Protein 1WN1 (pdb70)

InterPro domains:
  IPR000587 Creatinase, N-terminal [PF01321] (2-131)
  IPR000994 Peptidase M24 [PF00557] (139-340)
  IPR001131 Peptidase M24B, X-Pro dipeptidase/aminopeptidase P, conserved site [PS00491] (286-298)
  IPR001714 Peptidase M24, methionine aminopeptidase [PR00599] (210-226)
  IPR001714 Peptidase M24, methionine aminopeptidase [PR00599] (308-320)
  IPR029149 Creatinase/Aminopeptidase P/Spt16, N-terminal [G3DSA:3.40.350.10] (1-129)
  IPR029149 Creatinase/Aminopeptidase P/Spt16, N-terminal [SSF53092] (2-129)
  IPR036005 Creatinase/aminopeptidase-like [G3DSA:3.90.230.10] (130-356)
  IPR036005 Creatinase/aminopeptidase-like [SSF55920] (130-356)
  IPR050659 Peptidase M24B family [PTHR46112] (2-355)

Foldseek 3Di:
DLLVVLLCLCVVVFHFWEKEFADLVVCVNQVQHDPCLDPWDWIWIGGSVGDIEIEHACVCVVSNPPGHYDHDYPPDDSLVVVLVVCVVSVHLETEYEYAPPDDPVSVVSSVVSHYYDYDHPCVRCLVVVQFADPVLLVQQLLQQVLVQVLVVVLVVDDQAQQFQVRSQVVSQVSQVVRAVGWLDRKGKQKWQSQQDPPRHGDGDGHHAQMKIKTWTWHGHSLWIWIWIAIEHAHDYDVVVLVQLVLQLVLLVQLQQPQFAFAFLQVSQVRSLVSNVVVPQNVQFPDFQKAWTGSHRHGDDTRGNPGGDGDDARGKMKGWTKGHDHPGHMGIGMFIWGCHPRHIDTSHDHDHRHYYD/DLLVVLLCLCVVVPFFKEKEFDDLVVCVNQVQHDDCQDPWDWIWITGSVGDIEIEGAPVCPPRCPVGHYDHDYPVDDSLVVVLVVCVVSVNLEEEYEYAPPDDPVVVVSNVVSHHYHYDHPQVRCLVVVQFADPVLLVQQLVQLVLVQVLVVVLVVDDQAFPFQVRSQVVSQVSLVVSAVGWLDRKGKAKWLRQLDPPRDGDGDGHHAQMKIKTWTWHGHSLWIWIWIFIAHEHDHDVVVLVQLVLLLVLQVQLQQPQFQFAFLQVSQVRSLVSCVVVPQNVQQPDFQKAWTGSHRHGDDTNGNPGGDGDDARGKMKGWTKGHDRPGHIGIGMFIWGQHPGHTDTSHDHDSRHHYD

Sequence (712 aa):
MRLEKFIHLLGERGFDGALISPGTNLYYLTGLRLHEVGERLAILAVSAEGDYRFLAPSLYENVVNNFPATFWHDGENPYAKLREILEELGISKGRILIEDTMRADWLIGIMKLGKFTFQPLSSLIKELRMIKDKEEVKMMEHASRIADKVFEEILTWDLIGMKERELALKIELLIRELSDGIAFEPIVASGENAANPHHEPGERKIRKGDIIILDYGARWKGYCSDITRTIGLGELDERLVKIYEVVKDAQESAFKAVREGIKAKDVDSRAREVISKAGYGEYFIHRTGHGLGLDVHEEPYIGPDGEVILKNGMTFTIEPGIYVPGLGGVRIEDDIVVDEGKGRRLTKAERELIILMRLEKFIHLLGERGFDGALISPGTNLYYLTGLRLHEVGERLAILAVSAEGDYRFLAPSLYENVVNNFPATFWHDGENPYAKLREILEELGISKGRILIEDTMRADWLIGIMKLGKFTFQPLSSLIKELRMIKDKEEVKMMEHASRIADKVFEEILTWDLIGMKERELALKIELLIRELSDGIAFEPIVASGENAANPHHEPGERKIRKGDIIILDYGARWKGYCSDITRTIGLGELDERLVKIYEVVKDAQESAFKAVREGIKAKDVDSRAREVISKAGYGEYFIHRTGHGLGLDVHEEPYIGPDGEVILKNGMTFTIEPGIYVPGLGGVRIEDDIVVDEGKGRRLTKAERELIIL

Organism: Pyrococcus horikoshii (strain ATCC 700860 / DSM 12428 / JCM 9974 / NBRC 100139 / OT-3) (NCBI:txid70601)

Solvent-accessible surface area: 29922 Å² total; per-residue (Å²): 162,71,11,94,106,0,20,123,15,0,40,115,114,47,27,58,0,0,1,0,4,27,39,34,8,1,75,12,11,31,50,9,132,17,39,94,16,49,96,60,2,0,1,0,0,0,2,28,161,32,73,62,72,0,1,0,0,20,60,21,92,133,86,2,114,149,37,61,28,29,45,15,104,61,63,84,90,14,53,43,54,0,117,110,4,1,127,108,12,62,3,45,149,25,147,2,0,0,4,15,74,2,50,0,26,8,0,4,11,0,67,134,13,26,176,31,84,20,82,35,0,42,44,4,3,83,66,29,23,20,72,10,65,170,96,7,16,115,34,0,57,68,0,0,103,2,0,3,77,0,6,88,78,0,44,107,59,109,2,76,22,28,60,0,113,60,0,9,64,98,0,14,51,26,0,73,138,58,16,94,13,47,19,44,98,6,40,0,3,0,5,79,37,0,14,74,26,125,30,91,29,23,96,45,103,0,118,135,38,8,1,0,2,0,16,1,0,0,79,67,131,19,12,2,0,7,0,0,3,2,2,0,4,12,135,14,46,121,136,5,58,123,3,3,74,21,0,42,69,0,1,62,22,0,31,144,21,1,139,68,49,21,76,0,68,75,0,2,52,79,0,66,83,38,0,60,181,47,59,58,36,147,64,8,124,52,99,0,2,19,0,0,0,4,49,22,114,21,48,0,63,0,0,74,84,5,102,38,79,0,112,57,10,7,0,0,0,0,18,0,0,0,4,28,101,77,25,0,1,0,15,0,0,0,0,0,3,2,53,146,19,129,6,81,28,5,0,146,9,86,54,96,46,44,56,77,178,68,11,106,108,0,20,130,16,0,41,111,102,39,18,62,0,0,1,0,4,30,39,35,9,0,77,13,9,33,43,11,138,16,56,116,18,49,126,77,3,0,0,0,0,0,1,26,155,31,76,53,67,0,0,0,0,25,90,23,110,141,82,1,126,137,35,66,26,30,51,17,111,86,88,72,79,18,53,36,46,0,101,108,4,1,112,118,11,59,4,39,147,19,136,1,0,0,7,13,72,2,51,0,25,9,0,5,12,0,53,154,10,20,165,35,79,16,66,26,0,44,46,3,2,76,62,25,24,18,73,10,61,168,100,7,19,112,46,0,41,52,0,0,116,5,0,11,115,0,3,107,70,0,43,105,64,110,3,88,34,20,76,0,111,57,0,10,48,102,0,14,38,16,0,87,137,53,16,86,10,46,16,34,92,7,29,0,2,0,5,87,41,0,15,71,26,90,27,64,26,22,113,55,85,0,127,155,28,16,1,0,2,0,15,1,0,0,76,55,111,16,11,2,0,6,0,0,3,3,1,0,6,10,147,17,50,105,130,7,56,121,1,2,64,26,0,40,77,0,2,70,17,0,23,125,23,2,134,68,53,24,87,0,71,70,0,1,51,80,0,61,86,31,0,59,178,48,54,48,35,131,62,7,122,43,71,0,4,16,0,0,0,4,48,23,104,20,45,0,60,0,0,84,71,5,99,35,78,1,94,61,10,4,0,0,0,0,17,0,0,0,6,25,105,70,28,0,0,0,13,0,0,0,0,0,3,2,44,148,16,123,3,83,43,4,0,144,7,92,48,91,36,35,68,88

Nearest PDB structures (foldseek):
  1wn1-assembly1_A  TM=1.003E+00  e=2.185E-83  Pyrococcus horikoshii OT3
  3q6d-assembly2_B  TM=9.326E-01  e=1.181E-40  Bacillus anthracis str. Ames
  1wy2-assembly1_B  TM=9.198E-01  e=6.755E-41  Pyrococcus horikoshii OT3
  2zsg-assembly1_B  TM=8.846E-01  e=4.595E-38  Thermotoga maritima
  5cdl-assembly1_A  TM=9.051E-01  e=6.268E-38  Deinococcus radiodurans R1 = ATCC 13939 = DSM 20539

CATH classification: 3.40.350.10 (+1 more: 3.90.230.10)

Secondary structure (DSSP, 8-state):
-HHHHHHHHHHHTT-SEEEE-SSHHHHHHH----S--TTS--EEEEETTS-EEEEEEGGGTTTTTTS-EEEE-BTB-HHHHHHHHHHHTT-SSEEEEE-TTSBHHHHHHHGGGS-EEEEETHHHHHHHHTS--HHHHHHHHHHHHHHHHHHHHHTTS--TT-BHHHHHHHHHHHHHHHSSEESS--EEEEGGGGG-TT----SPBP-TT-EEEEEE-EEETTEE--EEEEEESSSPPHHHHHHHHHHHHHHHHHHHH-BTTSBHHHHHHHHHHHHHTTT-GGG--S-SEEE-SSSSSEEEEESTT--PBP-TT-EEEE--EEEETTTEEEE-BEEEEEETTEEEES-----S--B-/-HHHHHHHHHHHTT--EEEE-SSHHHHHHH----S--TTS--EEEEESSS-EEEEEEGGGTTTTTTSSEEEE-BTB-HHHHHHHHHHHTT-SEEEEEE-TTSBHHHHHHHHTTSEEEEEETHHHHHHHHTS--HHHHHHHHHHHHHHHHHHHHHTTS--TT-BHHHHHHHHHHHHHHHSSEESS--EEEEGGGGG-TT----SPBP-TT-EEEEEE-EEETTEE--EEEEEESSSPPHHHHHHHHHHHHHHHHHHHH-BTTSBHHHHHHHHHHHHHHTT-GGG--S-SEEE-SSSSSEEEEESTT--PBP-TT-EEEE--EEEETTTEEEE-BEEEEEETTEEEES-----SPEE-

Radius of gyration: 26.79 Å; Cα contacts (8 Å, |Δi|>4): 1660; chains: 2; bounding box: 56×82×59 Å

B-factor: mean 36.51, std 12.28, range [11.34, 82.75]

Structure (mmCIF, N/CA/C/O backbone):
data_1WN1
#
_entry.id   1WN1
#
_cell.length_a   57.966
_cell.length_b   89.002
_cell.length_c   147.159
_cell.angle_alpha   90.00
_cell.angle_beta   90.00
_cell.angle_gamma   90.00
#
_symmetry.space_group_name_H-M   'P 21 21 21'
#
loop_
_entity.id
_entity.type
_entity.pdbx_description
1 polymer dipeptidase
2 non-polymer 'COBALT (II) ION'
3 water water
#
loop_
_atom_site.group_PDB
_atom_site.id
_atom_site.type_symbol
_atom_site.label_atom_id
_atom_site.label_alt_id
_atom_site.label_comp_id
_atom_site.label_asym_id
_atom_site.label_entity_id
_atom_site.label_seq_id
_atom_site.pdbx_PDB_ins_code
_atom_site.Cartn_x
_atom_site.Cartn_y
_atom_site.Cartn_z
_atom_site.occupancy
_atom_site.B_iso_or_equiv
_atom_site.auth_seq_id
_atom_site.auth_comp_id
_atom_site.auth_asym_id
_atom_site.auth_atom_id
_atom_site.pdbx_PDB_model_num
ATOM 1 N N . MET A 1 1 ? 56.177 13.107 43.296 1.00 45.78 1 MET A N 1
ATOM 2 C CA . MET A 1 1 ? 56.233 11.823 42.544 1.00 43.58 1 MET A CA 1
ATOM 3 C C . MET A 1 1 ? 54.865 11.339 42.072 1.00 41.65 1 MET A C 1
ATOM 4 O O . MET A 1 1 ? 54.705 10.968 40.909 1.00 41.88 1 MET A O 1
ATOM 9 N N . ARG A 1 2 ? 53.885 11.344 42.975 1.00 37.35 2 ARG A N 1
ATOM 10 C CA . ARG A 1 2 ? 52.544 10.868 42.649 1.00 35.32 2 ARG A CA 1
ATOM 11 C C . ARG A 1 2 ? 51.929 11.526 41.425 1.00 33.33 2 ARG A C 1
ATOM 12 O O . ARG A 1 2 ? 51.475 10.849 40.492 1.00 32.77 2 ARG A O 1
ATOM 20 N N . LEU A 1 3 ? 51.915 12.848 41.427 1.00 31.23 3 LEU A N 1
ATOM 21 C CA . LEU A 1 3 ? 51.334 13.578 40.318 1.00 30.95 3 LEU A CA 1
ATOM 22 C C . LEU A 1 3 ? 52.024 13.242 38.980 1.00 31.42 3 LEU A C 1
ATOM 23 O O . LEU A 1 3 ? 51.355 13.119 37.953 1.00 26.32 3 LEU A O 1
ATOM 28 N N . GLU A 1 4 ? 53.352 13.081 38.995 1.00 30.64 4 GLU A N 1
ATOM 29 C CA . GLU A 1 4 ? 54.073 12.759 37.771 1.00 31.78 4 GLU A CA 1
ATOM 30 C C . GLU A 1 4 ? 53.780 11.331 37.324 1.00 31.51 4 GLU A C 1
ATOM 31 O O . GLU A 1 4 ? 53.714 11.058 36.125 1.00 31.73 4 GLU A O 1
ATOM 37 N N . LYS A 1 5 ? 53.609 10.415 38.271 1.00 31.92 5 LYS A N 1
ATOM 38 C CA . LYS A 1 5 ? 53.279 9.037 37.910 1.00 33.60 5 LYS A CA 1
ATOM 39 C C . LYS A 1 5 ? 51.864 9.035 37.341 1.00 32.94 5 LYS A C 1
ATOM 40 O O . LYS A 1 5 ? 51.568 8.299 36.402 1.00 31.57 5 LYS A O 1
ATOM 46 N N . PHE A 1 6 ? 50.992 9.864 37.917 1.00 33.23 6 PHE A N 1
ATOM 47 C CA . PHE A 1 6 ? 49.616 9.986 37.428 1.00 32.36 6 PHE A CA 1
ATOM 48 C C . PHE A 1 6 ? 49.653 10.548 36.000 1.00 31.16 6 PHE A C 1
ATOM 49 O O . PHE A 1 6 ? 49.000 10.026 35.096 1.00 31.63 6 PHE A O 1
ATOM 57 N N . ILE A 1 7 ? 50.409 11.623 35.801 1.00 30.62 7 ILE A N 1
ATOM 58 C CA . ILE A 1 7 ? 50.519 12.223 34.475 1.00 30.71 7 ILE A CA 1
ATOM 59 C C . ILE A 1 7 ? 51.045 11.191 33.475 1.00 30.68 7 ILE A C 1
ATOM 60 O O . ILE A 1 7 ? 50.542 11.079 32.365 1.00 28.66 7 ILE A O 1
ATOM 65 N N . HIS A 1 8 ? 52.044 10.418 33.874 1.00 31.41 8 HIS A N 1
ATOM 66 C CA . HIS A 1 8 ? 52.582 9.396 32.988 1.00 33.23 8 HIS A CA 1
ATOM 67 C C . HIS A 1 8 ? 51.494 8.384 32.633 1.00 32.29 8 HIS A C 1
ATOM 68 O O . HIS A 1 8 ? 51.343 7.997 31.472 1.00 29.24 8 HIS A O 1
ATOM 75 N N . LEU A 1 9 ? 50.750 7.956 33.653 1.00 31.59 9 LEU A N 1
ATOM 76 C CA . LEU A 1 9 ? 49.678 6.980 33.484 1.00 31.59 9 LEU A CA 1
ATOM 77 C C . LEU A 1 9 ? 48.578 7.525 32.570 1.00 31.93 9 LEU A C 1
ATOM 78 O O . LEU A 1 9 ? 48.032 6.794 31.743 1.00 32.35 9 LEU A O 1
ATOM 83 N N . LEU A 1 10 ? 48.261 8.808 32.711 1.00 31.04 10 LEU A N 1
ATOM 84 C CA . LEU A 1 10 ? 47.257 9.434 31.857 1.00 32.00 10 LEU A CA 1
ATOM 85 C C . LEU A 1 10 ? 47.565 9.176 30.376 1.00 33.15 10 LEU A C 1
ATOM 86 O O . LEU A 1 10 ? 46.665 8.869 29.588 1.00 33.69 10 LEU A O 1
ATOM 91 N N . GLY A 1 11 ? 48.836 9.326 30.006 1.00 33.19 11 GLY A N 1
ATOM 92 C CA . GLY A 1 11 ? 49.249 9.135 28.622 1.00 34.31 11 GLY A CA 1
ATOM 93 C C . GLY A 1 11 ? 49.270 7.691 28.171 1.00 34.92 11 GLY A C 1
ATOM 94 O O . GLY A 1 11 ? 48.780 7.346 27.101 1.00 36.27 11 GLY A O 1
ATOM 95 N N . GLU A 1 12 ? 49.841 6.832 28.997 1.00 36.49 12 GLU A N 1
ATOM 96 C CA . GLU A 1 12 ? 49.915 5.424 28.666 1.00 37.21 12 GLU A CA 1
ATOM 97 C C . GLU A 1 12 ? 48.504 4.883 28.420 1.00 37.52 12 GLU A C 1
ATOM 98 O O . GLU A 1 12 ? 48.261 4.194 27.426 1.00 37.64 12 GLU A O 1
ATOM 104 N N . ARG A 1 13 ? 47.577 5.226 29.317 1.00 36.02 13 ARG A N 1
ATOM 105 C CA . ARG A 1 13 ? 46.204 4.742 29.235 1.00 34.70 13 ARG A CA 1
ATOM 106 C C . ARG A 1 13 ? 45.292 5.366 28.170 1.00 33.92 13 ARG A C 1
ATOM 107 O O . ARG A 1 13 ? 44.147 4.939 28.009 1.00 35.29 13 ARG A O 1
ATOM 115 N N . GLY A 1 14 ? 45.780 6.374 27.454 1.00 32.74 14 GLY A N 1
ATOM 116 C CA . GLY A 1 14 ? 44.975 6.968 26.398 1.00 30.92 14 GLY A CA 1
ATOM 117 C C . GLY A 1 14 ? 44.246 8.274 26.632 1.00 30.24 14 GLY A C 1
ATOM 118 O O . GLY A 1 14 ? 43.603 8.783 25.721 1.00 30.86 14 GLY A O 1
ATOM 119 N N . PHE A 1 15 ? 44.356 8.837 27.829 1.00 30.58 15 PHE A N 1
ATOM 120 C CA . PHE A 1 15 ? 43.672 10.084 28.158 1.00 30.04 15 PHE A CA 1
ATOM 121 C C . PHE A 1 15 ? 44.457 11.367 27.906 1.00 30.29 15 PHE A C 1
ATOM 122 O O . PHE A 1 15 ? 45.673 11.415 28.067 1.00 31.88 15 PHE A O 1
ATOM 130 N N . ASP A 1 16 ? 43.739 12.412 27.517 1.00 30.25 16 ASP A N 1
ATOM 131 C CA . ASP A 1 16 ? 44.341 13.704 27.225 1.00 31.85 16 ASP A CA 1
ATOM 132 C C . ASP A 1 16 ? 44.530 14.570 28.473 1.00 31.72 16 ASP A C 1
ATOM 133 O O . ASP A 1 16 ? 45.422 15.421 28.510 1.00 33.58 16 ASP A O 1
ATOM 138 N N . GLY A 1 17 ? 43.696 14.350 29.489 1.00 30.75 17 GLY A N 1
ATOM 139 C CA . GLY A 1 17 ? 43.790 15.127 30.713 1.00 28.03 17 GLY A CA 1
ATOM 140 C C . GLY A 1 17 ? 42.812 14.691 31.792 1.00 28.06 17 GLY A C 1
ATOM 141 O O . GLY A 1 17 ? 42.137 13.662 31.658 1.00 27.72 17 GLY A O 1
ATOM 142 N N . ALA A 1 18 ? 42.735 15.477 32.865 1.00 25.76 18 ALA A N 1
ATOM 143 C CA . ALA A 1 18 ? 41.858 15.184 33.991 1.00 23.74 18 ALA A CA 1
ATOM 144 C C . ALA A 1 18 ? 41.480 16.461 34.751 1.00 24.46 18 ALA A C 1
ATOM 145 O O . ALA A 1 18 ? 42.267 17.409 34.845 1.00 24.35 18 ALA A O 1
ATOM 147 N N . LEU A 1 19 ? 40.265 16.476 35.282 1.00 21.80 19 LEU A N 1
ATOM 148 C CA . LEU A 1 19 ? 39.760 17.612 36.040 1.00 21.33 19 LEU A CA 1
ATOM 149 C C . LEU A 1 19 ? 39.380 16.972 37.366 1.00 21.29 19 LEU A C 1
ATOM 150 O O . LEU A 1 19 ? 38.541 16.067 37.431 1.00 22.79 19 LEU A O 1
ATOM 155 N N . ILE A 1 20 ? 40.026 17.434 38.421 1.00 20.89 20 ILE A N 1
ATOM 156 C CA . ILE A 1 20 ? 39.827 16.859 39.726 1.00 20.16 20 ILE A CA 1
ATOM 157 C C . ILE A 1 20 ? 39.293 17.850 40.743 1.00 22.57 20 ILE A C 1
ATOM 158 O O . ILE A 1 20 ? 39.967 18.821 41.078 1.00 21.58 20 ILE A O 1
ATOM 163 N N . SER A 1 21 ? 38.074 17.607 41.223 1.00 22.34 21 SER A N 1
ATOM 164 C CA . SER A 1 21 ? 37.473 18.476 42.222 1.00 22.38 21 SER A CA 1
ATOM 165 C C . SER A 1 21 ? 38.040 18.055 43.578 1.00 21.90 21 SER A C 1
ATOM 166 O O . SER A 1 21 ? 38.609 16.980 43.691 1.00 21.59 21 SER A O 1
ATOM 169 N N . PRO A 1 22 ? 37.900 18.896 44.616 1.00 19.97 22 PRO A N 1
ATOM 170 C CA . PRO A 1 22 ? 38.421 18.577 45.948 1.00 20.73 22 PRO A CA 1
ATOM 171 C C . PRO A 1 22 ? 37.948 17.227 46.459 1.00 21.02 22 PRO A C 1
ATOM 172 O O . PRO A 1 22 ? 36.870 16.761 46.115 1.00 20.76 22 PRO A O 1
ATOM 176 N N . GLY A 1 23 ? 38.763 16.604 47.293 1.00 21.36 23 GLY A N 1
ATOM 177 C CA . GLY A 1 23 ? 38.416 15.300 47.817 1.00 22.86 23 GLY A CA 1
ATOM 178 C C . GLY A 1 23 ? 39.681 14.510 48.061 1.00 23.32 23 GLY A C 1
ATOM 179 O O . GLY A 1 23 ? 40.777 15.058 47.966 1.00 23.60 23 GLY A O 1
ATOM 180 N N . THR A 1 24 ? 39.535 13.222 48.362 1.00 22.97 24 THR A N 1
ATOM 181 C CA . THR A 1 24 ? 40.678 12.380 48.645 1.00 22.03 24 THR A CA 1
ATOM 182 C C . THR A 1 24 ? 41.667 12.263 47.474 1.00 23.26 24 THR A C 1
ATOM 183 O O . THR A 1 24 ? 42.877 12.306 47.687 1.00 22.99 24 THR A O 1
ATOM 187 N N . ASN A 1 25 ? 41.170 12.145 46.244 1.00 22.49 25 ASN A N 1
ATOM 188 C CA . ASN A 1 25 ? 42.069 12.060 45.094 1.00 23.62 25 ASN A CA 1
ATOM 189 C C . ASN A 1 25 ? 42.915 13.322 44.931 1.00 23.84 25 ASN A C 1
ATOM 190 O O . ASN A 1 25 ? 44.123 13.233 44.717 1.00 24.05 25 ASN A O 1
ATOM 195 N N . LEU A 1 26 ? 42.299 14.496 45.037 1.00 25.25 26 LEU A N 1
ATOM 196 C CA . LEU A 1 26 ? 43.052 15.754 44.897 1.00 25.99 26 LEU A CA 1
ATOM 197 C C . LEU A 1 26 ? 44.137 15.769 45.972 1.00 26.30 26 LEU A C 1
ATOM 198 O O . LEU A 1 26 ? 45.285 16.133 45.701 1.00 26.24 26 LEU A O 1
ATOM 203 N N . TYR A 1 27 ? 43.772 15.355 47.183 1.00 23.63 27 TYR A N 1
ATOM 204 C CA . TYR A 1 27 ? 44.731 15.317 48.276 1.00 25.45 27 TYR A CA 1
ATOM 205 C C . TYR A 1 27 ? 45.887 14.347 47.999 1.00 24.98 27 TYR A C 1
ATOM 206 O O . TYR A 1 27 ? 47.050 14.703 48.173 1.00 24.12 27 TYR A O 1
ATOM 215 N N . TYR A 1 28 ? 45.561 13.126 47.580 1.00 23.81 28 TYR A N 1
ATOM 216 C CA . TYR A 1 28 ? 46.580 12.111 47.293 1.00 25.57 28 TYR A CA 1
ATOM 217 C C . TYR A 1 28 ? 47.654 12.649 46.361 1.00 26.45 28 TYR A C 1
ATOM 218 O O . TYR A 1 28 ? 48.849 12.461 46.575 1.00 26.90 28 TYR A O 1
ATOM 227 N N . LEU A 1 29 ? 47.188 13.317 45.319 1.00 28.53 29 LEU A N 1
ATOM 228 C CA . LEU A 1 29 ? 48.025 13.882 44.287 1.00 30.93 29 LEU A CA 1
ATOM 229 C C . LEU A 1 29 ? 48.785 15.154 44.643 1.00 34.75 29 LEU A C 1
ATOM 230 O O . LEU A 1 29 ? 49.935 15.333 44.228 1.00 35.73 29 LEU A O 1
ATOM 235 N N . THR A 1 30 ? 48.160 16.031 45.416 1.00 33.52 30 THR A N 1
ATOM 236 C CA . THR A 1 30 ? 48.786 17.309 45.695 1.00 35.39 30 THR A CA 1
ATOM 237 C C . THR A 1 30 ? 48.979 17.751 47.142 1.00 36.70 30 THR A C 1
ATOM 238 O O . THR A 1 30 ? 49.708 18.715 47.393 1.00 37.03 30 THR A O 1
ATOM 242 N N . GLY A 1 31 ? 48.343 17.064 48.089 1.00 37.70 31 GLY A N 1
ATOM 243 C CA . GLY A 1 31 ? 48.456 17.471 49.480 1.00 38.87 31 GLY A CA 1
ATOM 244 C C . GLY A 1 31 ? 47.543 18.662 49.753 1.00 39.68 31 GLY A C 1
ATOM 245 O O . GLY A 1 31 ? 47.521 19.211 50.846 1.00 41.12 31 GLY A O 1
ATOM 246 N N . LEU A 1 32 ? 46.789 19.065 48.738 1.00 40.84 32 LEU A N 1
ATOM 247 C CA . LEU A 1 32 ? 45.858 20.174 48.858 1.00 41.56 32 LEU A CA 1
ATOM 248 C C . LEU A 1 32 ? 44.572 19.700 49.535 1.00 43.05 32 LEU A C 1
ATOM 249 O O . LEU A 1 32 ? 44.056 18.617 49.236 1.00 41.26 32 LEU A O 1
ATOM 254 N N . ARG A 1 33 ? 44.064 20.527 50.445 1.00 43.67 33 ARG A N 1
ATOM 255 C CA . ARG A 1 33 ? 42.831 20.248 51.177 1.00 44.07 33 ARG A CA 1
ATOM 256 C C . ARG A 1 33 ? 42.031 21.551 51.302 1.00 44.06 33 ARG A C 1
ATOM 257 O O . ARG A 1 33 ? 42.535 22.541 51.837 1.00 43.01 33 ARG A O 1
ATOM 265 N N . LEU A 1 34 ? 40.799 21.554 50.799 1.00 44.31 34 LEU A N 1
ATOM 266 C CA . LEU A 1 34 ? 39.957 22.742 50.886 1.00 45.39 34 LEU A CA 1
ATOM 267 C C . LEU A 1 34 ? 38.749 22.460 51.780 1.00 47.60 34 LEU A C 1
ATOM 268 O O . LEU A 1 34 ? 37.940 21.582 51.479 1.00 48.31 34 LEU A O 1
ATOM 273 N N . HIS A 1 35 ? 38.623 23.206 52.874 1.00 50.40 35 HIS A N 1
ATOM 274 C CA . HIS A 1 35 ? 37.508 23.015 53.800 1.00 52.80 35 HIS A CA 1
ATOM 275 C C . HIS A 1 35 ? 36.190 23.611 53.295 1.00 53.12 35 HIS A C 1
ATOM 276 O O . HIS A 1 35 ? 36.127 24.779 52.917 1.00 52.06 35 HIS A O 1
ATOM 283 N N . GLU A 1 36 ? 35.141 22.789 53.321 1.00 54.88 36 GLU A N 1
ATOM 284 C CA . GLU A 1 36 ? 33.801 23.168 52.872 1.00 55.41 36 GLU A CA 1
ATOM 285 C C . GLU A 1 36 ? 33.808 24.086 51.668 1.00 54.14 36 GLU A C 1
ATOM 286 O O . GLU A 1 36 ? 33.542 25.287 51.776 1.00 53.71 36 GLU A O 1
ATOM 292 N N . VAL A 1 37 ? 34.116 23.494 50.516 1.00 52.48 37 VAL A N 1
ATOM 293 C CA . VAL A 1 37 ? 34.164 24.209 49.248 1.00 50.65 37 VAL A CA 1
ATOM 294 C C . VAL A 1 37 ? 32.747 24.501 48.789 1.00 48.96 37 VAL A C 1
ATOM 295 O O . VAL A 1 37 ? 32.490 25.496 48.114 1.00 48.70 37 VAL A O 1
ATOM 299 N N . GLY A 1 38 ? 31.831 23.611 49.149 1.00 46.57 38 GLY A N 1
ATOM 300 C CA . GLY A 1 38 ? 30.444 23.798 48.777 1.00 44.25 38 GLY A CA 1
ATOM 301 C C . GLY A 1 38 ? 30.235 23.894 47.283 1.00 42.15 38 GLY A C 1
ATOM 302 O O . GLY A 1 38 ? 30.653 23.011 46.545 1.00 41.51 38 GLY A O 1
ATOM 303 N N . GLU A 1 39 ? 29.607 24.978 46.835 1.00 40.47 39 GLU A N 1
ATOM 304 C CA . GLU A 1 39 ? 29.313 25.151 45.415 1.00 38.47 39 GLU A CA 1
ATOM 305 C C . GLU A 1 39 ? 30.367 25.918 44.630 1.00 35.47 39 GLU A C 1
ATOM 306 O O . GLU A 1 39 ? 30.217 26.094 43.419 1.00 34.41 39 GLU A O 1
ATOM 312 N N . ARG A 1 40 ? 31.417 26.383 45.300 1.00 32.66 40 ARG A N 1
ATOM 313 C CA . ARG A 1 40 ? 32.444 27.154 44.604 1.00 31.93 40 ARG A CA 1
ATOM 314 C C . ARG A 1 40 ? 33.387 26.276 43.787 1.00 29.29 40 ARG A C 1
ATOM 315 O O . ARG A 1 40 ? 34.132 25.456 44.332 1.00 29.45 40 ARG A O 1
ATOM 323 N N . LEU A 1 41 ? 33.341 26.466 42.474 1.00 27.95 41 LEU A N 1
ATOM 324 C CA . LEU A 1 41 ? 34.164 25.713 41.524 1.00 27.65 41 LEU A CA 1
ATOM 325 C C . LEU A 1 41 ? 35.639 25.711 41.916 1.00 27.20 41 LEU A C 1
ATOM 326 O O . LEU A 1 41 ? 36.278 26.760 41.935 1.00 29.06 41 LEU A O 1
ATOM 331 N N . ALA A 1 42 ? 36.162 24.530 42.234 1.00 26.45 42 ALA A N 1
ATOM 332 C CA . ALA A 1 42 ? 37.565 24.350 42.613 1.00 26.38 42 ALA A CA 1
ATOM 333 C C . ALA A 1 42 ? 38.046 23.129 41.829 1.00 26.31 42 ALA A C 1
ATOM 334 O O . ALA A 1 42 ? 37.641 22.003 42.117 1.00 24.93 42 ALA A O 1
ATOM 336 N N . ILE A 1 43 ? 38.922 23.359 40.852 1.00 25.18 43 ILE A N 1
ATOM 337 C CA . ILE A 1 43 ? 39.387 22.296 39.977 1.00 25.18 43 ILE A CA 1
ATOM 338 C C . ILE A 1 43 ? 40.865 22.265 39.620 1.00 26.47 43 ILE A C 1
ATOM 339 O O . ILE A 1 43 ? 41.486 23.294 39.358 1.00 26.63 43 ILE A O 1
ATOM 344 N N . LEU A 1 44 ? 41.422 21.060 39.609 1.00 27.06 44 LEU A N 1
ATOM 345 C CA . LEU A 1 44 ? 42.804 20.865 39.228 1.00 26.36 44 LEU A CA 1
ATOM 346 C C . LEU A 1 44 ? 42.779 20.284 37.823 1.00 27.90 44 LEU A C 1
ATOM 347 O O . LEU A 1 44 ? 42.405 19.126 37.634 1.00 29.78 44 LEU A O 1
ATOM 352 N N . ALA A 1 45 ? 43.141 21.093 36.833 1.00 29.37 45 ALA A N 1
ATOM 353 C CA . ALA A 1 45 ? 43.170 20.628 35.449 1.00 29.63 45 ALA A CA 1
ATOM 354 C C . ALA A 1 45 ? 44.556 20.046 35.227 1.00 30.53 45 ALA A C 1
ATOM 355 O O . ALA A 1 45 ? 45.553 20.643 35.648 1.00 32.54 45 ALA A O 1
ATOM 357 N N . VAL A 1 46 ? 44.626 18.880 34.592 1.00 29.32 46 VAL A N 1
ATOM 358 C CA . VAL A 1 46 ? 45.909 18.218 34.351 1.00 29.78 46 VAL A CA 1
ATOM 359 C C . VAL A 1 46 ? 45.950 17.679 32.934 1.00 30.11 46 VAL A C 1
ATOM 360 O O . VAL A 1 46 ? 45.058 16.930 32.548 1.00 28.54 46 VAL A O 1
ATOM 364 N N . SER A 1 47 ? 46.962 18.065 32.158 1.00 30.14 47 SER A N 1
ATOM 365 C CA . SER A 1 47 ? 47.077 17.572 30.784 1.00 32.91 47 SER A CA 1
ATOM 366 C C . SER A 1 47 ? 48.032 16.395 30.778 1.00 33.20 47 SER A C 1
ATOM 367 O O . SER A 1 47 ? 48.893 16.290 31.649 1.00 32.72 47 SER A O 1
ATOM 370 N N . ALA A 1 48 ? 47.867 15.504 29.805 1.00 34.82 48 ALA A N 1
ATOM 371 C CA . ALA A 1 48 ? 48.729 14.331 29.693 1.00 36.16 48 ALA A CA 1
ATOM 372 C C . ALA A 1 48 ? 50.138 14.763 29.326 1.00 37.06 48 ALA A C 1
ATOM 373 O O . ALA A 1 48 ? 51.081 13.988 29.452 1.00 36.03 48 ALA A O 1
ATOM 375 N N . GLU A 1 49 ? 50.263 16.009 28.874 1.00 38.86 49 GLU A N 1
ATOM 376 C CA . GLU A 1 49 ? 51.545 16.578 28.477 1.00 41.25 49 GLU A CA 1
ATOM 377 C C . GLU A 1 49 ? 52.430 17.029 29.641 1.00 40.70 49 GLU A C 1
ATOM 378 O O . GLU A 1 49 ? 53.547 17.488 29.414 1.00 41.88 49 GLU A O 1
ATOM 384 N N . GLY A 1 50 ? 51.938 16.921 30.874 1.00 38.67 50 GLY A N 1
ATOM 385 C CA . GLY A 1 50 ? 52.742 17.321 32.021 1.00 37.68 50 GLY A CA 1
ATOM 386 C C . GLY A 1 50 ? 52.396 18.653 32.666 1.00 36.65 50 GLY A C 1
ATOM 387 O O . GLY A 1 50 ? 52.887 18.975 33.747 1.00 35.52 50 GLY A O 1
ATOM 388 N N . ASP A 1 51 ? 51.549 19.426 31.999 1.00 37.94 51 ASP A N 1
ATOM 389 C CA . ASP A 1 51 ? 51.110 20.744 32.472 1.00 41.28 51 ASP A CA 1
ATOM 390 C C . ASP A 1 51 ? 49.923 20.632 33.462 1.00 40.30 51 ASP A C 1
ATOM 391 O O . ASP A 1 51 ? 49.098 19.731 33.343 1.00 40.48 51 ASP A O 1
ATOM 396 N N . TYR A 1 52 ? 49.836 21.534 34.434 1.00 40.33 52 TYR A N 1
ATOM 397 C CA . TYR A 1 52 ? 48.713 21.518 35.377 1.00 40.43 52 TYR A CA 1
ATOM 398 C C . TYR A 1 52 ? 48.472 22.862 36.068 1.00 40.36 52 TYR A C 1
ATOM 399 O O . TYR A 1 52 ? 49.406 23.631 36.304 1.00 40.35 52 TYR A O 1
ATOM 408 N N . ARG A 1 53 ? 47.204 23.130 36.381 1.00 39.71 53 ARG A N 1
ATOM 409 C CA . ARG A 1 53 ? 46.780 24.375 37.011 1.00 40.28 53 ARG A CA 1
ATOM 410 C C . ARG A 1 53 ? 45.663 24.100 38.001 1.00 38.90 53 ARG A C 1
ATOM 411 O O . ARG A 1 53 ? 44.835 23.225 37.774 1.00 38.59 53 ARG A O 1
ATOM 419 N N . PHE A 1 54 ? 45.616 24.860 39.087 1.00 36.45 54 PHE A N 1
ATOM 420 C CA . PHE A 1 54 ? 44.547 24.674 40.050 1.00 35.05 54 PHE A CA 1
ATOM 421 C C . PHE A 1 54 ? 43.665 25.916 40.151 1.00 35.65 54 PHE A C 1
ATOM 422 O O . PHE A 1 54 ? 44.118 26.969 40.586 1.00 37.93 54 PHE A O 1
ATOM 430 N N . LEU A 1 55 ? 42.412 25.793 39.723 1.00 34.88 55 LEU A N 1
ATOM 431 C CA . LEU A 1 55 ? 41.467 26.899 39.799 1.00 33.65 55 LEU A CA 1
ATOM 432 C C . LEU A 1 55 ? 40.728 26.769 41.126 1.00 36.23 55 LEU A C 1
ATOM 433 O O . LEU A 1 55 ? 40.093 25.747 41.392 1.00 35.93 55 LEU A O 1
ATOM 438 N N . ALA A 1 56 ? 40.815 27.801 41.959 1.00 37.56 56 ALA A N 1
ATOM 439 C CA . ALA A 1 56 ? 40.160 27.786 43.258 1.00 38.88 56 ALA A CA 1
ATOM 440 C C . ALA A 1 56 ? 39.623 29.151 43.632 1.00 40.04 56 ALA A C 1
ATOM 441 O O . ALA A 1 56 ? 40.141 30.174 43.186 1.00 40.78 56 ALA A O 1
ATOM 443 N N . PRO A 1 57 ? 38.560 29.187 44.447 1.00 39.63 57 PRO A N 1
ATOM 444 C CA . PRO A 1 57 ? 38.027 30.494 44.838 1.00 40.15 57 PRO A CA 1
ATOM 445 C C . PRO A 1 57 ? 39.113 31.208 45.654 1.00 41.64 57 PRO A C 1
ATOM 446 O O . PRO A 1 57 ? 39.829 30.580 46.437 1.00 39.44 57 PRO A O 1
ATOM 450 N N . SER A 1 58 ? 39.236 32.515 45.451 1.00 41.98 58 SER A N 1
ATOM 451 C CA . SER A 1 58 ? 40.249 33.316 46.129 1.00 43.14 58 SER A CA 1
ATOM 452 C C . SER A 1 58 ? 40.358 33.157 47.649 1.00 43.36 58 SER A C 1
ATOM 453 O O . SER A 1 58 ? 41.386 33.492 48.231 1.00 43.75 58 SER A O 1
ATOM 456 N N . LEU A 1 59 ? 39.321 32.637 48.296 1.00 44.18 59 LEU A N 1
ATOM 457 C CA . LEU A 1 59 ? 39.349 32.465 49.747 1.00 44.63 59 LEU A CA 1
ATOM 458 C C . LEU A 1 59 ? 40.299 31.374 50.269 1.00 45.00 59 LEU A C 1
ATOM 459 O O . LEU A 1 59 ? 40.611 31.335 51.463 1.00 43.95 59 LEU A O 1
ATOM 464 N N . TYR A 1 60 ? 40.759 30.496 49.380 1.00 46.46 60 TYR A N 1
ATOM 465 C CA . TYR A 1 60 ? 41.661 29.408 49.764 1.00 48.45 60 TYR A CA 1
ATOM 466 C C . TYR A 1 60 ? 43.096 29.754 49.408 1.00 51.12 60 TYR A C 1
ATOM 467 O O . TYR A 1 60 ? 44.000 28.918 49.497 1.00 51.33 60 TYR A O 1
ATOM 476 N N . GLU A 1 61 ? 43.286 31.001 49.001 1.00 54.11 61 GLU A N 1
ATOM 477 C CA . GLU A 1 61 ? 44.583 31.520 48.604 1.00 58.55 61 GLU A CA 1
ATOM 478 C C . GLU A 1 61 ? 45.766 31.081 49.466 1.00 60.37 61 GLU A C 1
ATOM 479 O O . GLU A 1 61 ? 46.740 30.536 48.948 1.00 61.90 61 GLU A O 1
ATOM 485 N N . ASN A 1 62 ? 45.698 31.310 50.771 1.00 61.40 62 ASN A N 1
ATOM 486 C CA . ASN A 1 62 ? 46.809 30.929 51.632 1.00 63.56 62 ASN A CA 1
ATOM 487 C C . ASN A 1 62 ? 46.946 29.431 51.864 1.00 64.57 62 ASN A C 1
ATOM 488 O O . ASN A 1 62 ? 48.063 28.913 51.974 1.00 65.14 62 ASN A O 1
ATOM 493 N N . VAL A 1 63 ? 45.821 28.729 51.931 1.00 64.58 63 VAL A N 1
ATOM 494 C CA . VAL A 1 63 ? 45.862 27.291 52.159 1.00 64.79 63 VAL A CA 1
ATOM 495 C C . VAL A 1 63 ? 46.472 26.497 51.002 1.00 64.23 63 VAL A C 1
ATOM 496 O O . VAL A 1 63 ? 46.876 25.352 51.191 1.00 64.59 63 VAL A O 1
ATOM 500 N N . VAL A 1 64 ? 46.554 27.099 49.816 1.00 63.93 64 VAL A N 1
ATOM 501 C CA . VAL A 1 64 ? 47.121 26.409 48.653 1.00 64.55 64 VAL A CA 1
ATOM 502 C C . VAL A 1 64 ? 48.619 26.669 48.441 1.00 65.49 64 VAL A C 1
ATOM 503 O O . VAL A 1 64 ? 49.192 26.256 47.433 1.00 65.11 64 VAL A O 1
ATOM 507 N N . ASN A 1 65 ? 49.236 27.360 49.395 1.00 67.31 65 ASN A N 1
ATOM 508 C CA . ASN A 1 65 ? 50.668 27.685 49.378 1.00 68.26 65 ASN A CA 1
ATOM 509 C C . ASN A 1 65 ? 51.308 27.984 48.020 1.00 67.90 65 ASN A C 1
ATOM 510 O O . ASN A 1 65 ? 50.888 28.900 47.309 1.00 67.98 65 ASN A O 1
ATOM 515 N N . ASN A 1 66 ? 52.334 27.207 47.673 1.00 67.50 66 ASN A N 1
ATOM 516 C CA . ASN A 1 66 ? 53.075 27.398 46.422 1.00 67.01 66 ASN A CA 1
ATOM 517 C C . ASN A 1 66 ? 52.568 26.581 45.237 1.00 64.00 66 ASN A C 1
ATOM 518 O O . ASN A 1 66 ? 53.297 26.384 44.258 1.00 64.62 66 ASN A O 1
ATOM 523 N N . PHE A 1 67 ? 51.329 26.108 45.309 1.00 59.08 67 PHE A N 1
ATOM 524 C CA . PHE A 1 67 ? 50.792 25.332 44.208 1.00 54.11 67 PHE A CA 1
ATOM 525 C C . PHE A 1 67 ? 50.344 26.230 43.047 1.00 52.18 67 PHE A C 1
ATOM 526 O O . PHE A 1 67 ? 49.667 27.242 43.247 1.00 52.26 67 PHE A O 1
ATOM 534 N N . PRO A 1 68 ? 50.727 25.871 41.812 1.00 50.04 68 PRO A N 1
ATOM 535 C CA . PRO A 1 68 ? 50.342 26.667 40.644 1.00 49.44 68 PRO A CA 1
ATOM 536 C C . PRO A 1 68 ? 48.835 26.901 40.631 1.00 49.51 68 PRO A C 1
ATOM 537 O O . PRO A 1 68 ? 48.065 25.997 40.296 1.00 49.39 68 PRO A O 1
ATOM 541 N N . ALA A 1 69 ? 48.412 28.112 40.981 1.00 48.32 69 ALA A N 1
ATOM 542 C CA . ALA A 1 69 ? 46.987 28.390 41.012 1.00 47.47 69 ALA A CA 1
ATOM 543 C C . ALA A 1 69 ? 46.513 29.688 40.376 1.00 46.23 69 ALA A C 1
ATOM 544 O O . ALA A 1 69 ? 47.264 30.650 40.234 1.00 48.06 69 ALA A O 1
ATOM 546 N N . THR A 1 70 ? 45.241 29.676 39.995 1.00 43.44 70 THR A N 1
ATOM 547 C CA . THR A 1 70 ? 44.536 30.813 39.419 1.00 40.98 70 THR A CA 1
ATOM 548 C C . THR A 1 70 ? 43.313 30.935 40.338 1.00 41.81 70 THR A C 1
ATOM 549 O O . THR A 1 70 ? 42.567 29.967 40.504 1.00 40.86 70 THR A O 1
ATOM 553 N N . PHE A 1 71 ? 43.112 32.097 40.956 1.00 42.06 71 PHE A N 1
ATOM 554 C CA . PHE A 1 71 ? 41.972 32.269 41.855 1.00 40.90 71 PHE A CA 1
ATOM 555 C C . PHE A 1 71 ? 40.901 33.145 41.251 1.00 40.04 71 PHE A C 1
ATOM 556 O O . PHE A 1 71 ? 41.185 34.005 40.423 1.00 40.67 71 PHE A O 1
ATOM 564 N N . TRP A 1 72 ? 39.660 32.905 41.656 1.00 40.45 72 TRP A N 1
ATOM 565 C CA . TRP A 1 72 ? 38.529 33.690 41.176 1.00 41.30 72 TRP A CA 1
ATOM 566 C C . TRP A 1 72 ? 37.769 34.255 42.378 1.00 42.96 72 TRP A C 1
ATOM 567 O O . TRP A 1 72 ? 37.831 33.707 43.484 1.00 43.37 72 TRP A O 1
ATOM 578 N N . HIS A 1 73 ? 37.068 35.363 42.152 1.00 44.44 73 HIS A N 1
ATOM 579 C CA . HIS A 1 73 ? 36.328 36.050 43.203 1.00 45.84 73 HIS A CA 1
ATOM 580 C C . HIS A 1 73 ? 34.820 35.931 43.033 1.00 46.25 73 HIS A C 1
ATOM 581 O O . HIS A 1 73 ? 34.299 35.969 41.910 1.00 44.95 73 HIS A O 1
ATOM 588 N N . ASP A 1 74 ? 34.112 35.800 44.149 1.00 46.72 74 ASP A N 1
ATOM 589 C CA . ASP A 1 74 ? 32.663 35.699 44.073 1.00 49.17 74 ASP A CA 1
ATOM 590 C C . ASP A 1 74 ? 32.170 36.870 43.232 1.00 49.44 74 ASP A C 1
ATOM 591 O O . ASP A 1 74 ? 32.535 38.020 43.478 1.00 49.05 74 ASP A O 1
ATOM 596 N N . GLY A 1 75 ? 31.360 36.559 42.227 1.00 49.28 75 GLY A N 1
ATOM 597 C CA . GLY A 1 75 ? 30.834 37.584 41.347 1.00 49.47 75 GLY A CA 1
ATOM 598 C C . GLY A 1 75 ? 31.296 37.380 39.913 1.00 50.27 75 GLY A C 1
ATOM 599 O O . GLY A 1 75 ? 30.749 37.985 38.987 1.00 51.17 75 GLY A O 1
ATOM 600 N N . GLU A 1 76 ? 32.304 36.527 39.729 1.00 49.39 76 GLU A N 1
ATOM 601 C CA . GLU A 1 76 ? 32.848 36.229 38.404 1.00 47.18 76 GLU A CA 1
ATOM 602 C C . GLU A 1 76 ? 32.311 34.896 37.906 1.00 45.80 76 GLU A C 1
ATOM 603 O O . GLU A 1 76 ? 31.594 34.201 38.627 1.00 45.72 76 GLU A O 1
ATOM 609 N N . ASN A 1 77 ? 32.656 34.542 36.671 1.00 43.59 77 ASN A N 1
ATOM 610 C CA . ASN A 1 77 ? 32.236 33.258 36.112 1.00 42.18 77 ASN A CA 1
ATOM 611 C C . ASN A 1 77 ? 33.468 32.352 36.123 1.00 40.20 77 ASN A C 1
ATOM 612 O O . ASN A 1 77 ? 34.267 32.377 35.189 1.00 40.01 77 ASN A O 1
ATOM 617 N N . PRO A 1 78 ? 33.628 31.528 37.178 1.00 38.23 78 PRO A N 1
ATOM 618 C CA . PRO A 1 78 ? 34.795 30.647 37.255 1.00 35.87 78 PRO A CA 1
ATOM 619 C C . PRO A 1 78 ? 34.868 29.654 36.099 1.00 36.15 78 PRO A C 1
ATOM 620 O O . PRO A 1 78 ? 35.936 29.106 35.809 1.00 34.13 78 PRO A O 1
ATOM 624 N N . TYR A 1 79 ? 33.734 29.423 35.440 1.00 35.28 79 TYR A N 1
ATOM 625 C CA . TYR A 1 79 ? 33.728 28.520 34.309 1.00 36.36 79 TYR A CA 1
ATOM 626 C C . TYR A 1 79 ? 34.451 29.207 33.170 1.00 37.14 79 TYR A C 1
ATOM 627 O O . TYR A 1 79 ? 35.168 28.566 32.409 1.00 37.45 79 TYR A O 1
ATOM 636 N N . ALA A 1 80 ? 34.277 30.518 33.062 1.00 38.30 80 ALA A N 1
ATOM 637 C CA . ALA A 1 80 ? 34.952 31.280 32.018 1.00 40.29 80 ALA A CA 1
ATOM 638 C C . ALA A 1 80 ? 36.460 31.178 32.208 1.00 40.84 80 ALA A C 1
ATOM 639 O O . ALA A 1 80 ? 37.199 31.018 31.242 1.00 39.77 80 ALA A O 1
ATOM 641 N N . LYS A 1 81 ? 36.906 31.266 33.461 1.00 42.15 81 LYS A N 1
ATOM 642 C CA . LYS A 1 81 ? 38.330 31.191 33.779 1.00 43.90 81 LYS A CA 1
ATOM 643 C C . LYS A 1 81 ? 38.890 29.777 33.645 1.00 44.48 81 LYS A C 1
ATOM 644 O O . LYS A 1 81 ? 40.095 29.596 33.452 1.00 44.44 81 LYS A O 1
ATOM 650 N N . LEU A 1 82 ? 38.024 28.773 33.761 1.00 43.87 82 LEU A N 1
ATOM 651 C CA . LEU A 1 82 ? 38.466 27.390 33.609 1.00 42.79 82 LEU A CA 1
ATOM 652 C C . LEU A 1 82 ? 38.705 27.170 32.114 1.00 43.37 82 LEU A C 1
ATOM 653 O O . LEU A 1 82 ? 39.615 26.448 31.715 1.00 42.31 82 LEU A O 1
ATOM 658 N N . ARG A 1 83 ? 37.871 27.805 31.297 1.00 44.54 83 ARG A N 1
ATOM 659 C CA . ARG A 1 83 ? 37.981 27.708 29.844 1.00 46.95 83 ARG A CA 1
ATOM 660 C C . ARG A 1 83 ? 39.366 28.168 29.397 1.00 47.15 83 ARG A C 1
ATOM 661 O O . ARG A 1 83 ? 40.041 27.476 28.638 1.00 46.87 83 ARG A O 1
ATOM 669 N N . GLU A 1 84 ? 39.777 29.340 29.873 1.00 47.62 84 GLU A N 1
ATOM 670 C CA . GLU A 1 84 ? 41.087 29.889 29.536 1.00 48.91 84 GLU A CA 1
ATOM 671 C C . GLU A 1 84 ? 42.173 28.893 29.918 1.00 48.04 84 GLU A C 1
ATOM 672 O O . GLU A 1 84 ? 43.131 28.692 29.169 1.00 48.69 84 GLU A O 1
ATOM 678 N N . ILE A 1 85 ? 42.017 28.285 31.095 1.00 45.70 85 ILE A N 1
ATOM 679 C CA . ILE A 1 85 ? 42.976 27.317 31.611 1.00 43.92 85 ILE A CA 1
ATOM 680 C C . ILE A 1 85 ? 43.050 26.069 30.749 1.00 44.52 85 ILE A C 1
ATOM 681 O O . ILE A 1 85 ? 44.135 25.559 30.483 1.00 44.52 85 ILE A O 1
ATOM 686 N N . LEU A 1 86 ? 41.901 25.569 30.312 1.00 45.08 86 LEU A N 1
ATOM 687 C CA . LEU A 1 86 ? 41.892 24.381 29.475 1.00 46.20 86 LEU A CA 1
ATOM 688 C C . LEU A 1 86 ? 42.505 24.759 28.132 1.00 48.50 86 LEU A C 1
ATOM 689 O O . LEU A 1 86 ? 43.084 23.926 27.432 1.00 48.93 86 LEU A O 1
ATOM 694 N N . GLU A 1 87 ? 42.375 26.033 27.784 1.00 50.18 87 GLU A N 1
ATOM 695 C CA . GLU A 1 87 ? 42.915 26.544 26.539 1.00 52.29 87 GLU A CA 1
ATOM 696 C C . GLU A 1 87 ? 44.435 26.413 26.506 1.00 51.61 87 GLU A C 1
ATOM 697 O O . GLU A 1 87 ? 44.990 25.777 25.612 1.00 51.50 87 GLU A O 1
ATOM 703 N N . GLU A 1 88 ? 45.098 27.006 27.494 1.00 50.63 88 GLU A N 1
ATOM 704 C CA . GLU A 1 88 ? 46.553 26.985 27.563 1.00 51.99 88 GLU A CA 1
ATOM 705 C C . GLU A 1 88 ? 47.199 25.637 27.858 1.00 51.23 88 GLU A C 1
ATOM 706 O O . GLU A 1 88 ? 48.353 25.420 27.503 1.00 52.93 88 GLU A O 1
ATOM 712 N N . LEU A 1 89 ? 46.475 24.733 28.506 1.00 49.72 89 LEU A N 1
ATOM 713 C CA . LEU A 1 89 ? 47.033 23.422 28.824 1.00 46.63 89 LEU A CA 1
ATOM 714 C C . LEU A 1 89 ? 46.767 22.473 27.669 1.00 44.72 89 LEU A C 1
ATOM 715 O O . LEU A 1 89 ? 47.226 21.328 27.667 1.00 44.58 89 LEU A O 1
ATOM 720 N N . GLY A 1 90 ? 46.009 22.965 26.696 1.00 43.08 90 GLY A N 1
ATOM 721 C CA . GLY A 1 90 ? 45.674 22.181 25.525 1.00 42.23 90 GLY A CA 1
ATOM 722 C C . GLY A 1 90 ? 44.647 21.085 25.729 1.00 42.22 90 GLY A C 1
ATOM 723 O O . GLY A 1 90 ? 44.746 20.026 25.105 1.00 42.71 90 GLY A O 1
ATOM 724 N N . ILE A 1 91 ? 43.660 21.316 26.589 1.00 40.99 91 ILE A N 1
ATOM 725 C CA . ILE A 1 91 ? 42.644 20.297 26.819 1.00 40.28 91 ILE A CA 1
ATOM 726 C C . ILE A 1 91 ? 41.229 20.847 26.807 1.00 42.96 91 ILE A C 1
ATOM 727 O O . ILE A 1 91 ? 40.467 20.639 27.755 1.00 43.46 91 ILE A O 1
ATOM 732 N N . SER A 1 92 ? 40.874 21.549 25.740 1.00 44.47 92 SER A N 1
ATOM 733 C CA . SER A 1 92 ? 39.535 22.097 25.662 1.00 45.51 92 SER A CA 1
ATOM 734 C C . SER A 1 92 ? 38.671 21.118 24.855 1.00 45.44 92 SER A C 1
ATOM 735 O O . SER A 1 92 ? 37.548 21.422 24.451 1.00 46.60 92 SER A O 1
ATOM 738 N N . LYS A 1 93 ? 39.193 19.908 24.695 1.00 44.21 93 LYS A N 1
ATOM 739 C CA . LYS A 1 93 ? 38.524 18.830 24.009 1.00 43.56 93 LYS A CA 1
ATOM 740 C C . LYS A 1 93 ? 39.323 17.543 24.103 1.00 42.14 93 LYS A C 1
ATOM 741 O O . LYS A 1 93 ? 40.522 17.596 24.336 1.00 43.84 93 LYS A O 1
ATOM 747 N N . GLY A 1 94 ? 38.677 16.380 24.008 1.00 40.50 94 GLY A N 1
ATOM 748 C CA . GLY A 1 94 ? 39.437 15.135 24.115 1.00 38.09 94 GLY A CA 1
ATOM 749 C C . GLY A 1 94 ? 38.915 14.257 25.246 1.00 36.64 94 GLY A C 1
ATOM 750 O O . GLY A 1 94 ? 37.888 14.568 25.855 1.00 35.24 94 GLY A O 1
ATOM 751 N N . ARG A 1 95 ? 39.612 13.155 25.517 1.00 35.46 95 ARG A N 1
ATOM 752 C CA . ARG A 1 95 ? 39.211 12.227 26.557 1.00 35.69 95 ARG A CA 1
ATOM 753 C C . ARG A 1 95 ? 39.689 12.722 27.916 1.00 33.97 95 ARG A C 1
ATOM 754 O O . ARG A 1 95 ? 40.895 12.758 28.186 1.00 32.44 95 ARG A O 1
ATOM 762 N N . ILE A 1 96 ? 38.741 13.080 28.778 1.00 30.37 96 ILE A N 1
ATOM 763 C CA . ILE A 1 96 ? 39.067 13.595 30.107 1.00 29.44 96 ILE A CA 1
ATOM 764 C C . ILE A 1 96 ? 38.556 12.753 31.280 1.00 28.27 96 ILE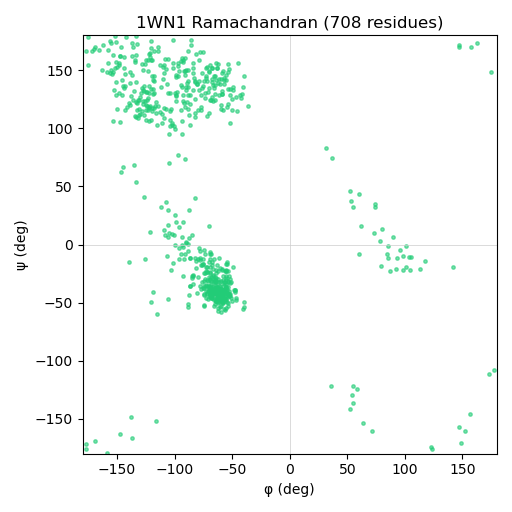 A C 1
ATOM 765 O O . ILE A 1 96 ? 37.447 12.228 31.257 1.00 29.16 96 ILE A O 1
ATOM 770 N N . LEU A 1 97 ? 39.385 12.637 32.307 1.00 27.51 97 LEU A N 1
ATOM 771 C CA . LEU A 1 97 ? 39.029 11.919 33.513 1.00 25.91 97 LEU A CA 1
ATOM 772 C C . LEU A 1 97 ? 38.349 12.951 34.426 1.00 25.54 97 LEU A C 1
ATOM 773 O O . LEU A 1 97 ? 38.779 14.104 34.494 1.00 25.85 97 LEU A O 1
ATOM 778 N N . ILE A 1 98 ? 37.290 12.530 35.119 1.00 23.83 98 ILE A N 1
ATOM 779 C CA . ILE A 1 98 ? 36.511 13.414 35.988 1.00 20.94 98 ILE A CA 1
ATOM 780 C C . ILE A 1 98 ? 36.433 12.850 37.394 1.00 20.77 98 ILE A C 1
ATOM 781 O O . ILE A 1 98 ? 36.094 11.678 37.572 1.00 21.80 98 ILE A O 1
ATOM 786 N N . GLU A 1 99 ? 36.724 13.678 38.394 1.00 19.50 99 GLU A N 1
ATOM 787 C CA . GLU A 1 99 ? 36.660 13.216 39.772 1.00 18.68 99 GLU A CA 1
ATOM 788 C C . GLU A 1 99 ? 35.285 12.605 40.010 1.00 20.01 99 GLU A C 1
ATOM 789 O O . GLU A 1 99 ? 34.262 13.269 39.836 1.00 20.15 99 GLU A O 1
ATOM 795 N N . ASP A 1 100 ? 35.274 11.333 40.395 1.00 18.85 100 ASP A N 1
ATOM 796 C CA . ASP A 1 100 ? 34.043 10.613 40.637 1.00 19.69 100 ASP A CA 1
ATOM 797 C C . ASP A 1 100 ? 33.037 11.384 41.479 1.00 21.18 100 ASP A C 1
ATOM 798 O O . ASP A 1 100 ? 31.858 11.444 41.128 1.00 21.90 100 ASP A O 1
ATOM 803 N N . THR A 1 101 ? 33.511 11.984 42.577 1.00 22.34 101 THR A N 1
ATOM 804 C CA . THR A 1 101 ? 32.650 12.723 43.503 1.00 21.42 101 THR A CA 1
ATOM 805 C C . THR A 1 101 ? 32.347 14.180 43.161 1.00 21.82 101 THR A C 1
ATOM 806 O O . THR A 1 101 ? 31.763 14.893 43.984 1.00 22.61 101 THR A O 1
ATOM 810 N N . MET A 1 102 ? 32.736 14.626 41.970 1.00 20.22 102 MET A N 1
ATOM 811 C CA . MET A 1 102 ? 32.495 16.005 41.562 1.00 20.01 102 MET A CA 1
ATOM 812 C C . MET A 1 102 ? 31.008 16.256 41.388 1.00 21.25 102 MET A C 1
ATOM 813 O O . MET A 1 102 ? 30.281 15.395 40.902 1.00 19.47 102 MET A O 1
ATOM 818 N N . ARG A 1 103 ? 30.560 17.445 41.771 1.00 20.75 103 ARG A N 1
ATOM 819 C CA . ARG A 1 103 ? 29.155 17.794 41.620 1.00 21.54 103 ARG A CA 1
ATOM 820 C C . ARG A 1 103 ? 28.725 17.790 40.152 1.00 22.40 103 ARG A C 1
ATOM 821 O O . ARG A 1 103 ? 29.444 18.264 39.266 1.00 22.37 103 ARG A O 1
ATOM 829 N N . ALA A 1 104 ? 27.530 17.271 39.915 1.00 21.01 104 ALA A N 1
ATOM 830 C CA . ALA A 1 104 ? 26.954 17.198 38.583 1.00 21.86 104 ALA A CA 1
ATOM 831 C C . ALA A 1 104 ? 26.806 18.582 37.932 1.00 22.08 104 ALA A C 1
ATOM 832 O O . ALA A 1 104 ? 27.011 18.731 36.721 1.00 20.50 104 ALA A O 1
ATOM 834 N N . ASP A 1 105 ? 26.441 19.592 38.718 1.00 21.62 105 ASP A N 1
ATOM 835 C CA . ASP A 1 105 ? 26.288 20.914 38.129 1.00 22.10 105 ASP A CA 1
ATOM 836 C C . ASP A 1 105 ? 27.636 21.441 37.598 1.00 22.17 105 ASP A C 1
ATOM 837 O O . ASP A 1 105 ? 27.676 22.077 36.546 1.00 21.78 105 ASP A O 1
ATOM 842 N N . TRP A 1 106 ? 28.732 21.156 38.302 1.00 23.18 106 TRP A N 1
ATOM 843 C CA . TRP A 1 106 ? 30.060 21.569 37.838 1.00 22.92 106 TRP A CA 1
ATOM 844 C C . TRP A 1 106 ? 30.372 20.848 36.529 1.00 25.62 106 TRP A C 1
ATOM 845 O O . TRP A 1 106 ? 30.836 21.465 35.566 1.00 27.62 106 TRP A O 1
ATOM 856 N N . LEU A 1 107 ? 30.118 19.541 36.495 1.00 24.48 107 LEU A N 1
ATOM 857 C CA . LEU A 1 107 ? 30.399 18.757 35.297 1.00 25.23 107 LEU A CA 1
ATOM 858 C C . LEU A 1 107 ? 29.596 19.289 34.126 1.00 24.30 107 LEU A C 1
ATOM 859 O O . LEU A 1 107 ? 30.095 19.378 33.005 1.00 26.01 107 LEU A O 1
ATOM 864 N N . ILE A 1 108 ? 28.341 19.626 34.395 1.00 24.20 108 ILE A N 1
ATOM 865 C CA . ILE A 1 108 ? 27.455 20.143 33.369 1.00 24.28 108 ILE A CA 1
ATOM 866 C C . ILE A 1 108 ? 27.981 21.459 32.829 1.00 25.58 108 ILE A C 1
ATOM 867 O O . ILE A 1 108 ? 27.876 21.728 31.635 1.00 27.53 108 ILE A O 1
ATOM 872 N N . GLY A 1 109 ? 28.545 22.277 33.711 1.00 26.31 109 GLY A N 1
ATOM 873 C CA . GLY A 1 109 ? 29.096 23.553 33.286 1.00 27.96 109 GLY A CA 1
ATOM 874 C C . GLY A 1 109 ? 30.358 23.323 32.476 1.00 30.05 109 GLY A C 1
ATOM 875 O O . GLY A 1 109 ? 30.613 23.982 31.463 1.00 29.54 109 GLY A O 1
ATOM 876 N N . ILE A 1 110 ? 31.152 22.364 32.928 1.00 28.31 110 ILE A N 1
ATOM 877 C CA . ILE A 1 110 ? 32.378 22.027 32.240 1.00 28.11 110 ILE A CA 1
ATOM 878 C C . ILE A 1 110 ? 32.029 21.558 30.834 1.00 28.90 110 ILE A C 1
ATOM 879 O O . ILE A 1 110 ? 32.753 21.834 29.890 1.00 28.29 110 ILE A O 1
ATOM 884 N N . MET A 1 111 ? 30.905 20.861 30.699 1.00 32.68 111 MET A N 1
ATOM 885 C CA . MET A 1 111 ? 30.460 20.349 29.402 1.00 37.03 111 MET A CA 1
ATOM 886 C C . MET A 1 111 ? 30.252 21.437 28.349 1.00 37.77 111 MET A C 1
ATOM 887 O O . MET A 1 111 ? 30.269 21.158 27.152 1.00 38.38 111 MET A O 1
ATOM 892 N N . LYS A 1 112 ? 30.060 22.672 28.799 1.00 39.08 112 LYS A N 1
ATOM 893 C CA . LYS A 1 112 ? 29.839 23.802 27.896 1.00 40.72 112 LYS A CA 1
ATOM 894 C C . LYS A 1 112 ? 31.150 24.452 27.455 1.00 40.76 112 LYS A C 1
ATOM 895 O O . LYS A 1 112 ? 31.141 25.422 26.703 1.00 40.25 112 LYS A O 1
ATOM 901 N N . LEU A 1 113 ? 32.275 23.920 27.921 1.00 39.98 113 LEU A N 1
ATOM 902 C CA . LEU A 1 113 ? 33.569 24.492 27.576 1.00 40.47 113 LEU A CA 1
ATOM 903 C C . LEU A 1 113 ? 34.332 23.723 26.490 1.00 40.76 113 LEU A C 1
ATOM 904 O O . LEU A 1 113 ? 35.497 24.016 26.225 1.00 41.57 113 LEU A O 1
ATOM 909 N N . GLY A 1 114 ? 33.680 22.749 25.861 1.00 40.07 114 GLY A N 1
ATOM 910 C CA . GLY A 1 114 ? 34.341 21.967 24.829 1.00 39.08 114 GLY A CA 1
ATOM 911 C C . GLY A 1 114 ? 33.692 20.613 24.625 1.00 40.10 114 GLY A C 1
ATOM 912 O O . GLY A 1 114 ? 32.830 20.205 25.408 1.00 39.51 114 GLY A O 1
ATOM 913 N N . LYS A 1 115 ? 34.100 19.913 23.570 1.00 41.19 115 LYS A N 1
ATOM 914 C CA . LYS A 1 115 ? 33.547 18.596 23.276 1.00 42.04 115 LYS A CA 1
ATOM 915 C C . LYS A 1 115 ? 34.406 17.533 23.972 1.00 41.16 115 LYS A C 1
ATOM 916 O O . LYS A 1 115 ? 35.600 17.406 23.694 1.00 42.27 115 LYS A O 1
ATOM 922 N N . PHE A 1 116 ? 33.814 16.779 24.892 1.00 38.69 116 PHE A N 1
ATOM 923 C CA . PHE A 1 116 ? 34.587 15.757 25.588 1.00 36.39 116 PHE A CA 1
ATOM 924 C C . PHE A 1 116 ? 33.893 14.406 25.653 1.00 35.96 116 PHE A C 1
ATOM 925 O O . PHE A 1 116 ? 32.735 14.253 25.278 1.00 34.88 116 PHE A O 1
ATOM 933 N N . THR A 1 117 ? 34.650 13.430 26.137 1.00 35.30 117 THR A N 1
ATOM 934 C CA . THR A 1 117 ? 34.172 12.076 26.395 1.00 34.84 117 THR A CA 1
ATOM 935 C C . THR A 1 117 ? 34.741 11.906 27.808 1.00 33.40 117 THR A C 1
ATOM 936 O O . THR A 1 117 ? 35.938 12.097 28.018 1.00 33.51 117 THR A O 1
ATOM 940 N N . PHE A 1 118 ? 33.902 11.588 28.785 1.00 31.30 118 PHE A N 1
ATOM 941 C CA . PHE A 1 118 ? 34.401 11.467 30.152 1.00 29.97 118 PHE A CA 1
ATOM 942 C C . PHE A 1 118 ? 34.466 10.056 30.681 1.00 28.25 118 PHE A C 1
ATOM 943 O O . PHE A 1 118 ? 33.804 9.161 30.184 1.00 29.91 118 PHE A O 1
ATOM 951 N N . GLN A 1 119 ? 35.276 9.878 31.711 1.00 28.40 119 GLN A N 1
ATOM 952 C CA . GLN A 1 119 ? 35.412 8.601 32.377 1.00 29.40 119 GLN A CA 1
ATOM 953 C C . GLN A 1 119 ? 35.782 8.961 33.808 1.00 28.97 119 GLN A C 1
ATOM 954 O O . GLN A 1 119 ? 36.532 9.910 34.039 1.00 29.55 119 GLN A O 1
ATOM 960 N N . PRO A 1 120 ? 35.227 8.240 34.788 1.00 28.05 120 PRO A N 1
ATOM 961 C CA . PRO A 1 120 ? 35.527 8.514 36.194 1.00 28.76 120 PRO A CA 1
ATOM 962 C C . PRO A 1 120 ? 37.006 8.338 36.555 1.00 29.46 120 PRO A C 1
ATOM 963 O O . PRO A 1 120 ? 37.606 7.311 36.266 1.00 30.14 120 PRO A O 1
ATOM 967 N N . LEU A 1 121 ? 37.577 9.354 37.198 1.00 29.05 121 LEU A N 1
ATOM 968 C CA . LEU A 1 121 ? 38.978 9.356 37.605 1.00 27.34 121 LEU A CA 1
ATOM 969 C C . LEU A 1 121 ? 39.453 8.093 38.337 1.00 26.92 121 LEU A C 1
ATOM 970 O O . LEU A 1 121 ? 40.561 7.627 38.123 1.00 27.32 121 LEU A O 1
ATOM 975 N N . SER A 1 122 ? 38.618 7.543 39.205 1.00 26.77 122 SER A N 1
ATOM 976 C CA . SER A 1 122 ? 39.000 6.366 39.968 1.00 27.02 122 SER A CA 1
ATOM 977 C C . SER A 1 122 ? 39.464 5.173 39.122 1.00 29.66 122 SER A C 1
ATOM 978 O O . SER A 1 122 ? 40.339 4.417 39.549 1.00 29.63 122 SER A O 1
ATOM 981 N N . SER A 1 123 ? 38.885 4.999 37.931 1.00 28.43 123 SER A N 1
ATOM 982 C CA . SER A 1 123 ? 39.251 3.867 37.087 1.00 28.94 123 SER A CA 1
ATOM 983 C C . SER A 1 123 ? 40.752 3.850 36.824 1.00 27.45 123 SER A C 1
ATOM 984 O O . SER A 1 123 ? 41.327 2.795 36.602 1.00 27.71 123 SER A O 1
ATOM 987 N N . LEU A 1 124 ? 41.381 5.017 36.863 1.00 25.07 124 LEU A N 1
ATOM 988 C CA . LEU A 1 124 ? 42.807 5.102 36.634 1.00 25.39 124 LEU A CA 1
ATOM 989 C C . LEU A 1 124 ? 43.603 5.345 37.922 1.00 26.63 124 LEU A C 1
ATOM 990 O O . LEU A 1 124 ? 44.595 4.657 38.170 1.00 25.76 124 LEU A O 1
ATOM 995 N N . ILE A 1 125 ? 43.167 6.293 38.753 1.00 24.89 125 ILE A N 1
ATOM 996 C CA . ILE A 1 125 ? 43.903 6.590 39.978 1.00 26.54 125 ILE A CA 1
ATOM 997 C C . ILE A 1 125 ? 43.956 5.399 40.943 1.00 26.39 125 ILE A C 1
ATOM 998 O O . ILE A 1 125 ? 44.900 5.266 41.699 1.00 25.41 125 ILE A O 1
ATOM 1003 N N . LYS A 1 126 ? 42.946 4.538 40.919 1.00 27.13 126 LYS A N 1
ATOM 1004 C CA . LYS A 1 126 ? 42.924 3.371 41.801 1.00 28.07 126 LYS A CA 1
ATOM 1005 C C . LYS A 1 126 ? 44.186 2.518 41.627 1.00 29.26 126 LYS A C 1
ATOM 1006 O O . LYS A 1 126 ? 44.546 1.744 42.521 1.00 30.34 126 LYS A O 1
ATOM 1012 N N . GLU A 1 127 ? 44.843 2.641 40.474 1.00 27.01 127 GLU A N 1
ATOM 1013 C CA . GLU A 1 127 ? 46.051 1.858 40.217 1.00 28.58 127 GLU A CA 1
ATOM 1014 C C . GLU A 1 127 ? 47.207 2.344 41.081 1.00 26.32 127 GLU A C 1
ATOM 1015 O O . GLU A 1 127 ? 48.117 1.586 41.394 1.00 28.01 127 GLU A O 1
ATOM 1021 N N . LEU A 1 128 ? 47.172 3.619 41.444 1.00 25.34 128 LEU A N 1
ATOM 1022 C CA . LEU A 1 128 ? 48.219 4.213 42.272 1.00 23.59 128 LEU A CA 1
ATOM 1023 C C . LEU A 1 128 ? 47.905 4.039 43.758 1.00 22.45 128 LEU A C 1
ATOM 1024 O O . LEU A 1 128 ? 48.712 3.514 44.517 1.00 20.81 128 LEU A O 1
ATOM 1029 N N . ARG A 1 129 ? 46.715 4.467 44.161 1.00 23.74 129 ARG A N 1
ATOM 1030 C CA . ARG A 1 129 ? 46.317 4.401 45.560 1.00 25.08 129 ARG A CA 1
ATOM 1031 C C . ARG A 1 129 ? 46.236 3.010 46.172 1.00 25.02 129 ARG A C 1
ATOM 1032 O O . ARG A 1 129 ? 46.336 2.866 47.389 1.00 26.65 129 ARG A O 1
ATOM 1040 N N . MET A 1 130 ? 46.076 1.989 45.339 1.00 24.72 130 MET A N 1
ATOM 1041 C CA . MET A 1 130 ? 45.971 0.618 45.833 1.00 26.15 130 MET A CA 1
ATOM 1042 C C . MET A 1 130 ? 47.275 0.173 46.477 1.00 26.00 130 MET A C 1
ATOM 1043 O O . MET A 1 130 ? 47.284 -0.668 47.381 1.00 24.17 130 MET A O 1
ATOM 1048 N N . ILE A 1 131 ? 48.376 0.735 45.989 1.00 25.91 131 ILE A N 1
ATOM 1049 C CA . ILE A 1 131 ? 49.707 0.411 46.497 1.00 27.40 131 ILE A CA 1
ATOM 1050 C C . ILE A 1 131 ? 50.172 1.538 47.418 1.00 27.26 131 ILE A C 1
ATOM 1051 O O . ILE A 1 131 ? 50.547 2.613 46.954 1.00 28.41 131 ILE A O 1
ATOM 1056 N N . LYS A 1 132 ? 50.125 1.282 48.722 1.00 28.19 132 LYS A N 1
ATOM 1057 C CA . LYS A 1 132 ? 50.541 2.266 49.715 1.00 29.77 132 LYS A CA 1
ATOM 1058 C C . LYS A 1 132 ? 52.058 2.292 49.885 1.00 30.73 132 LYS A C 1
ATOM 1059 O O . LYS A 1 132 ? 52.702 1.241 49.914 1.00 27.57 132 LYS A O 1
ATOM 1065 N N . ASP A 1 133 ? 52.620 3.496 49.983 1.00 32.05 133 ASP A N 1
ATOM 1066 C CA . ASP A 1 133 ? 54.050 3.636 50.204 1.00 32.78 133 ASP A CA 1
ATOM 1067 C C . ASP A 1 133 ? 54.289 3.551 51.714 1.00 33.52 133 ASP A C 1
ATOM 1068 O O . ASP A 1 133 ? 53.339 3.528 52.503 1.00 30.98 133 ASP A O 1
ATOM 1073 N N . LYS A 1 134 ? 55.555 3.491 52.103 1.00 35.12 134 LYS A N 1
ATOM 1074 C CA . LYS A 1 134 ? 55.958 3.362 53.500 1.00 37.90 134 LYS A CA 1
ATOM 1075 C C . LYS A 1 134 ? 55.281 4.279 54.515 1.00 37.73 134 LYS A C 1
ATOM 1076 O O . LYS A 1 134 ? 54.850 3.827 55.580 1.00 37.59 134 LYS A O 1
ATOM 1082 N N . GLU A 1 135 ? 55.214 5.567 54.193 1.00 37.10 135 GLU A N 1
ATOM 1083 C CA . GLU A 1 135 ? 54.609 6.550 55.080 1.00 36.19 135 GLU A CA 1
ATOM 1084 C C . GLU A 1 135 ? 53.108 6.359 55.199 1.00 35.19 135 GLU A C 1
ATOM 1085 O O . GLU A 1 135 ? 52.530 6.538 56.273 1.00 35.22 135 GLU A O 1
ATOM 1091 N N . GLU A 1 136 ? 52.470 5.992 54.097 1.00 31.90 136 GLU A N 1
ATOM 1092 C CA . GLU A 1 136 ? 51.045 5.768 54.134 1.00 29.39 136 GLU A CA 1
ATOM 1093 C C . GLU A 1 136 ? 50.743 4.633 55.107 1.00 28.65 136 GLU A C 1
ATOM 1094 O O . GLU A 1 136 ? 49.823 4.740 55.924 1.00 26.20 136 GLU A O 1
ATOM 1100 N N . VAL A 1 137 ? 51.526 3.558 55.037 1.00 28.57 137 VAL A N 1
ATOM 1101 C CA . VAL A 1 137 ? 51.330 2.440 55.950 1.00 28.45 137 VAL A CA 1
ATOM 1102 C C . VAL A 1 137 ? 51.561 2.931 57.381 1.00 30.21 137 VAL A C 1
ATOM 1103 O O . VAL A 1 137 ? 50.853 2.516 58.305 1.00 29.64 137 VAL A O 1
ATOM 1107 N N . LYS A 1 138 ? 52.544 3.814 57.571 1.00 29.76 138 LYS A N 1
ATOM 1108 C CA . LYS A 1 138 ? 52.812 4.344 58.910 1.00 31.41 138 LYS A CA 1
ATOM 1109 C C . LYS A 1 138 ? 51.567 5.037 59.471 1.00 29.20 138 LYS A C 1
ATOM 1110 O O . LYS A 1 138 ? 51.193 4.803 60.611 1.00 29.15 138 LYS A O 1
ATOM 1116 N N . MET A 1 139 ? 50.936 5.887 58.660 1.00 29.12 139 MET A N 1
ATOM 1117 C CA . MET A 1 139 ? 49.739 6.635 59.063 1.00 27.29 139 MET A CA 1
ATOM 1118 C C . MET A 1 139 ? 48.594 5.715 59.437 1.00 26.38 139 MET A C 1
ATOM 1119 O O . MET A 1 139 ? 47.941 5.904 60.474 1.00 25.08 139 MET A O 1
ATOM 1124 N N . MET A 1 140 ? 48.344 4.725 58.581 1.00 25.59 140 MET A N 1
ATOM 1125 C CA . MET A 1 140 ? 47.280 3.758 58.829 1.00 25.27 140 MET A CA 1
ATOM 1126 C C . MET A 1 140 ? 47.620 2.945 60.069 1.00 25.61 140 MET A C 1
ATOM 1127 O O . MET A 1 140 ? 46.735 2.504 60.797 1.00 26.04 140 MET A O 1
ATOM 1132 N N . GLU A 1 141 ? 48.910 2.755 60.317 1.00 27.05 141 GLU A N 1
ATOM 1133 C CA . GLU A 1 141 ? 49.342 2.002 61.490 1.00 28.73 141 GLU A CA 1
ATOM 1134 C C . GLU A 1 141 ? 48.947 2.755 62.750 1.00 28.19 141 GLU A C 1
ATOM 1135 O O . GLU A 1 141 ? 48.497 2.149 63.724 1.00 26.65 141 GLU A O 1
ATOM 1141 N N . HIS A 1 142 ? 49.115 4.074 62.740 1.00 28.10 142 HIS A N 1
ATOM 1142 C CA . HIS A 1 142 ? 48.735 4.842 63.911 1.00 29.83 142 HIS A CA 1
ATOM 1143 C C . HIS A 1 142 ? 47.207 4.811 64.016 1.00 28.54 142 HIS A C 1
ATOM 1144 O O . HIS A 1 142 ? 46.651 4.612 65.099 1.00 28.78 142 HIS A O 1
ATOM 1151 N N . ALA A 1 143 ? 46.531 4.977 62.878 1.00 25.59 143 ALA A N 1
ATOM 1152 C CA . ALA A 1 143 ? 45.075 4.947 62.844 1.00 22.21 143 ALA A CA 1
ATOM 1153 C C . ALA A 1 143 ? 44.542 3.638 63.426 1.00 21.72 143 ALA A C 1
ATOM 1154 O O . ALA A 1 143 ? 43.550 3.634 64.147 1.00 20.19 143 ALA A O 1
ATOM 1156 N N . SER A 1 144 ? 45.205 2.524 63.123 1.00 20.93 144 SER A N 1
ATOM 1157 C CA . SER A 1 144 ? 44.760 1.230 63.633 1.00 22.33 144 SER A CA 1
ATOM 1158 C C . SER A 1 144 ? 45.038 1.104 65.136 1.00 23.36 144 SER A C 1
ATOM 1159 O O . SER A 1 144 ? 44.179 0.612 65.886 1.00 23.92 144 SER A O 1
ATOM 1162 N N . ARG A 1 145 ? 46.210 1.553 65.589 1.00 22.56 145 ARG A N 1
ATOM 1163 C CA . ARG A 1 145 ? 46.486 1.475 67.016 1.00 22.73 145 ARG A CA 1
ATOM 1164 C C . ARG A 1 145 ? 45.461 2.315 67.780 1.00 24.17 145 ARG A C 1
ATOM 1165 O O . ARG A 1 145 ? 44.981 1.891 68.839 1.00 24.33 145 ARG A O 1
ATOM 1173 N N . ILE A 1 146 ? 45.112 3.495 67.260 1.00 23.42 146 ILE A N 1
ATOM 1174 C CA . ILE A 1 146 ? 44.106 4.317 67.926 1.00 23.64 146 ILE A CA 1
ATOM 1175 C C . ILE A 1 146 ? 42.780 3.538 67.995 1.00 23.91 146 ILE A C 1
ATOM 1176 O O . ILE A 1 146 ? 42.048 3.639 68.982 1.00 24.81 146 ILE A O 1
ATOM 1181 N N . ALA A 1 147 ? 42.480 2.743 66.968 1.00 22.79 147 ALA A N 1
ATOM 1182 C CA . ALA A 1 147 ? 41.247 1.955 66.991 1.00 22.79 147 ALA A CA 1
ATOM 1183 C C . ALA A 1 147 ? 41.306 0.909 68.112 1.00 23.47 147 ALA A C 1
ATOM 1184 O O . ALA A 1 147 ? 40.277 0.551 68.689 1.00 23.11 147 ALA A O 1
ATOM 1186 N N . ASP A 1 148 ? 42.512 0.425 68.416 1.00 25.52 148 ASP A N 1
ATOM 1187 C CA . ASP A 1 148 ? 42.705 -0.560 69.484 1.00 26.50 148 ASP A CA 1
ATOM 1188 C C . ASP A 1 148 ? 42.578 0.142 70.844 1.00 26.48 148 ASP A C 1
ATOM 1189 O O . ASP A 1 148 ? 41.928 -0.379 71.756 1.00 27.73 148 ASP A O 1
ATOM 1194 N N . LYS A 1 149 ? 43.184 1.326 70.979 1.00 27.57 149 LYS A N 1
ATOM 1195 C CA . LYS A 1 149 ? 43.107 2.061 72.243 1.00 27.51 149 LYS A CA 1
ATOM 1196 C C . LYS A 1 149 ? 41.628 2.249 72.543 1.00 26.09 149 LYS A C 1
ATOM 1197 O O . LYS A 1 149 ? 41.180 2.045 73.667 1.00 25.10 149 LYS A O 1
ATOM 1203 N N . VAL A 1 150 ? 40.866 2.632 71.522 1.00 24.49 150 VAL A N 1
ATOM 1204 C CA . VAL A 1 150 ? 39.440 2.867 71.718 1.00 22.21 150 VAL A CA 1
ATOM 1205 C C . VAL A 1 150 ? 38.753 1.608 72.222 1.00 21.46 150 VAL A C 1
ATOM 1206 O O . VAL A 1 150 ? 37.889 1.679 73.091 1.00 18.05 150 VAL A O 1
ATOM 1210 N N . PHE A 1 151 ? 39.148 0.456 71.691 1.00 22.75 151 PHE A N 1
ATOM 1211 C CA . PHE A 1 151 ? 38.556 -0.797 72.133 1.00 26.09 151 PHE A CA 1
ATOM 1212 C C . PHE A 1 151 ? 38.817 -0.992 73.629 1.00 27.80 151 PHE A C 1
ATOM 1213 O O . PHE A 1 151 ? 37.887 -1.203 74.404 1.00 29.53 151 PHE A O 1
ATOM 1221 N N . GLU A 1 152 ? 40.080 -0.909 74.031 1.00 28.43 152 GLU A N 1
ATOM 1222 C CA . GLU A 1 152 ? 40.448 -1.074 75.437 1.00 30.60 152 GLU A CA 1
ATOM 1223 C C . GLU A 1 152 ? 39.637 -0.127 76.294 1.00 31.71 152 GLU A C 1
ATOM 1224 O O . GLU A 1 152 ? 39.137 -0.492 77.354 1.00 32.85 152 GLU A O 1
ATOM 1230 N N . GLU A 1 153 ? 39.500 1.101 75.823 1.00 31.65 153 GLU A N 1
ATOM 1231 C CA . GLU A 1 153 ? 38.756 2.076 76.576 1.00 32.11 153 GLU A CA 1
ATOM 1232 C C . GLU A 1 153 ? 37.306 1.622 76.738 1.00 32.47 153 GLU A C 1
ATOM 1233 O O . GLU A 1 153 ? 36.761 1.676 77.838 1.00 34.56 153 GLU A O 1
ATOM 1239 N N . ILE A 1 154 ? 36.687 1.154 75.658 1.00 30.89 154 ILE A N 1
ATOM 1240 C CA . ILE A 1 154 ? 35.298 0.705 75.715 1.00 30.79 154 ILE A CA 1
ATOM 1241 C C . ILE A 1 154 ? 35.033 -0.372 76.778 1.00 31.63 154 ILE A C 1
ATOM 1242 O O . ILE A 1 154 ? 33.964 -0.390 77.409 1.00 32.90 154 ILE A O 1
ATOM 1247 N N . LEU A 1 155 ? 35.998 -1.266 76.967 1.00 31.14 155 LEU A N 1
ATOM 1248 C CA . LEU A 1 155 ? 35.847 -2.351 77.927 1.00 31.67 155 LEU A CA 1
ATOM 1249 C C . LEU A 1 155 ? 35.772 -1.907 79.379 1.00 32.55 155 LEU A C 1
ATOM 1250 O O . LEU A 1 155 ? 35.419 -2.708 80.238 1.00 34.31 155 LEU A O 1
ATOM 1255 N N . THR A 1 156 ? 36.095 -0.651 79.671 1.00 31.14 156 THR A N 1
ATOM 1256 C CA . THR A 1 156 ? 36.033 -0.203 81.061 1.00 31.23 156 THR A CA 1
ATOM 1257 C C . THR A 1 156 ? 34.760 0.575 81.394 1.00 33.51 156 THR A C 1
ATOM 1258 O O . THR A 1 156 ? 34.572 1.005 82.535 1.00 34.73 156 THR A O 1
ATOM 1262 N N . TRP A 1 157 ? 33.887 0.760 80.409 1.00 33.83 157 TRP A N 1
ATOM 1263 C CA . TRP A 1 157 ? 32.651 1.508 80.630 1.00 32.87 157 TRP A CA 1
ATOM 1264 C C . TRP A 1 157 ? 31.529 0.583 81.064 1.00 34.53 157 TRP A C 1
ATOM 1265 O O . TRP A 1 157 ? 31.507 -0.588 80.690 1.00 35.42 157 TRP A O 1
ATOM 1276 N N . ASP A 1 158 ? 30.602 1.111 81.855 1.00 35.68 158 ASP A N 1
ATOM 1277 C CA . ASP A 1 158 ? 29.448 0.339 82.317 1.00 37.01 158 ASP A CA 1
ATOM 1278 C C . ASP A 1 158 ? 28.365 0.472 81.241 1.00 35.59 158 ASP A C 1
ATOM 1279 O O . ASP A 1 158 ? 27.698 1.503 81.152 1.00 34.64 158 ASP A O 1
ATOM 1284 N N . LEU A 1 159 ? 28.205 -0.577 80.432 1.00 35.57 159 LEU A N 1
ATOM 1285 C CA . LEU A 1 159 ? 27.249 -0.600 79.313 1.00 36.99 159 LEU A CA 1
ATOM 1286 C C . LEU A 1 159 ? 25.774 -0.905 79.610 1.00 37.75 159 LEU A C 1
ATOM 1287 O O . LEU A 1 159 ? 24.906 -0.673 78.755 1.00 38.48 159 LEU A O 1
ATOM 1292 N N . ILE A 1 160 ? 25.481 -1.417 80.801 1.00 38.90 160 ILE A N 1
ATOM 1293 C CA . ILE A 1 160 ? 24.098 -1.741 81.158 1.00 38.16 160 ILE A CA 1
ATOM 1294 C C . ILE A 1 160 ? 23.175 -0.520 81.084 1.00 37.44 160 ILE A C 1
ATOM 1295 O O . ILE A 1 160 ? 23.474 0.538 81.641 1.00 37.06 160 ILE A O 1
ATOM 1300 N N . GLY A 1 161 ? 22.053 -0.674 80.388 1.00 36.78 161 GLY A N 1
ATOM 1301 C CA . GLY A 1 161 ? 21.093 0.410 80.260 1.00 36.04 161 GLY A CA 1
ATOM 1302 C C . GLY A 1 161 ? 21.436 1.472 79.226 1.00 36.74 161 GLY A C 1
ATOM 1303 O O . GLY A 1 161 ? 20.560 2.244 78.795 1.00 35.72 161 GLY A O 1
ATOM 1304 N N . MET A 1 162 ? 22.706 1.517 78.827 1.00 35.93 162 MET A N 1
ATOM 1305 C CA . MET A 1 162 ? 23.174 2.488 77.840 1.00 36.31 162 MET A CA 1
ATOM 1306 C C . MET A 1 162 ? 22.571 2.210 76.453 1.00 34.99 162 MET A C 1
ATOM 1307 O O . MET A 1 162 ? 22.658 1.101 75.934 1.00 34.25 162 MET A O 1
ATOM 1312 N N . LYS A 1 163 ? 21.954 3.224 75.857 1.00 35.22 163 LYS A N 1
ATOM 1313 C CA . LYS A 1 163 ? 21.353 3.065 74.539 1.00 35.34 163 LYS A CA 1
ATOM 1314 C C . LYS A 1 163 ? 22.434 2.950 73.463 1.00 35.11 163 LYS A C 1
ATOM 1315 O O . LYS A 1 163 ? 23.542 3.471 73.622 1.00 35.16 163 LYS A O 1
ATOM 1321 N N . GLU A 1 164 ? 22.109 2.264 72.370 1.00 33.26 164 GLU A N 1
ATOM 1322 C CA . GLU A 1 164 ? 23.056 2.084 71.275 1.00 32.98 164 GLU A CA 1
ATOM 1323 C C . GLU A 1 164 ? 23.583 3.428 70.790 1.00 32.90 164 GLU A C 1
ATOM 1324 O O . GLU A 1 164 ? 24.790 3.623 70.627 1.00 32.16 164 GLU A O 1
ATOM 1330 N N . ARG A 1 165 ? 22.654 4.344 70.539 1.00 32.02 165 ARG A N 1
ATOM 1331 C CA . ARG A 1 165 ? 22.995 5.676 70.067 1.00 32.28 165 ARG A CA 1
ATOM 1332 C C . ARG A 1 165 ? 23.988 6.319 71.017 1.00 31.31 165 ARG A C 1
ATOM 1333 O O . ARG A 1 165 ? 24.940 6.968 70.581 1.00 32.38 165 ARG A O 1
ATOM 1341 N N . GLU A 1 166 ? 23.773 6.122 72.313 1.00 29.67 166 GLU A N 1
ATOM 1342 C CA . GLU A 1 166 ? 24.644 6.707 73.328 1.00 29.70 166 GLU A CA 1
ATOM 1343 C C . GLU A 1 166 ? 26.063 6.125 73.325 1.00 27.52 166 GLU A C 1
ATOM 1344 O O . GLU A 1 166 ? 27.034 6.864 73.462 1.00 28.13 166 GLU A O 1
ATOM 1350 N N . LEU A 1 167 ? 26.194 4.813 73.165 1.00 25.12 167 LEU A N 1
ATOM 1351 C CA . LEU A 1 167 ? 27.521 4.217 73.138 1.00 23.93 167 LEU A CA 1
ATOM 1352 C C . LEU A 1 167 ? 28.234 4.696 71.864 1.00 22.78 167 LEU A C 1
ATOM 1353 O O . LEU A 1 167 ? 29.400 5.086 71.911 1.00 22.80 167 LEU A O 1
ATOM 1358 N N . ALA A 1 168 ? 27.519 4.684 70.739 1.00 20.58 168 ALA A N 1
ATOM 1359 C CA . ALA A 1 168 ? 28.073 5.139 69.466 1.00 19.94 168 ALA A CA 1
ATOM 1360 C C . ALA A 1 168 ? 28.637 6.550 69.630 1.00 21.91 168 ALA A C 1
ATOM 1361 O O . ALA A 1 168 ? 29.731 6.849 69.157 1.00 21.51 168 ALA A O 1
ATOM 1363 N N . LEU A 1 169 ? 27.886 7.419 70.303 1.00 22.60 169 LEU A N 1
ATOM 1364 C CA . LEU A 1 169 ? 28.333 8.790 70.515 1.00 22.50 169 LEU A CA 1
ATOM 1365 C C . LEU A 1 169 ? 29.638 8.838 71.289 1.00 23.66 169 LEU A C 1
ATOM 1366 O O . LEU A 1 169 ? 30.551 9.566 70.905 1.00 24.35 169 LEU A O 1
ATOM 1371 N N . LYS A 1 170 ? 29.720 8.074 72.380 1.00 24.10 170 LYS A N 1
ATOM 1372 C CA . LYS A 1 170 ? 30.928 8.049 73.214 1.00 25.23 170 LYS A CA 1
ATOM 1373 C C . LYS A 1 170 ? 32.137 7.559 72.425 1.00 24.55 170 LYS A C 1
ATOM 1374 O O . LYS A 1 170 ? 33.249 8.048 72.614 1.00 22.02 170 LYS A O 1
ATOM 1380 N N . ILE A 1 171 ? 31.906 6.589 71.544 1.00 23.76 171 ILE A N 1
ATOM 1381 C CA . ILE A 1 171 ? 32.972 6.054 70.724 1.00 22.09 171 ILE A CA 1
ATOM 1382 C C . ILE A 1 171 ? 33.378 7.178 69.779 1.00 22.50 171 ILE A C 1
ATOM 1383 O O . ILE A 1 171 ? 34.560 7.449 69.602 1.00 22.60 171 ILE A O 1
ATOM 1388 N N . GLU A 1 172 ? 32.391 7.866 69.210 1.00 19.97 172 GLU A N 1
ATOM 1389 C CA . GLU A 1 172 ? 32.683 8.964 68.305 1.00 20.13 172 GLU A CA 1
ATOM 1390 C C . GLU A 1 172 ? 33.576 9.993 68.992 1.00 21.79 172 GLU A C 1
ATOM 1391 O O . GLU A 1 172 ? 34.649 10.338 68.482 1.00 23.59 172 GLU A O 1
ATOM 1397 N N . LEU A 1 173 ? 33.130 10.476 70.151 1.00 21.38 173 LEU A N 1
ATOM 1398 C CA . LEU A 1 173 ? 33.882 11.489 70.875 1.00 19.50 173 LEU A CA 1
ATOM 1399 C C . LEU A 1 173 ? 35.281 11.012 71.282 1.00 18.23 173 LEU A C 1
ATOM 1400 O O . LEU A 1 173 ? 36.240 11.755 71.143 1.00 15.25 173 LEU A O 1
ATOM 1405 N N . LEU A 1 174 ? 35.419 9.780 71.758 1.00 16.62 174 LEU A N 1
ATOM 1406 C CA . LEU A 1 174 ? 36.747 9.332 72.150 1.00 17.23 174 LEU A CA 1
ATOM 1407 C C . LEU A 1 174 ? 37.667 9.309 70.931 1.00 20.27 174 LEU A C 1
ATOM 1408 O O . LEU A 1 174 ? 38.847 9.651 71.018 1.00 22.41 174 LEU A O 1
ATOM 1413 N N . ILE A 1 175 ? 37.118 8.911 69.787 1.00 17.99 175 ILE A N 1
ATOM 1414 C CA . ILE A 1 175 ? 37.900 8.861 68.572 1.00 17.28 175 ILE A CA 1
ATOM 1415 C C . ILE A 1 175 ? 38.292 10.276 68.156 1.00 18.14 175 ILE A C 1
ATOM 1416 O O . ILE A 1 175 ? 39.396 10.496 67.669 1.00 16.67 175 ILE A O 1
ATOM 1421 N N . ARG A 1 176 ? 37.395 11.235 68.335 1.00 16.04 176 ARG A N 1
ATOM 1422 C CA . ARG A 1 176 ? 37.725 12.598 67.943 1.00 19.34 176 ARG A CA 1
ATOM 1423 C C . ARG A 1 176 ? 38.746 13.211 68.889 1.00 19.63 176 ARG A C 1
ATOM 1424 O O . ARG A 1 176 ? 39.484 14.113 68.522 1.00 18.34 176 ARG A O 1
ATOM 1432 N N . GLU A 1 177 ? 38.806 12.681 70.102 1.00 22.43 177 GLU A N 1
ATOM 1433 C CA . GLU A 1 177 ? 39.766 13.154 71.095 1.00 24.51 177 GLU A CA 1
ATOM 1434 C C . GLU A 1 177 ? 41.150 12.639 70.706 1.00 23.27 177 GLU A C 1
ATOM 1435 O O . GLU A 1 177 ? 42.100 13.402 70.595 1.00 23.95 177 GLU A O 1
ATOM 1441 N N . LEU A 1 178 ? 41.229 11.334 70.479 1.00 24.48 178 LEU A N 1
ATOM 1442 C CA . LEU A 1 178 ? 42.474 10.643 70.150 1.00 24.86 178 LEU A CA 1
ATOM 1443 C C . LEU A 1 178 ? 43.057 10.775 68.751 1.00 25.93 178 LEU A C 1
ATOM 1444 O O . LEU A 1 178 ? 44.204 10.385 68.544 1.00 28.78 178 LEU A O 1
ATOM 1449 N N . SER A 1 179 ? 42.300 11.301 67.794 1.00 23.77 179 SER A N 1
ATOM 1450 C CA . SER A 1 179 ? 42.810 11.375 66.436 1.00 21.69 179 SER A CA 1
ATOM 1451 C C . SER A 1 179 ? 42.298 12.577 65.686 1.00 24.25 179 SER A C 1
ATOM 1452 O O . SER A 1 179 ? 41.795 13.519 66.278 1.00 26.14 179 SER A O 1
ATOM 1455 N N . ASP A 1 180 ? 42.422 12.539 64.368 1.00 25.14 180 ASP A N 1
ATOM 1456 C CA . ASP A 1 180 ? 41.952 13.646 63.556 1.00 28.07 180 ASP A CA 1
ATOM 1457 C C . ASP A 1 180 ? 40.442 13.605 63.339 1.00 26.90 180 ASP A C 1
ATOM 1458 O O . ASP A 1 180 ? 39.865 14.586 62.893 1.00 29.31 180 ASP A O 1
ATOM 1463 N N . GLY A 1 181 ? 39.804 12.484 63.673 1.00 27.03 181 GLY A N 1
ATOM 1464 C CA . GLY A 1 181 ? 38.359 12.381 63.516 1.00 25.46 181 GLY A CA 1
ATOM 1465 C C . GLY A 1 181 ? 37.858 10.993 63.151 1.00 27.70 181 GLY A C 1
ATOM 1466 O O . GLY A 1 181 ? 38.652 10.087 62.859 1.00 28.28 181 GLY A O 1
ATOM 1467 N N . ILE A 1 182 ? 36.540 10.810 63.173 1.00 25.52 182 ILE A N 1
ATOM 1468 C CA . ILE A 1 182 ? 35.976 9.522 62.818 1.00 23.60 182 ILE A CA 1
ATOM 1469 C C . ILE A 1 182 ? 36.156 9.275 61.316 1.00 23.53 182 ILE A C 1
ATOM 1470 O O . ILE A 1 182 ? 36.191 10.213 60.524 1.00 21.58 182 ILE A O 1
ATOM 1475 N N . ALA A 1 183 ? 36.293 8.009 60.936 1.00 23.53 183 ALA A N 1
ATOM 1476 C CA . ALA A 1 183 ? 36.427 7.640 59.527 1.00 23.78 183 ALA A CA 1
ATOM 1477 C C . ALA A 1 183 ? 35.024 7.552 58.932 1.00 23.12 183 ALA A C 1
ATOM 1478 O O . ALA A 1 183 ? 34.837 7.755 57.741 1.00 25.23 183 ALA A O 1
ATOM 1480 N N . PHE A 1 184 ? 34.046 7.259 59.788 1.00 23.56 184 PHE A N 1
ATOM 1481 C CA . PHE A 1 184 ? 32.630 7.132 59.417 1.00 22.77 184 PHE A CA 1
ATOM 1482 C C . PHE A 1 184 ? 31.881 7.059 60.747 1.00 24.22 184 PHE A C 1
ATOM 1483 O O . PHE A 1 184 ? 32.502 6.909 61.803 1.00 22.51 184 PHE A O 1
ATOM 1491 N N . GLU A 1 185 ? 30.557 7.146 60.709 1.00 24.69 185 GLU A N 1
ATOM 1492 C CA . GLU A 1 185 ? 29.780 7.122 61.942 1.00 23.92 185 GLU A CA 1
ATOM 1493 C C . GLU A 1 185 ? 29.833 5.776 62.629 1.00 23.71 185 GLU A C 1
ATOM 1494 O O . GLU A 1 185 ? 29.498 4.757 62.032 1.00 24.26 185 GLU A O 1
ATOM 1500 N N . PRO A 1 186 ? 30.242 5.749 63.903 1.00 20.97 186 PRO A N 1
ATOM 1501 C CA . PRO A 1 186 ? 30.319 4.485 64.633 1.00 21.87 186 PRO A CA 1
ATOM 1502 C C . PRO A 1 186 ? 29.002 3.719 64.585 1.00 24.44 186 PRO A C 1
ATOM 1503 O O . PRO A 1 186 ? 27.914 4.310 64.512 1.00 23.50 186 PRO A O 1
ATOM 1507 N N . ILE A 1 187 ? 29.110 2.396 64.610 1.00 24.22 187 ILE A N 1
ATOM 1508 C CA . ILE A 1 187 ? 27.937 1.552 64.602 1.00 26.52 187 ILE A CA 1
ATOM 1509 C C . ILE A 1 187 ? 27.923 0.688 65.849 1.00 25.91 187 ILE A C 1
ATOM 1510 O O . ILE A 1 187 ? 28.936 0.111 66.240 1.00 26.46 187 ILE A O 1
ATOM 1515 N N . VAL A 1 188 ? 26.763 0.636 66.488 1.00 25.63 188 VAL A N 1
ATOM 1516 C CA . VAL A 1 188 ? 26.570 -0.179 67.677 1.00 25.04 188 VAL A CA 1
ATOM 1517 C C . VAL A 1 188 ? 25.255 -0.922 67.439 1.00 25.11 188 VAL A C 1
ATOM 1518 O O . VAL A 1 188 ? 24.195 -0.311 67.311 1.00 25.95 188 VAL A O 1
ATOM 1522 N N . ALA A 1 189 ? 25.339 -2.241 67.348 1.00 26.79 189 ALA A N 1
ATOM 1523 C CA . ALA A 1 189 ? 24.167 -3.077 67.116 1.00 27.35 189 ALA A CA 1
ATOM 1524 C C . ALA A 1 189 ? 24.126 -4.066 68.264 1.00 28.18 189 ALA A C 1
ATOM 1525 O O . ALA A 1 189 ? 25.021 -4.908 68.411 1.00 28.86 189 ALA A O 1
ATOM 1527 N N . SER A 1 190 ? 23.073 -3.973 69.066 1.00 28.33 190 SER A N 1
ATOM 1528 C CA . SER A 1 190 ? 22.942 -4.816 70.243 1.00 29.97 190 SER A CA 1
ATOM 1529 C C . SER A 1 190 ? 21.870 -5.889 70.152 1.00 31.23 190 SER A C 1
ATOM 1530 O O . SER A 1 190 ? 20.836 -5.705 69.513 1.00 31.71 190 SER A O 1
ATOM 1533 N N . GLY A 1 191 ? 22.124 -7.013 70.809 1.00 34.97 191 GLY A N 1
ATOM 1534 C CA . GLY A 1 191 ? 21.163 -8.097 70.797 1.00 39.15 191 GLY A CA 1
ATOM 1535 C C . GLY A 1 191 ? 20.771 -8.542 69.400 1.00 41.74 191 GLY A C 1
ATOM 1536 O O . GLY A 1 191 ? 21.632 -8.933 68.610 1.00 42.94 191 GLY A O 1
ATOM 1537 N N . GLU A 1 192 ? 19.477 -8.471 69.090 1.00 43.36 192 GLU A N 1
ATOM 1538 C CA . GLU A 1 192 ? 18.967 -8.897 67.787 1.00 44.41 192 GLU A CA 1
ATOM 1539 C C . GLU A 1 192 ? 19.196 -7.888 66.672 1.00 43.85 192 GLU A C 1
ATOM 1540 O O . GLU A 1 192 ? 19.001 -8.198 65.502 1.00 45.07 192 GLU A O 1
ATOM 1546 N N . ASN A 1 193 ? 19.590 -6.673 67.020 1.00 43.55 193 ASN A N 1
ATOM 1547 C CA . ASN A 1 193 ? 19.855 -5.685 65.987 1.00 43.30 193 ASN A CA 1
ATOM 1548 C C . ASN A 1 193 ? 21.201 -6.038 65.346 1.00 42.23 193 ASN A C 1
ATOM 1549 O O . ASN A 1 193 ? 21.527 -5.574 64.247 1.00 41.68 193 ASN A O 1
ATOM 1554 N N . ALA A 1 194 ? 21.971 -6.877 66.039 1.00 40.50 194 ALA A N 1
ATOM 1555 C CA . ALA A 1 194 ? 23.282 -7.311 65.547 1.00 41.36 194 ALA A CA 1
ATOM 1556 C C . ALA A 1 194 ? 23.129 -8.202 64.315 1.00 41.98 194 ALA A C 1
ATOM 1557 O O . ALA A 1 194 ? 24.113 -8.556 63.664 1.00 41.63 194 ALA A O 1
ATOM 1559 N N . ALA A 1 195 ? 21.887 -8.560 64.006 1.00 44.48 195 ALA A N 1
ATOM 1560 C CA . ALA A 1 195 ? 21.581 -9.406 62.857 1.00 45.64 195 ALA A CA 1
ATOM 1561 C C . ALA A 1 195 ? 21.597 -8.588 61.577 1.00 45.81 195 ALA A C 1
ATOM 1562 O O . ALA A 1 195 ? 21.860 -9.118 60.499 1.00 46.89 195 ALA A O 1
ATOM 1564 N N . ASN A 1 196 ? 21.308 -7.297 61.689 1.00 45.40 196 ASN A N 1
ATOM 1565 C CA . ASN A 1 196 ? 21.309 -6.443 60.509 1.00 46.15 196 ASN A CA 1
ATOM 1566 C C . ASN A 1 196 ? 22.666 -5.754 60.325 1.00 47.12 196 ASN A C 1
ATOM 1567 O O . ASN A 1 196 ? 23.011 -4.826 61.060 1.00 46.55 196 ASN A O 1
ATOM 1572 N N . PRO A 1 197 ? 23.452 -6.206 59.332 1.00 48.71 197 PRO A N 1
ATOM 1573 C CA . PRO A 1 197 ? 24.778 -5.644 59.037 1.00 48.49 197 PRO A CA 1
ATOM 1574 C C . PRO A 1 197 ? 24.722 -4.134 58.831 1.00 48.62 197 PRO A C 1
ATOM 1575 O O . PRO A 1 197 ? 25.673 -3.411 59.141 1.00 48.34 197 PRO A O 1
ATOM 1579 N N . HIS A 1 198 ? 23.598 -3.664 58.305 1.00 48.59 198 HIS A N 1
ATOM 1580 C CA . HIS A 1 198 ? 23.423 -2.247 58.051 1.00 49.62 198 HIS A CA 1
ATOM 1581 C C . HIS A 1 198 ? 22.633 -1.537 59.135 1.00 48.46 198 HIS A C 1
ATOM 1582 O O . HIS A 1 198 ? 22.114 -0.443 58.923 1.00 49.23 198 HIS A O 1
ATOM 1589 N N . HIS A 1 199 ? 22.558 -2.154 60.306 1.00 46.71 199 HIS A N 1
ATOM 1590 C CA . HIS A 1 199 ? 21.839 -1.551 61.411 1.00 45.34 199 HIS A CA 1
ATOM 1591 C C . HIS A 1 199 ? 22.408 -0.177 61.732 1.00 44.06 199 HIS A C 1
ATOM 1592 O O . HIS A 1 199 ? 23.617 0.036 61.697 1.00 44.68 199 HIS A O 1
ATOM 1599 N N . GLU A 1 200 ? 21.523 0.752 62.057 1.00 43.78 200 GLU A N 1
ATOM 1600 C CA . GLU A 1 200 ? 21.918 2.107 62.410 1.00 44.56 200 GLU A CA 1
ATOM 1601 C C . GLU A 1 200 ? 21.579 2.295 63.892 1.00 42.09 200 GLU A C 1
ATOM 1602 O O . GLU A 1 200 ? 20.410 2.285 64.258 1.00 42.37 200 GLU A O 1
ATOM 1608 N N . PRO A 1 201 ? 22.598 2.472 64.757 1.00 38.62 201 PRO A N 1
ATOM 1609 C CA . PRO A 1 201 ? 22.410 2.654 66.204 1.00 36.94 201 PRO A CA 1
ATOM 1610 C C . PRO A 1 201 ? 21.176 3.462 66.602 1.00 34.43 201 PRO A C 1
ATOM 1611 O O . PRO A 1 201 ? 21.041 4.631 66.237 1.00 33.81 201 PRO A O 1
ATOM 1615 N N . GLY A 1 202 ? 20.286 2.827 67.361 1.00 33.01 202 GLY A N 1
ATOM 1616 C CA . GLY A 1 202 ? 19.056 3.472 67.790 1.00 32.11 202 GLY A CA 1
ATOM 1617 C C . GLY A 1 202 ? 18.938 3.651 69.294 1.00 33.11 202 GLY A C 1
ATOM 1618 O O . GLY A 1 202 ? 19.940 3.754 69.998 1.00 31.32 202 GLY A O 1
ATOM 1619 N N . GLU A 1 203 ? 17.701 3.667 69.786 1.00 33.66 203 GLU A N 1
ATOM 1620 C CA . GLU A 1 203 ? 17.418 3.863 71.205 1.00 32.88 203 GLU A CA 1
ATOM 1621 C C . GLU A 1 203 ? 17.344 2.598 72.045 1.00 32.71 203 GLU A C 1
ATOM 1622 O O . GLU A 1 203 ? 17.081 2.664 73.240 1.00 34.72 203 GLU A O 1
ATOM 1628 N N . ARG A 1 204 ? 17.574 1.446 71.436 1.00 32.28 204 ARG A N 1
ATOM 1629 C CA . ARG A 1 204 ? 17.531 0.202 72.188 1.00 31.23 204 ARG A CA 1
ATOM 1630 C C . ARG A 1 204 ? 18.555 0.207 73.333 1.00 31.26 204 ARG A C 1
ATOM 1631 O O . ARG A 1 204 ? 19.734 0.515 73.122 1.00 29.35 204 ARG A O 1
ATOM 1639 N N . LYS A 1 205 ? 18.100 -0.128 74.540 1.00 31.62 205 LYS A N 1
ATOM 1640 C CA . LYS A 1 205 ? 18.985 -0.158 75.700 1.00 35.07 205 LYS A CA 1
ATOM 1641 C C . LYS A 1 205 ? 19.728 -1.479 75.797 1.00 36.45 205 LYS A C 1
ATOM 1642 O O . LYS A 1 205 ? 19.129 -2.556 75.679 1.00 37.88 205 LYS A O 1
ATOM 1648 N N . ILE A 1 206 ? 21.037 -1.383 76.022 1.00 37.98 206 ILE A N 1
ATOM 1649 C CA . ILE A 1 206 ? 21.904 -2.550 76.151 1.00 38.30 206 ILE A CA 1
ATOM 1650 C C . ILE A 1 206 ? 21.606 -3.175 77.509 1.00 39.79 206 ILE A C 1
ATOM 1651 O O . ILE A 1 206 ? 21.601 -2.498 78.543 1.00 39.49 206 ILE A O 1
ATOM 1656 N N . ARG A 1 207 ? 21.375 -4.481 77.496 1.00 41.22 207 ARG A N 1
ATOM 1657 C CA . ARG A 1 207 ? 21.010 -5.210 78.707 1.00 41.74 207 ARG A CA 1
ATOM 1658 C C . ARG A 1 207 ? 21.813 -6.507 78.748 1.00 43.57 207 ARG A C 1
ATOM 1659 O O . ARG A 1 207 ? 22.460 -6.866 77.768 1.00 44.42 207 ARG A O 1
ATOM 1667 N N . LYS A 1 208 ? 21.785 -7.215 79.873 1.00 45.24 208 LYS A N 1
ATOM 1668 C CA . LYS A 1 208 ? 22.509 -8.482 79.976 1.00 46.74 208 LYS A CA 1
ATOM 1669 C C . LYS A 1 208 ? 21.943 -9.500 78.994 1.00 46.88 208 LYS A C 1
ATOM 1670 O O . LYS A 1 208 ? 20.764 -9.444 78.636 1.00 46.16 208 LYS A O 1
ATOM 1676 N N . GLY A 1 209 ? 22.787 -10.431 78.558 1.00 46.28 209 GLY A N 1
ATOM 1677 C CA . GLY A 1 209 ? 22.348 -11.434 77.601 1.00 46.76 209 GLY A CA 1
ATOM 1678 C C . GLY A 1 209 ? 22.458 -10.915 76.175 1.00 46.72 209 GLY A C 1
ATOM 1679 O O . GLY A 1 209 ? 22.161 -11.624 75.208 1.00 47.22 209 GLY A O 1
ATOM 1680 N N . ASP A 1 210 ? 22.895 -9.664 76.055 1.00 45.24 210 ASP A N 1
ATOM 1681 C CA . ASP A 1 210 ? 23.060 -9.002 74.766 1.00 42.56 210 ASP A CA 1
ATOM 1682 C C . ASP A 1 210 ? 24.465 -9.127 74.199 1.00 41.78 210 ASP A C 1
ATOM 1683 O O . ASP A 1 210 ? 25.461 -8.964 74.913 1.00 42.14 210 ASP A O 1
ATOM 1688 N N . ILE A 1 211 ? 24.533 -9.425 72.906 1.00 40.05 211 ILE A N 1
ATOM 1689 C CA . ILE A 1 211 ? 25.802 -9.479 72.208 1.00 37.32 211 ILE A CA 1
ATOM 1690 C C . ILE A 1 211 ? 25.818 -8.103 71.531 1.00 36.68 211 ILE A C 1
ATOM 1691 O O . ILE A 1 211 ? 24.759 -7.579 71.162 1.00 36.67 211 ILE A O 1
ATOM 1696 N N . ILE A 1 212 ? 26.999 -7.503 71.398 1.00 35.04 212 ILE A N 1
ATOM 1697 C CA . ILE A 1 212 ? 27.104 -6.169 70.799 1.00 31.75 212 ILE A CA 1
ATOM 1698 C C . ILE A 1 212 ? 28.209 -6.035 69.757 1.00 32.50 212 ILE A C 1
ATOM 1699 O O . ILE A 1 212 ? 29.392 -6.284 70.041 1.00 32.11 212 ILE A O 1
ATOM 1704 N N . ILE A 1 213 ? 27.820 -5.632 68.553 1.00 30.95 213 ILE A N 1
ATOM 1705 C CA . ILE A 1 213 ? 28.778 -5.444 67.476 1.00 29.67 213 ILE A CA 1
ATOM 1706 C C . ILE A 1 213 ? 29.290 -4.006 67.526 1.00 29.88 213 ILE A C 1
ATOM 1707 O O . ILE A 1 213 ? 28.502 -3.056 67.478 1.00 31.25 213 ILE A O 1
ATOM 1712 N N . LEU A 1 214 ? 30.609 -3.857 67.640 1.00 27.74 214 LEU A N 1
ATOM 1713 C CA . LEU A 1 214 ? 31.243 -2.548 67.699 1.00 26.91 214 LEU A CA 1
ATOM 1714 C C . LEU A 1 214 ? 32.028 -2.333 66.403 1.00 26.80 214 LEU A C 1
ATOM 1715 O O . LEU A 1 214 ? 33.020 -3.013 66.137 1.00 31.13 214 LEU A O 1
ATOM 1720 N N . ASP A 1 215 ? 31.566 -1.385 65.600 1.00 24.98 215 ASP A N 1
ATOM 1721 C CA . ASP A 1 215 ? 32.171 -1.070 64.308 1.00 23.62 215 ASP A CA 1
ATOM 1722 C C . ASP A 1 215 ? 32.433 0.440 64.172 1.00 20.96 215 ASP A C 1
ATOM 1723 O O . ASP A 1 215 ? 31.506 1.233 64.066 1.00 18.44 215 ASP A O 1
ATOM 1728 N N . TYR A 1 216 ? 33.705 0.821 64.149 1.00 19.22 216 TYR A N 1
ATOM 1729 C CA . TYR A 1 216 ? 34.087 2.230 64.069 1.00 18.75 216 TYR A CA 1
ATOM 1730 C C . TYR A 1 216 ? 35.479 2.338 63.462 1.00 17.54 216 TYR A C 1
ATOM 1731 O O . TYR A 1 216 ? 36.144 1.329 63.255 1.00 20.87 216 TYR A O 1
ATOM 1740 N N . GLY A 1 217 ? 35.929 3.552 63.184 1.00 16.34 217 GLY A N 1
ATOM 1741 C CA . GLY A 1 217 ? 37.250 3.716 62.612 1.00 13.06 217 GLY A CA 1
ATOM 1742 C C . GLY A 1 217 ? 37.783 5.105 62.867 1.00 15.38 217 GLY A C 1
ATOM 1743 O O . GLY A 1 217 ? 37.010 6.036 63.079 1.00 16.46 217 GLY A O 1
ATOM 1744 N N . ALA A 1 218 ? 39.106 5.257 62.841 1.00 16.09 218 ALA A N 1
ATOM 1745 C CA . ALA A 1 218 ? 39.723 6.561 63.068 1.00 19.27 218 ALA A CA 1
ATOM 1746 C C . ALA A 1 218 ? 40.438 7.091 61.820 1.00 19.88 218 ALA A C 1
ATOM 1747 O O . ALA A 1 218 ? 40.662 6.361 60.858 1.00 18.79 218 ALA A O 1
ATOM 1749 N N . ARG A 1 219 ? 40.780 8.372 61.853 1.00 22.81 219 ARG A N 1
ATOM 1750 C CA . ARG A 1 219 ? 41.497 9.037 60.768 1.00 25.70 219 ARG A CA 1
ATOM 1751 C C . ARG A 1 219 ? 42.760 9.660 61.349 1.00 27.00 219 ARG A C 1
ATOM 1752 O O . ARG A 1 219 ? 42.714 10.350 62.372 1.00 26.87 219 ARG A O 1
ATOM 1760 N N . TRP A 1 220 ? 43.887 9.417 60.696 1.00 28.56 220 TRP A N 1
ATOM 1761 C CA . TRP A 1 220 ? 45.153 9.977 61.137 1.00 31.04 220 TRP A CA 1
ATOM 1762 C C . TRP A 1 220 ? 45.844 10.555 59.916 1.00 31.70 220 TRP A C 1
ATOM 1763 O O . TRP A 1 220 ? 46.288 9.806 59.038 1.00 33.87 220 TRP A O 1
ATOM 1774 N N . LYS A 1 221 ? 45.916 11.883 59.852 1.00 30.37 221 LYS A N 1
ATOM 1775 C CA . LYS A 1 221 ? 46.542 12.561 58.727 1.00 29.28 221 LYS A CA 1
ATOM 1776 C C . LYS A 1 221 ? 45.932 12.043 57.430 1.00 29.42 221 LYS A C 1
ATOM 1777 O O . LYS A 1 221 ? 46.646 11.707 56.481 1.00 28.86 221 LYS A O 1
ATOM 1783 N N . GLY A 1 222 ? 44.609 11.948 57.405 1.00 26.32 222 GLY A N 1
ATOM 1784 C CA . GLY A 1 222 ? 43.929 11.490 56.210 1.00 25.12 222 GLY A CA 1
ATOM 1785 C C . GLY A 1 222 ? 43.736 9.994 56.030 1.00 23.90 222 GLY A C 1
ATOM 1786 O O . GLY A 1 222 ? 42.824 9.586 55.315 1.00 23.92 222 GLY A O 1
ATOM 1787 N N . TYR A 1 223 ? 44.564 9.175 56.677 1.00 23.01 223 TYR A N 1
ATOM 1788 C CA . TYR A 1 223 ? 44.459 7.719 56.535 1.00 20.30 223 TYR A CA 1
ATOM 1789 C C . TYR A 1 223 ? 43.540 7.039 57.551 1.00 22.27 223 TYR A C 1
ATOM 1790 O O . TYR A 1 223 ? 43.582 7.326 58.755 1.00 21.07 223 TYR A O 1
ATOM 1799 N N . CYS A 1 224 ? 42.714 6.123 57.052 1.00 21.11 224 CYS A N 1
ATOM 1800 C CA . CYS A 1 224 ? 41.731 5.439 57.882 1.00 21.96 224 CYS A CA 1
ATOM 1801 C C . CYS A 1 224 ? 42.082 4.094 58.500 1.00 22.32 224 CYS A C 1
ATOM 1802 O O . CYS A 1 224 ? 42.968 3.383 58.035 1.00 23.26 224 CYS A O 1
ATOM 1805 N N . SER A 1 225 ? 41.357 3.773 59.566 1.00 20.70 225 SER A N 1
ATOM 1806 C CA . SER A 1 225 ? 41.431 2.481 60.225 1.00 23.46 225 SER A CA 1
ATOM 1807 C C . SER A 1 225 ? 39.942 2.095 60.254 1.00 23.82 225 SER A C 1
ATOM 1808 O O . SER A 1 225 ? 39.074 2.970 60.279 1.00 22.93 225 SER A O 1
ATOM 1811 N N . ASP A 1 226 ? 39.656 0.799 60.214 1.00 23.99 226 ASP A N 1
ATOM 1812 C CA . ASP A 1 226 ? 38.288 0.296 60.232 1.00 24.92 226 ASP A CA 1
ATOM 1813 C C . ASP A 1 226 ? 38.345 -1.031 60.962 1.00 26.14 226 ASP A C 1
ATOM 1814 O O . ASP A 1 226 ? 38.814 -2.029 60.401 1.00 26.69 226 ASP A O 1
ATOM 1819 N N . ILE A 1 227 ? 37.873 -1.033 62.208 1.00 25.35 227 ILE A N 1
ATOM 1820 C CA . ILE A 1 227 ? 37.891 -2.229 63.037 1.00 26.04 227 ILE A CA 1
ATOM 1821 C C . ILE A 1 227 ? 36.478 -2.642 63.476 1.00 26.27 227 ILE A C 1
ATOM 1822 O O . ILE A 1 227 ? 35.550 -1.840 63.454 1.00 25.96 227 ILE A O 1
ATOM 1827 N N . THR A 1 228 ? 36.327 -3.909 63.848 1.00 26.99 228 THR A N 1
ATOM 1828 C CA . THR A 1 228 ? 35.058 -4.440 64.317 1.00 28.89 228 THR A CA 1
ATOM 1829 C C . THR A 1 228 ? 35.359 -5.529 65.337 1.00 30.98 228 THR A C 1
ATOM 1830 O O . THR A 1 228 ? 36.184 -6.414 65.102 1.00 30.04 228 THR A O 1
ATOM 1834 N N . ARG A 1 229 ? 34.697 -5.447 66.480 1.00 30.10 229 ARG A N 1
ATOM 1835 C CA . ARG A 1 229 ? 34.868 -6.436 67.526 1.00 30.89 229 ARG A CA 1
ATOM 1836 C C . ARG A 1 229 ? 33.475 -6.691 68.062 1.00 32.14 229 ARG A C 1
ATOM 1837 O O . ARG A 1 229 ? 32.627 -5.793 68.046 1.00 31.41 229 ARG A O 1
ATOM 1845 N N . THR A 1 230 ? 33.232 -7.913 68.519 1.00 32.55 230 THR A N 1
ATOM 1846 C CA . THR A 1 230 ? 31.924 -8.276 69.048 1.00 33.64 230 THR A CA 1
ATOM 1847 C C . THR A 1 230 ? 32.089 -8.779 70.471 1.00 33.44 230 THR A C 1
ATOM 1848 O O . THR A 1 230 ? 32.879 -9.676 70.724 1.00 32.33 230 THR A O 1
ATOM 1852 N N . ILE A 1 231 ? 31.348 -8.195 71.402 1.00 35.46 231 ILE A N 1
ATOM 1853 C CA . ILE A 1 231 ? 31.455 -8.597 72.797 1.00 38.31 231 ILE A CA 1
ATOM 1854 C C . ILE A 1 231 ? 30.126 -9.093 73.349 1.00 40.61 231 ILE A C 1
ATOM 1855 O O . ILE A 1 231 ? 29.093 -9.037 72.677 1.00 43.26 231 ILE A O 1
ATOM 1860 N N . GLY A 1 232 ? 30.159 -9.581 74.582 1.00 42.73 232 GLY A N 1
ATOM 1861 C CA . GLY A 1 232 ? 28.948 -10.065 75.215 1.00 45.17 232 GLY A CA 1
ATOM 1862 C C . GLY A 1 232 ? 28.841 -9.532 76.623 1.00 46.83 232 GLY A C 1
ATOM 1863 O O . GLY A 1 232 ? 29.842 -9.454 77.338 1.00 46.71 232 GLY A O 1
ATOM 1864 N N . LEU A 1 233 ? 27.631 -9.149 77.015 1.00 50.30 233 LEU A N 1
ATOM 1865 C CA . LEU A 1 233 ? 27.379 -8.624 78.355 1.00 53.33 233 LEU A CA 1
ATOM 1866 C C . LEU A 1 233 ? 26.692 -9.705 79.189 1.00 55.45 233 LEU A C 1
ATOM 1867 O O . LEU A 1 233 ? 25.558 -10.089 78.902 1.00 56.18 233 LEU A O 1
ATOM 1872 N N . GLY A 1 234 ? 27.370 -10.188 80.226 1.00 57.88 234 GLY A N 1
ATOM 1873 C CA . GLY A 1 234 ? 26.787 -11.244 81.032 1.00 61.03 234 GLY A CA 1
ATOM 1874 C C . GLY A 1 234 ? 26.830 -12.496 80.175 1.00 63.68 234 GLY A C 1
ATOM 1875 O O . GLY A 1 234 ? 27.585 -12.542 79.205 1.00 64.44 234 GLY A O 1
ATOM 1876 N N . GLU A 1 235 ? 26.026 -13.508 80.483 1.00 65.46 235 GLU A N 1
ATOM 1877 C CA . GLU A 1 235 ? 26.084 -14.710 79.665 1.00 66.21 235 GLU A CA 1
ATOM 1878 C C . GLU A 1 235 ? 25.163 -14.721 78.451 1.00 65.37 235 GLU A C 1
ATOM 1879 O O . GLU A 1 235 ? 23.961 -14.469 78.542 1.00 65.73 235 GLU A O 1
ATOM 1885 N N . LEU A 1 236 ? 25.767 -15.026 77.309 1.00 63.83 236 LEU A N 1
ATOM 1886 C CA . LEU A 1 236 ? 25.081 -15.076 76.031 1.00 62.46 236 LEU A CA 1
ATOM 1887 C C . LEU A 1 236 ? 24.469 -16.438 75.721 1.00 62.36 236 LEU A C 1
ATOM 1888 O O . LEU A 1 236 ? 24.776 -17.440 76.372 1.00 62.03 236 LEU A O 1
ATOM 1893 N N . ASP A 1 237 ? 23.608 -16.446 74.705 1.00 62.41 237 ASP A N 1
ATOM 1894 C CA . ASP A 1 237 ? 22.943 -17.648 74.212 1.00 61.79 237 ASP A CA 1
ATOM 1895 C C . ASP A 1 237 ? 24.047 -18.547 73.651 1.00 61.98 237 ASP A C 1
ATOM 1896 O O . ASP A 1 237 ? 24.860 -18.092 72.848 1.00 61.96 237 ASP A O 1
ATOM 1901 N N . GLU A 1 238 ? 24.077 -19.816 74.057 1.00 61.91 238 GLU A N 1
ATOM 1902 C CA . GLU A 1 238 ? 25.125 -20.736 73.597 1.00 61.62 238 GLU A CA 1
ATOM 1903 C C . GLU A 1 238 ? 25.304 -20.775 72.082 1.00 60.12 238 GLU A C 1
ATOM 1904 O O . GLU A 1 238 ? 26.412 -20.990 71.590 1.00 59.33 238 GLU A O 1
ATOM 1910 N N . ARG A 1 239 ? 24.216 -20.587 71.345 1.00 58.42 239 ARG A N 1
ATOM 1911 C CA . ARG A 1 239 ? 24.296 -20.573 69.896 1.00 57.62 239 ARG A CA 1
ATOM 1912 C C . ARG A 1 239 ? 25.318 -19.507 69.500 1.00 58.40 239 ARG A C 1
ATOM 1913 O O . ARG A 1 239 ? 26.311 -19.799 68.822 1.00 59.26 239 ARG A O 1
ATOM 1921 N N . LEU A 1 240 ? 25.082 -18.274 69.950 1.00 57.66 240 LEU A N 1
ATOM 1922 C CA . LEU A 1 240 ? 25.980 -17.158 69.663 1.00 56.31 240 LEU A CA 1
ATOM 1923 C C . LEU A 1 240 ? 27.441 -17.443 70.023 1.00 55.02 240 LEU A C 1
ATOM 1924 O O . LEU A 1 240 ? 28.338 -17.112 69.253 1.00 55.20 240 LEU A O 1
ATOM 1929 N N . VAL A 1 241 ? 27.681 -18.048 71.184 1.00 54.07 241 VAL A N 1
ATOM 1930 C CA . VAL A 1 241 ? 29.048 -18.344 71.619 1.00 54.09 241 VAL A CA 1
ATOM 1931 C C . VAL A 1 241 ? 29.810 -19.194 70.600 1.00 54.22 241 VAL A C 1
ATOM 1932 O O . VAL A 1 241 ? 31.029 -19.061 70.451 1.00 52.95 241 VAL A O 1
ATOM 1936 N N . LYS A 1 242 ? 29.094 -20.063 69.892 1.00 54.79 242 LYS A N 1
ATOM 1937 C CA . LYS A 1 242 ? 29.726 -20.903 68.877 1.00 55.86 242 LYS A CA 1
ATOM 1938 C C . LYS A 1 242 ? 29.786 -20.164 67.536 1.00 54.15 242 LYS A C 1
ATOM 1939 O O . LYS A 1 242 ? 30.752 -20.299 66.783 1.00 53.26 242 LYS A O 1
ATOM 1945 N N . ILE A 1 243 ? 28.758 -19.373 67.243 1.00 53.00 243 ILE A N 1
ATOM 1946 C CA . ILE A 1 243 ? 28.747 -18.591 66.012 1.00 52.05 243 ILE A CA 1
ATOM 1947 C C . ILE A 1 243 ? 29.991 -17.701 66.017 1.00 51.72 243 ILE A C 1
ATOM 1948 O O . ILE A 1 243 ? 30.548 -17.374 64.970 1.00 52.01 243 ILE A O 1
ATOM 1953 N N . TYR A 1 244 ? 30.423 -17.323 67.217 1.00 51.47 244 TYR A N 1
ATOM 1954 C CA . TYR A 1 244 ? 31.595 -16.477 67.388 1.00 50.76 244 TYR A CA 1
ATOM 1955 C C . TYR A 1 244 ? 32.864 -17.271 67.087 1.00 51.40 244 TYR A C 1
ATOM 1956 O O . TYR A 1 244 ? 33.790 -16.758 66.461 1.00 52.76 244 TYR A O 1
ATOM 1965 N N . GLU A 1 245 ? 32.911 -18.523 67.526 1.00 52.21 245 GLU A N 1
ATOM 1966 C CA . GLU A 1 245 ? 34.088 -19.340 67.282 1.00 52.54 245 GLU A CA 1
ATOM 1967 C C . GLU A 1 245 ? 34.296 -19.587 65.789 1.00 51.31 245 GLU A C 1
ATOM 1968 O O . GLU A 1 245 ? 35.434 -19.705 65.329 1.00 51.38 245 GLU A O 1
ATOM 1974 N N . VAL A 1 246 ? 33.202 -19.654 65.035 1.00 48.05 246 VAL A N 1
ATOM 1975 C CA . VAL A 1 246 ? 33.292 -19.870 63.593 1.00 48.04 246 VAL A CA 1
ATOM 1976 C C . VAL A 1 246 ? 33.886 -18.639 62.913 1.00 47.70 246 VAL A C 1
ATOM 1977 O O . VAL A 1 246 ? 34.755 -18.745 62.038 1.00 45.74 246 VAL A O 1
ATOM 1981 N N . VAL A 1 247 ? 33.407 -17.469 63.328 1.00 47.49 247 VAL A N 1
ATOM 1982 C CA . VAL A 1 247 ? 33.859 -16.208 62.766 1.00 46.26 247 VAL A CA 1
ATOM 1983 C C . VAL A 1 247 ? 35.328 -15.981 63.082 1.00 45.94 247 VAL A C 1
ATOM 1984 O O . VAL A 1 247 ? 36.089 -15.542 62.221 1.00 44.29 247 VAL A O 1
ATOM 1988 N N . LYS A 1 248 ? 35.726 -16.296 64.313 1.00 46.77 248 LYS A N 1
ATOM 1989 C CA . LYS A 1 248 ? 37.115 -16.129 64.729 1.00 48.20 248 LYS A CA 1
ATOM 1990 C C . LYS A 1 248 ? 38.034 -16.970 63.841 1.00 50.01 248 LYS A C 1
ATOM 1991 O O . LYS A 1 248 ? 38.946 -16.436 63.203 1.00 50.23 248 LYS A O 1
ATOM 1997 N N . ASP A 1 249 ? 37.790 -18.282 63.806 1.00 51.78 249 ASP A N 1
ATOM 1998 C CA . ASP A 1 249 ? 38.591 -19.207 62.993 1.00 52.46 249 ASP A CA 1
ATOM 1999 C C . ASP A 1 249 ? 38.557 -18.805 61.517 1.00 50.66 249 ASP A C 1
ATOM 2000 O O . ASP A 1 249 ? 39.576 -18.865 60.823 1.00 49.07 249 ASP A O 1
ATOM 2005 N N . ALA A 1 250 ? 37.376 -18.399 61.052 1.00 48.66 250 ALA A N 1
ATOM 2006 C CA . ALA A 1 250 ? 37.202 -17.960 59.674 1.00 48.12 250 ALA A CA 1
ATOM 2007 C C . ALA A 1 250 ? 38.079 -16.738 59.419 1.00 47.53 250 ALA A C 1
ATOM 2008 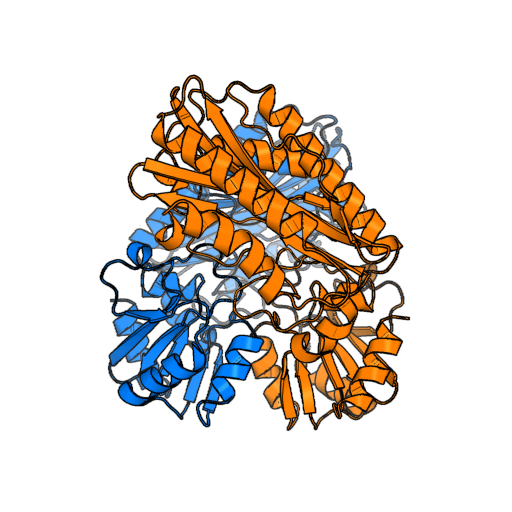O O . ALA A 1 250 ? 38.830 -16.696 58.441 1.00 47.84 250 ALA A O 1
ATOM 2010 N N . GLN A 1 251 ? 37.994 -15.753 60.313 1.00 45.85 251 GLN A N 1
ATOM 2011 C CA . GLN A 1 251 ? 38.776 -14.518 60.188 1.00 44.21 251 GLN A CA 1
ATOM 2012 C C . GLN A 1 251 ? 40.276 -14.819 60.155 1.00 42.75 251 GLN A C 1
ATOM 2013 O O . GLN A 1 251 ? 40.994 -14.286 59.315 1.00 42.67 251 GLN A O 1
ATOM 2019 N N . GLU A 1 252 ? 40.736 -15.681 61.060 1.00 42.73 252 GLU A N 1
ATOM 2020 C CA . GLU A 1 252 ? 42.146 -16.067 61.143 1.00 42.88 252 GLU A CA 1
ATOM 2021 C C . GLU A 1 252 ? 42.603 -16.803 59.873 1.00 43.20 252 GLU A C 1
ATOM 2022 O O . GLU A 1 252 ? 43.737 -16.625 59.413 1.00 41.67 252 GLU A O 1
ATOM 2028 N N . SER A 1 253 ? 41.722 -17.636 59.316 1.00 43.77 253 SER A N 1
ATOM 2029 C CA . SER A 1 253 ? 42.034 -18.372 58.088 1.00 43.60 253 SER A CA 1
ATOM 2030 C C . SER A 1 253 ? 42.297 -17.423 56.923 1.00 42.20 253 SER A C 1
ATOM 2031 O O . SER A 1 253 ? 43.338 -17.508 56.267 1.00 43.71 253 SER A O 1
ATOM 2034 N N . ALA A 1 254 ? 41.349 -16.528 56.654 1.00 39.36 254 ALA A N 1
ATOM 2035 C CA . ALA A 1 254 ? 41.513 -15.574 55.565 1.00 37.22 254 ALA A CA 1
ATOM 2036 C C . ALA A 1 254 ? 42.787 -14.766 55.774 1.00 37.42 254 ALA A C 1
ATOM 2037 O O . ALA A 1 254 ? 43.470 -14.399 54.809 1.00 37.66 254 ALA A O 1
ATOM 2039 N N . PHE A 1 255 ? 43.122 -14.497 57.034 1.00 37.96 255 PHE A N 1
ATOM 2040 C CA . PHE A 1 255 ? 44.332 -13.739 57.332 1.00 39.15 255 PHE A CA 1
ATOM 2041 C C . PHE A 1 255 ? 45.593 -14.528 57.003 1.00 40.97 255 PHE A C 1
ATOM 2042 O O . PHE A 1 255 ? 46.569 -13.973 56.491 1.00 39.43 255 PHE A O 1
ATOM 2050 N N . LYS A 1 256 ? 45.574 -15.819 57.327 1.00 43.41 256 LYS A N 1
ATOM 2051 C CA . LYS A 1 256 ? 46.707 -16.703 57.068 1.00 45.25 256 LYS A CA 1
ATOM 2052 C C . LYS A 1 256 ? 46.980 -16.840 55.572 1.00 46.43 256 LYS A C 1
ATOM 2053 O O . LYS A 1 256 ? 48.138 -16.928 55.153 1.00 46.27 256 LYS A O 1
ATOM 2059 N N . ALA A 1 257 ? 45.911 -16.844 54.774 1.00 46.12 257 ALA A N 1
ATOM 2060 C CA . ALA A 1 257 ? 46.024 -16.995 53.324 1.00 46.28 257 ALA A CA 1
ATOM 2061 C C . ALA A 1 257 ? 46.584 -15.771 52.625 1.00 47.82 257 ALA A C 1
ATOM 2062 O O . ALA A 1 257 ? 47.062 -15.871 51.490 1.00 49.33 257 ALA A O 1
ATOM 2064 N N . VAL A 1 258 ? 46.526 -14.614 53.279 1.00 47.57 258 VAL A N 1
ATOM 2065 C CA . VAL A 1 258 ? 47.022 -13.402 52.646 1.00 46.65 258 VAL A CA 1
ATOM 2066 C C . VAL A 1 258 ? 48.484 -13.593 52.276 1.00 48.19 258 VAL A C 1
ATOM 2067 O O . VAL A 1 258 ? 49.352 -13.768 53.139 1.00 45.96 258 VAL A O 1
ATOM 2071 N N . ARG A 1 259 ? 48.744 -13.559 50.974 1.00 48.61 259 ARG A N 1
ATOM 2072 C CA . ARG A 1 259 ? 50.085 -13.776 50.459 1.00 49.45 259 ARG A CA 1
ATOM 2073 C C . ARG A 1 259 ? 50.234 -13.020 49.151 1.00 48.23 259 ARG A C 1
ATOM 2074 O O . ARG A 1 259 ? 49.254 -12.815 48.439 1.00 47.61 259 ARG A O 1
ATOM 2082 N N . GLU A 1 260 ? 51.453 -12.613 48.819 1.00 47.66 260 GLU A N 1
ATOM 2083 C CA . GLU A 1 260 ? 51.651 -11.898 47.563 1.00 47.06 260 GLU A CA 1
ATOM 2084 C C . GLU A 1 260 ? 51.480 -12.879 46.409 1.00 46.06 260 GLU A C 1
ATOM 2085 O O . GLU A 1 260 ? 52.050 -13.969 46.430 1.00 46.55 260 GLU A O 1
ATOM 2091 N N . GLY A 1 261 ? 50.682 -12.500 45.415 1.00 45.71 261 GLY A N 1
ATOM 2092 C CA . GLY A 1 261 ? 50.480 -13.360 44.262 1.00 44.64 261 GLY A CA 1
ATOM 2093 C C . GLY A 1 261 ? 49.155 -14.101 44.170 1.00 45.16 261 GLY A C 1
ATOM 2094 O O . GLY A 1 261 ? 48.862 -14.697 43.130 1.00 46.24 261 GLY A O 1
ATOM 2095 N N . ILE A 1 262 ? 48.355 -14.091 45.236 1.00 44.11 262 ILE A N 1
ATOM 2096 C CA . ILE A 1 262 ? 47.065 -14.781 45.202 1.00 43.96 262 ILE A CA 1
ATOM 2097 C C . ILE A 1 262 ? 45.951 -13.804 44.854 1.00 43.42 262 ILE A C 1
ATOM 2098 O O . ILE A 1 262 ? 46.024 -12.626 45.195 1.00 44.95 262 ILE A O 1
ATOM 2103 N N . LYS A 1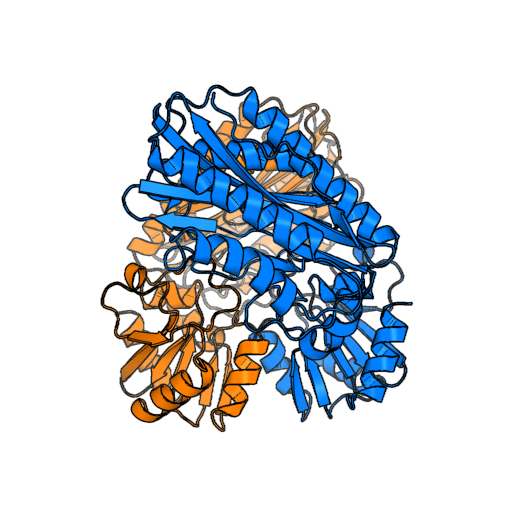 263 ? 44.914 -14.295 44.184 1.00 42.28 263 LYS A N 1
ATOM 2104 C CA . LYS A 1 263 ? 43.795 -13.448 43.788 1.00 40.77 263 LYS A CA 1
ATOM 2105 C C . LYS A 1 263 ? 42.876 -13.127 44.979 1.00 40.31 263 LYS A C 1
ATOM 2106 O O . LYS A 1 263 ? 42.522 -14.009 45.751 1.00 39.96 263 LYS A O 1
ATOM 2112 N N . ALA A 1 264 ? 42.496 -11.859 45.108 1.00 39.50 264 ALA A N 1
ATOM 2113 C CA . ALA A 1 264 ? 41.650 -11.390 46.202 1.00 38.49 264 ALA A CA 1
ATOM 2114 C C . ALA A 1 264 ? 40.518 -12.327 46.601 1.00 38.65 264 ALA A C 1
ATOM 2115 O O . ALA A 1 264 ? 40.347 -12.632 47.782 1.00 38.33 264 ALA A O 1
ATOM 2117 N N . LYS A 1 265 ? 39.751 -12.792 45.621 1.00 39.02 265 LYS A N 1
ATOM 2118 C CA . LYS A 1 265 ? 38.629 -13.695 45.890 1.00 37.38 265 LYS A CA 1
ATOM 2119 C C . LYS A 1 265 ? 39.039 -14.944 46.653 1.00 35.65 265 LYS A C 1
ATOM 2120 O O . LYS A 1 265 ? 38.242 -15.513 47.379 1.00 34.87 265 LYS A O 1
ATOM 2126 N N . ASP A 1 266 ? 40.277 -15.380 46.484 1.00 36.30 266 ASP A N 1
ATOM 2127 C CA . ASP A 1 266 ? 40.742 -16.571 47.179 1.00 37.64 266 ASP A CA 1
ATOM 2128 C C . ASP A 1 266 ? 40.885 -16.375 48.684 1.00 39.51 266 ASP A C 1
ATOM 2129 O O . ASP A 1 266 ? 40.727 -17.329 49.454 1.00 38.66 266 ASP A O 1
ATOM 2134 N N . VAL A 1 267 ? 41.189 -15.148 49.110 1.00 40.64 267 VAL A N 1
ATOM 2135 C CA . VAL A 1 267 ? 41.305 -14.884 50.542 1.00 42.35 267 VAL A CA 1
ATOM 2136 C C . VAL A 1 267 ? 39.884 -14.988 51.097 1.00 42.78 267 VAL A C 1
ATOM 2137 O O . VAL A 1 267 ? 39.661 -15.533 52.177 1.00 42.57 267 VAL A O 1
ATOM 2141 N N . ASP A 1 268 ? 38.930 -14.473 50.326 1.00 42.94 268 ASP A N 1
ATOM 2142 C CA . ASP A 1 268 ? 37.523 -14.489 50.698 1.00 44.84 268 ASP A CA 1
ATOM 2143 C C . ASP A 1 268 ? 37.015 -15.920 50.780 1.00 47.21 268 ASP A C 1
ATOM 2144 O O . ASP A 1 268 ? 36.355 -16.316 51.749 1.00 47.29 268 ASP A O 1
ATOM 2149 N N . SER A 1 269 ? 37.323 -16.687 49.740 1.00 49.20 269 SER A N 1
ATOM 2150 C CA . SER A 1 269 ? 36.896 -18.074 49.658 1.00 51.65 269 SER A CA 1
ATOM 2151 C C . SER A 1 269 ? 37.325 -18.791 50.927 1.00 52.58 269 SER A C 1
ATOM 2152 O O . SER A 1 269 ? 36.561 -19.552 51.521 1.00 52.83 269 SER A O 1
ATOM 2155 N N . ARG A 1 270 ? 38.556 -18.516 51.337 1.00 54.25 270 ARG A N 1
ATOM 2156 C CA . ARG A 1 270 ? 39.143 -19.113 52.523 1.00 56.36 270 ARG A CA 1
ATOM 2157 C C . ARG A 1 270 ? 38.298 -18.936 53.784 1.00 56.34 270 ARG A C 1
ATOM 2158 O O . ARG A 1 270 ? 38.040 -19.906 54.498 1.00 57.18 270 ARG A O 1
ATOM 2166 N N . ALA A 1 271 ? 37.872 -17.706 54.065 1.00 55.19 271 ALA A N 1
ATOM 2167 C CA . ALA A 1 271 ? 37.046 -17.443 55.242 1.00 54.62 271 ALA A CA 1
ATOM 2168 C C . ALA A 1 271 ? 35.656 -18.014 54.992 1.00 54.56 271 ALA A C 1
ATOM 2169 O O . ALA A 1 271 ? 35.050 -18.639 55.862 1.00 53.48 271 ALA A O 1
ATOM 2171 N N . ARG A 1 272 ? 35.169 -17.799 53.778 1.00 54.95 272 ARG A N 1
ATOM 2172 C CA . ARG A 1 272 ? 33.853 -18.263 53.378 1.00 55.96 272 ARG A CA 1
ATOM 2173 C C . ARG A 1 272 ? 33.648 -19.768 53.560 1.00 56.95 272 ARG A C 1
ATOM 2174 O O . ARG A 1 272 ? 32.596 -20.200 54.037 1.00 56.80 272 ARG A O 1
ATOM 2182 N N . GLU A 1 273 ? 34.650 -20.562 53.189 1.00 57.47 273 GLU A N 1
ATOM 2183 C CA . GLU A 1 273 ? 34.544 -22.010 53.307 1.00 58.01 273 GLU A CA 1
ATOM 2184 C C . GLU A 1 273 ? 34.489 -22.483 54.762 1.00 57.73 273 GLU A C 1
ATOM 2185 O O . GLU A 1 273 ? 33.720 -23.390 55.092 1.00 58.24 273 GLU A O 1
ATOM 2191 N N . VAL A 1 274 ? 35.289 -21.866 55.632 1.00 56.08 274 VAL A N 1
ATOM 2192 C CA . VAL A 1 274 ? 35.305 -22.230 57.052 1.00 53.77 274 VAL A CA 1
ATOM 2193 C C . VAL A 1 274 ? 33.924 -22.033 57.673 1.00 53.35 274 VAL A C 1
ATOM 2194 O O . VAL A 1 274 ? 33.542 -22.752 58.593 1.00 53.68 274 VAL A O 1
ATOM 2198 N N . ILE A 1 275 ? 33.179 -21.058 57.167 1.00 53.51 275 ILE A N 1
ATOM 2199 C CA . ILE A 1 275 ? 31.846 -20.785 57.678 1.00 54.90 275 ILE A CA 1
ATOM 2200 C C . ILE A 1 275 ? 30.827 -21.762 57.087 1.00 56.81 275 ILE A C 1
ATOM 2201 O O . ILE A 1 275 ? 29.949 -22.255 57.798 1.00 57.65 275 ILE A O 1
ATOM 2206 N N . SER A 1 276 ? 30.938 -22.046 55.793 1.00 58.91 276 SER A N 1
ATOM 2207 C CA . SER A 1 276 ? 30.007 -22.976 55.156 1.00 60.58 276 SER A CA 1
ATOM 2208 C C . SER A 1 276 ? 30.082 -24.342 55.835 1.00 61.19 276 SER A C 1
ATOM 2209 O O . SER A 1 276 ? 29.063 -24.885 56.270 1.00 60.67 276 SER A O 1
ATOM 2212 N N . LYS A 1 277 ? 31.299 -24.876 55.926 1.00 61.87 277 LYS A N 1
ATOM 2213 C CA . LYS A 1 277 ? 31.551 -26.176 56.536 1.00 62.67 277 LYS A CA 1
ATOM 2214 C C . LYS A 1 277 ? 31.025 -26.269 57.963 1.00 63.50 277 LYS A C 1
ATOM 2215 O O . LYS A 1 277 ? 30.890 -27.366 58.514 1.00 64.25 277 LYS A O 1
ATOM 2221 N N . ALA A 1 278 ? 30.744 -25.115 58.561 1.00 63.60 278 ALA A N 1
ATOM 2222 C CA . ALA A 1 278 ? 30.229 -25.059 59.923 1.00 62.92 278 ALA A CA 1
ATOM 2223 C C . ALA A 1 278 ? 28.707 -24.989 59.861 1.00 63.24 278 ALA A C 1
ATOM 2224 O O . ALA A 1 278 ? 28.027 -25.071 60.888 1.00 64.05 278 ALA A O 1
ATOM 2226 N N . GLY A 1 279 ? 28.183 -24.822 58.648 1.00 62.51 279 GLY A N 1
ATOM 2227 C CA . GLY A 1 279 ? 26.745 -24.786 58.455 1.00 62.52 279 GLY A CA 1
ATOM 2228 C C . GLY A 1 279 ? 26.024 -23.452 58.406 1.00 63.01 279 GLY A C 1
ATOM 2229 O O . GLY A 1 279 ? 24.820 -23.420 58.146 1.00 63.33 279 GLY A O 1
ATOM 2230 N N . TYR A 1 280 ? 26.724 -22.348 58.641 1.00 63.04 280 TYR A N 1
ATOM 2231 C CA . TYR A 1 280 ? 26.055 -21.051 58.627 1.00 63.01 280 TYR A CA 1
ATOM 2232 C C . TYR A 1 280 ? 26.249 -20.288 57.331 1.00 62.52 280 TYR A C 1
ATOM 2233 O O . TYR A 1 280 ? 26.165 -19.062 57.311 1.00 62.65 280 TYR A O 1
ATOM 2242 N N . GLY A 1 281 ? 26.492 -21.021 56.251 1.00 61.80 281 GLY A N 1
ATOM 2243 C CA . GLY A 1 281 ? 26.704 -20.399 54.964 1.00 60.38 281 GLY A CA 1
ATOM 2244 C C . GLY A 1 281 ? 25.710 -19.330 54.546 1.00 60.23 281 GLY A C 1
ATOM 2245 O O . GLY A 1 281 ? 26.122 -18.307 53.998 1.00 59.45 281 GLY A O 1
ATOM 2246 N N . GLU A 1 282 ? 24.418 -19.535 54.800 1.00 60.76 282 GLU A N 1
ATOM 2247 C CA . GLU A 1 282 ? 23.418 -18.551 54.375 1.00 62.80 282 GLU A CA 1
ATOM 2248 C C . GLU A 1 282 ? 23.303 -17.296 55.246 1.00 62.88 282 GLU A C 1
ATOM 2249 O O . GLU A 1 282 ? 22.572 -16.366 54.898 1.00 63.68 282 GLU A O 1
ATOM 2255 N N . TYR A 1 283 ? 24.020 -17.257 56.366 1.00 62.73 283 TYR A N 1
ATOM 2256 C CA . TYR A 1 283 ? 23.957 -16.088 57.245 1.00 63.53 283 TYR A CA 1
ATOM 2257 C C . TYR A 1 283 ? 25.246 -15.258 57.179 1.00 63.20 283 TYR A C 1
ATOM 2258 O O . TYR A 1 283 ? 25.695 -14.712 58.190 1.00 63.90 283 TYR A O 1
ATOM 2267 N N . PHE A 1 284 ? 25.830 -15.170 55.986 1.00 60.96 284 PHE A N 1
ATOM 2268 C CA . PHE A 1 284 ? 27.066 -14.429 55.753 1.00 58.76 284 PHE A CA 1
ATOM 2269 C C . PHE A 1 284 ? 26.846 -13.626 54.466 1.00 58.01 284 PHE A C 1
ATOM 2270 O O . PHE A 1 284 ? 27.470 -13.881 53.438 1.00 58.03 284 PHE A O 1
ATOM 2278 N N . ILE A 1 285 ? 25.955 -12.641 54.559 1.00 57.10 285 ILE A N 1
ATOM 2279 C CA . ILE A 1 285 ? 25.545 -11.797 53.436 1.00 56.36 285 ILE A CA 1
ATOM 2280 C C . ILE A 1 285 ? 26.477 -10.754 52.790 1.00 55.25 285 ILE A C 1
ATOM 2281 O O . ILE A 1 285 ? 25.989 -9.882 52.057 1.00 55.46 285 ILE A O 1
ATOM 2286 N N . HIS A 1 286 ? 27.786 -10.812 53.029 1.00 52.41 286 HIS A N 1
ATOM 2287 C CA . HIS A 1 286 ? 28.665 -9.817 52.403 1.00 49.44 286 HIS A CA 1
ATOM 2288 C C . HIS A 1 286 ? 30.097 -10.265 52.125 1.00 47.71 286 HIS A C 1
ATOM 2289 O O . HIS A 1 286 ? 30.505 -11.371 52.499 1.00 45.30 286 HIS A O 1
ATOM 2296 N N . ARG A 1 287 ? 30.843 -9.390 51.449 1.00 45.85 287 ARG A N 1
ATOM 2297 C CA . ARG A 1 287 ? 32.238 -9.649 51.100 1.00 45.46 287 ARG A CA 1
ATOM 2298 C C . ARG A 1 287 ? 33.046 -9.780 52.378 1.00 43.53 287 ARG A C 1
ATOM 2299 O O . ARG A 1 287 ? 32.706 -9.175 53.401 1.00 42.10 287 ARG A O 1
ATOM 2307 N N . THR A 1 288 ? 34.124 -10.553 52.316 1.00 40.46 288 THR A N 1
ATOM 2308 C CA . THR A 1 288 ? 34.977 -10.738 53.477 1.00 38.29 288 THR A CA 1
ATOM 2309 C C . THR A 1 288 ? 35.643 -9.415 53.858 1.00 37.71 288 THR A C 1
ATOM 2310 O O . THR A 1 288 ? 35.959 -9.183 55.026 1.00 36.81 288 THR A O 1
ATOM 2314 N N . GLY A 1 289 ? 35.850 -8.539 52.881 1.00 35.07 289 GLY A N 1
ATOM 2315 C CA . GLY A 1 289 ? 36.479 -7.276 53.200 1.00 34.52 289 GLY A CA 1
ATOM 2316 C C . GLY A 1 289 ? 36.624 -6.299 52.054 1.00 33.36 289 GLY A C 1
ATOM 2317 O O . GLY A 1 289 ? 36.177 -6.551 50.934 1.00 32.28 289 GLY A O 1
ATOM 2318 N N . HIS A 1 290 ? 37.274 -5.178 52.350 1.00 31.17 290 HIS A N 1
ATOM 2319 C CA . HIS A 1 290 ? 37.496 -4.118 51.372 1.00 29.50 290 HIS A CA 1
ATOM 2320 C C . HIS A 1 290 ? 38.793 -3.369 51.710 1.00 26.68 290 HIS A C 1
ATOM 2321 O O . HIS A 1 290 ? 39.258 -3.400 52.845 1.00 27.12 290 HIS A O 1
ATOM 2328 N N . GLY A 1 291 ? 39.374 -2.715 50.711 1.00 26.34 291 GLY A N 1
ATOM 2329 C CA . GLY A 1 291 ? 40.598 -1.962 50.914 1.00 25.71 291 GLY A CA 1
ATOM 2330 C C . GLY A 1 291 ? 40.281 -0.624 51.557 1.00 25.63 291 GLY A C 1
ATOM 2331 O O . GLY A 1 291 ? 39.139 -0.175 51.531 1.00 23.40 291 GLY A O 1
ATOM 2332 N N . LEU A 1 292 ? 41.272 -0.009 52.191 1.00 24.77 292 LEU A N 1
ATOM 2333 C CA . LEU A 1 292 ? 41.066 1.292 52.793 1.00 25.55 292 LEU A CA 1
ATOM 2334 C C . LEU A 1 292 ? 42.363 2.073 52.672 1.00 25.23 292 LEU A C 1
ATOM 2335 O O . LEU A 1 292 ? 43.385 1.523 52.267 1.00 25.84 292 LEU A O 1
ATOM 2340 N N . GLY A 1 293 ? 42.302 3.357 52.990 1.00 22.27 293 GLY A N 1
ATOM 2341 C CA . GLY A 1 293 ? 43.457 4.227 52.894 1.00 21.76 293 GLY A CA 1
ATOM 2342 C C . GLY A 1 293 ? 42.947 5.622 53.160 1.00 21.58 293 GLY A C 1
ATOM 2343 O O . GLY A 1 293 ? 42.524 5.912 54.279 1.00 22.42 293 GLY A O 1
ATOM 2344 N N . LEU A 1 294 ? 42.952 6.487 52.150 1.00 21.23 294 LEU A N 1
ATOM 2345 C CA . LEU A 1 294 ? 42.440 7.832 52.364 1.00 22.29 294 LEU A CA 1
ATOM 2346 C C . LEU A 1 294 ? 40.919 7.747 52.563 1.00 23.63 294 LEU A C 1
ATOM 2347 O O . LEU A 1 294 ? 40.334 8.620 53.192 1.00 24.91 294 LEU A O 1
ATOM 2352 N N . ASP A 1 295 ? 40.295 6.686 52.044 1.00 23.87 295 ASP A N 1
ATOM 2353 C CA . ASP A 1 295 ? 38.844 6.479 52.179 1.00 25.49 295 ASP A CA 1
ATOM 2354 C C . ASP A 1 295 ? 38.566 5.185 52.920 1.00 26.47 295 ASP A C 1
ATOM 2355 O O . ASP A 1 295 ? 39.420 4.298 52.948 1.00 28.21 295 ASP A O 1
ATOM 2360 N N . VAL A 1 296 ? 37.373 5.053 53.496 1.00 26.54 296 VAL A N 1
ATOM 2361 C CA . VAL A 1 296 ? 37.044 3.843 54.231 1.00 27.91 296 VAL A CA 1
ATOM 2362 C C . VAL A 1 296 ? 36.861 2.697 53.271 1.00 28.72 296 VAL A C 1
ATOM 2363 O O . VAL A 1 296 ? 37.151 1.559 53.611 1.00 29.60 296 VAL A O 1
ATOM 2367 N N . HIS A 1 297 ? 36.387 3.006 52.069 1.00 29.03 297 HIS A N 1
ATOM 2368 C CA . HIS A 1 297 ? 36.174 1.998 51.037 1.00 29.16 297 HIS A CA 1
ATOM 2369 C C . HIS A 1 297 ? 36.955 2.301 49.744 1.00 28.50 297 HIS A C 1
ATOM 2370 O O . HIS A 1 297 ? 36.745 3.337 49.098 1.00 28.88 297 HIS A O 1
ATOM 2377 N N . GLU A 1 298 ? 37.857 1.393 49.382 1.00 24.88 298 GLU A N 1
ATOM 2378 C CA . GLU A 1 298 ? 38.650 1.516 48.162 1.00 26.83 298 GLU A CA 1
ATOM 2379 C C . GLU A 1 298 ? 39.183 0.144 47.751 1.00 27.58 298 GLU A C 1
ATOM 2380 O O . GLU A 1 298 ? 38.903 -0.851 48.411 1.00 26.61 298 GLU A O 1
ATOM 2386 N N . GLU A 1 299 ? 39.936 0.097 46.655 1.00 29.89 299 GLU A N 1
ATOM 2387 C CA . GLU A 1 299 ? 40.478 -1.159 46.137 1.00 31.71 299 GLU A CA 1
ATOM 2388 C C . GLU A 1 299 ? 41.606 -1.661 47.013 1.00 32.43 299 GLU A C 1
ATOM 2389 O O . GLU A 1 299 ? 42.307 -0.867 47.642 1.00 33.72 299 GLU A O 1
ATOM 2395 N N . PRO A 1 300 ? 41.814 -2.987 47.056 1.00 32.27 300 PRO A N 1
ATOM 2396 C CA . PRO A 1 300 ? 41.051 -4.008 46.332 1.00 33.03 300 PRO A CA 1
ATOM 2397 C C . PRO A 1 300 ? 39.906 -4.545 47.182 1.00 34.13 300 PRO A C 1
ATOM 2398 O O . PRO A 1 300 ? 39.959 -4.474 48.413 1.00 32.97 300 PRO A O 1
ATOM 2402 N N . TYR A 1 301 ? 38.886 -5.093 46.528 1.00 33.04 301 TYR A N 1
ATOM 2403 C CA . TYR A 1 301 ? 37.762 -5.654 47.247 1.00 33.56 301 TYR A CA 1
ATOM 2404 C C . TYR A 1 301 ? 37.978 -7.148 47.496 1.00 34.90 301 TYR A C 1
ATOM 2405 O O . TYR A 1 301 ? 38.308 -7.896 46.580 1.00 37.79 301 TYR A O 1
ATOM 2414 N N . ILE A 1 302 ? 37.826 -7.571 48.749 1.00 34.21 302 ILE A N 1
ATOM 2415 C CA . ILE A 1 302 ? 38.028 -8.970 49.120 1.00 34.38 302 ILE A CA 1
ATOM 2416 C C . ILE A 1 302 ? 36.704 -9.720 49.168 1.00 36.04 302 ILE A C 1
ATOM 2417 O O . ILE A 1 302 ? 36.171 -9.979 50.244 1.00 36.30 302 ILE A O 1
ATOM 2422 N N . GLY A 1 303 ? 36.185 -10.063 47.992 1.00 36.45 303 GLY A N 1
ATOM 2423 C CA . GLY A 1 303 ? 34.927 -10.779 47.896 1.00 37.49 303 GLY A CA 1
ATOM 2424 C C . GLY A 1 303 ? 34.947 -11.812 46.777 1.00 39.66 303 GLY A C 1
ATOM 2425 O O . GLY A 1 303 ? 35.948 -11.933 46.065 1.00 39.82 303 GLY A O 1
ATOM 2426 N N . PRO A 1 304 ? 33.853 -12.570 46.588 1.00 40.03 304 PRO A N 1
ATOM 2427 C CA . PRO A 1 304 ? 33.752 -13.603 45.546 1.00 40.39 304 PRO A CA 1
ATOM 2428 C C . PRO A 1 304 ? 34.077 -13.114 44.131 1.00 40.40 304 PRO A C 1
ATOM 2429 O O . PRO A 1 304 ? 34.443 -13.895 43.260 1.00 39.17 304 PRO A O 1
ATOM 2433 N N . ASP A 1 305 ? 33.945 -11.812 43.923 1.00 41.43 305 ASP A N 1
ATOM 2434 C CA . ASP A 1 305 ? 34.191 -11.198 42.626 1.00 43.29 305 ASP A CA 1
ATOM 2435 C C . ASP A 1 305 ? 35.518 -10.429 42.587 1.00 43.36 305 ASP A C 1
ATOM 2436 O O . ASP A 1 305 ? 35.788 -9.698 41.629 1.00 41.58 305 ASP A O 1
ATOM 2441 N N . GLY A 1 306 ? 36.335 -10.598 43.631 1.00 42.39 306 GLY A N 1
ATOM 2442 C CA . GLY A 1 306 ? 37.619 -9.911 43.713 1.00 42.12 306 GLY A CA 1
ATOM 2443 C C . GLY A 1 306 ? 38.655 -10.443 42.746 1.00 40.64 306 GLY A C 1
ATOM 2444 O O . GLY A 1 306 ? 39.150 -11.546 42.924 1.00 42.33 306 GLY A O 1
ATOM 2445 N N . GLU A 1 307 ? 39.001 -9.651 41.738 1.00 40.71 307 GLU A N 1
ATOM 2446 C CA . GLU A 1 307 ? 39.965 -10.063 40.716 1.00 41.80 307 GLU A CA 1
ATOM 2447 C C . GLU A 1 307 ? 41.426 -9.619 40.898 1.00 41.11 307 GLU A C 1
ATOM 2448 O O . GLU A 1 307 ? 42.325 -10.118 40.209 1.00 42.24 307 GLU A O 1
ATOM 2454 N N . VAL A 1 308 ? 41.675 -8.700 41.820 1.00 38.53 308 VAL A N 1
ATOM 2455 C CA . VAL A 1 308 ? 43.030 -8.198 42.019 1.00 37.76 308 VAL A CA 1
ATOM 2456 C C . VAL A 1 308 ? 44.046 -9.219 42.558 1.00 37.69 308 VAL A C 1
ATOM 2457 O O . VAL A 1 308 ? 43.734 -10.008 43.460 1.00 37.42 308 VAL A O 1
ATOM 2461 N N . ILE A 1 309 ? 45.255 -9.214 41.995 1.00 35.61 309 ILE A N 1
ATOM 2462 C CA . ILE A 1 309 ? 46.310 -10.106 42.478 1.00 34.90 309 ILE A CA 1
ATOM 2463 C C . ILE A 1 309 ? 47.022 -9.334 43.587 1.00 33.94 309 ILE A C 1
ATOM 2464 O O . ILE A 1 309 ? 47.614 -8.281 43.350 1.00 32.66 309 ILE A O 1
ATOM 2469 N N . LEU A 1 310 ? 46.945 -9.858 44.804 1.00 33.59 310 LEU A N 1
ATOM 2470 C CA . LEU A 1 310 ? 47.546 -9.191 45.945 1.00 33.92 310 LEU A CA 1
ATOM 2471 C C . LEU A 1 310 ? 49.039 -8.966 45.793 1.00 34.35 310 LEU A C 1
ATOM 2472 O O . LEU A 1 310 ? 49.784 -9.860 45.392 1.00 32.85 310 LEU A O 1
ATOM 2477 N N . LYS A 1 311 ? 49.455 -7.740 46.085 1.00 36.35 311 LYS A N 1
ATOM 2478 C CA . LYS A 1 311 ? 50.854 -7.344 46.024 1.00 38.91 311 LYS A CA 1
ATOM 2479 C C . LYS A 1 311 ? 51.217 -6.562 47.284 1.00 39.17 311 LYS A C 1
ATOM 2480 O O . LYS A 1 311 ? 50.334 -6.094 48.013 1.00 37.72 311 LYS A O 1
ATOM 2486 N N . ASN A 1 312 ? 52.513 -6.433 47.551 1.00 37.95 312 ASN A N 1
ATOM 2487 C CA . ASN A 1 312 ? 52.940 -5.699 48.727 1.00 37.45 312 ASN A CA 1
ATOM 2488 C C . ASN A 1 312 ? 52.472 -4.255 48.651 1.00 37.39 312 ASN A C 1
ATOM 2489 O O . ASN A 1 312 ? 52.464 -3.645 47.579 1.00 38.03 312 ASN A O 1
ATOM 2494 N N . GLY A 1 313 ? 52.079 -3.714 49.801 1.00 37.06 313 GLY A N 1
ATOM 2495 C CA . GLY A 1 313 ? 51.613 -2.341 49.854 1.00 35.31 313 GLY A CA 1
ATOM 2496 C C . GLY A 1 313 ? 50.099 -2.218 49.829 1.00 34.03 313 GLY A C 1
ATOM 2497 O O . GLY A 1 313 ? 49.558 -1.129 50.035 1.00 35.84 313 GLY A O 1
ATOM 2498 N N . MET A 1 314 ? 49.409 -3.318 49.558 1.00 30.10 314 MET A N 1
ATOM 2499 C CA . MET A 1 314 ? 47.963 -3.275 49.534 1.00 29.68 314 MET A CA 1
ATOM 2500 C C . MET A 1 314 ? 47.442 -3.312 50.957 1.00 30.08 314 MET A C 1
ATOM 2501 O O . MET A 1 314 ? 47.979 -4.007 51.822 1.00 32.61 314 MET A O 1
ATOM 2506 N N . THR A 1 315 ? 46.400 -2.534 51.201 1.00 27.42 315 THR A N 1
ATOM 2507 C CA . THR A 1 315 ? 45.808 -2.467 52.514 1.00 25.59 315 THR A CA 1
ATOM 2508 C C . THR A 1 315 ? 44.310 -2.663 52.364 1.00 25.03 315 THR A C 1
ATOM 2509 O O . THR A 1 315 ? 43.649 -1.981 51.566 1.00 23.12 315 THR A O 1
ATOM 2513 N N . PHE A 1 316 ? 43.785 -3.615 53.123 1.00 21.64 316 PHE A N 1
ATOM 2514 C CA . PHE A 1 316 ? 42.373 -3.926 53.063 1.00 22.23 316 PHE A CA 1
ATOM 2515 C C . PHE A 1 316 ? 41.968 -4.576 54.370 1.00 22.26 316 PHE A C 1
ATOM 2516 O O . PHE A 1 316 ? 42.821 -4.849 55.224 1.00 22.18 316 PHE A O 1
ATOM 2524 N N . THR A 1 317 ? 40.675 -4.835 54.516 1.00 22.33 317 THR A N 1
ATOM 2525 C CA . THR A 1 317 ? 40.161 -5.445 55.727 1.00 27.49 317 THR A CA 1
ATOM 2526 C C . THR A 1 317 ? 39.709 -6.889 55.511 1.00 29.39 317 THR A C 1
ATOM 2527 O O . THR A 1 317 ? 39.348 -7.282 54.400 1.00 30.59 317 THR A O 1
ATOM 2531 N N . ILE A 1 318 ? 39.740 -7.667 56.590 1.00 31.00 318 ILE A N 1
ATOM 2532 C CA . ILE A 1 318 ? 39.268 -9.057 56.605 1.00 32.69 318 ILE A CA 1
ATOM 2533 C C . ILE A 1 318 ? 38.243 -9.029 57.738 1.00 33.11 318 ILE A C 1
ATOM 2534 O O . ILE A 1 318 ? 38.615 -8.935 58.912 1.00 32.31 318 ILE A O 1
ATOM 2539 N N . GLU A 1 319 ? 36.960 -9.088 57.385 1.00 33.75 319 GLU A N 1
ATOM 2540 C CA . GLU A 1 319 ? 35.881 -8.995 58.375 1.00 36.82 319 GLU A CA 1
ATOM 2541 C C . GLU A 1 319 ? 34.651 -9.844 58.069 1.00 37.64 319 GLU A C 1
ATOM 2542 O O . GLU A 1 319 ? 33.575 -9.304 57.796 1.00 37.65 319 GLU A O 1
ATOM 2548 N N . PRO A 1 320 ? 34.790 -11.177 58.096 1.00 39.04 320 PRO A N 1
ATOM 2549 C CA . PRO A 1 320 ? 33.639 -12.045 57.813 1.00 40.09 320 PRO A CA 1
ATOM 2550 C C . PRO A 1 320 ? 32.631 -11.946 58.943 1.00 40.93 320 PRO A C 1
ATOM 2551 O O . PRO A 1 320 ? 33.000 -11.631 60.069 1.00 42.32 320 PRO A O 1
ATOM 2555 N N . GLY A 1 321 ? 31.362 -12.211 58.654 1.00 42.78 321 GLY A N 1
ATOM 2556 C CA . GLY A 1 321 ? 30.356 -12.135 59.699 1.00 43.68 321 GLY A CA 1
ATOM 2557 C C . GLY A 1 321 ? 29.177 -13.073 59.530 1.00 45.00 321 GLY A C 1
ATOM 2558 O O . GLY A 1 321 ? 28.823 -13.449 58.415 1.00 45.83 321 GLY A O 1
ATOM 2559 N N . ILE A 1 322 ? 28.575 -13.450 60.653 1.00 45.35 322 ILE A N 1
ATOM 2560 C CA . ILE A 1 322 ? 27.408 -14.332 60.677 1.00 46.83 322 ILE A CA 1
ATOM 2561 C C . ILE A 1 322 ? 26.206 -13.575 61.263 1.00 48.12 322 ILE A C 1
ATOM 2562 O O . ILE A 1 322 ? 26.249 -13.134 62.416 1.00 47.10 322 ILE A O 1
ATOM 2567 N N . TYR A 1 323 ? 25.142 -13.429 60.474 1.00 49.17 323 TYR A N 1
ATOM 2568 C CA . TYR A 1 323 ? 23.956 -12.702 60.921 1.00 51.69 323 TYR A CA 1
ATOM 2569 C C . TYR A 1 323 ? 22.641 -13.511 60.885 1.00 53.06 323 TYR A C 1
ATOM 2570 O O . TYR A 1 323 ? 22.068 -13.758 59.821 1.00 54.41 323 TYR A O 1
ATOM 2579 N N . VAL A 1 324 ? 22.164 -13.903 62.064 1.00 53.50 324 VAL A N 1
ATOM 2580 C CA . VAL A 1 324 ? 20.937 -14.688 62.197 1.00 54.05 324 VAL A CA 1
ATOM 2581 C C . VAL A 1 324 ? 19.799 -13.869 62.809 1.00 54.13 324 VAL A C 1
ATOM 2582 O O . VAL A 1 324 ? 19.819 -13.555 64.001 1.00 55.63 324 VAL A O 1
ATOM 2586 N N . PRO A 1 325 ? 18.785 -13.523 62.007 1.00 53.96 325 PRO A N 1
ATOM 2587 C CA . PRO A 1 325 ? 17.659 -12.738 62.525 1.00 54.35 325 PRO A CA 1
ATOM 2588 C C . PRO A 1 325 ? 17.146 -13.236 63.885 1.00 54.31 325 PRO A C 1
ATOM 2589 O O . PRO A 1 325 ? 17.351 -14.396 64.247 1.00 54.96 325 PRO A O 1
ATOM 2593 N N . GLY A 1 326 ? 16.498 -12.349 64.636 1.00 53.29 326 GLY A N 1
ATOM 2594 C CA . GLY A 1 326 ? 15.955 -12.719 65.932 1.00 53.26 326 GLY A CA 1
ATOM 2595 C C . GLY A 1 326 ? 16.965 -13.210 66.954 1.00 53.79 326 GLY A C 1
ATOM 2596 O O . GLY A 1 326 ? 16.621 -13.408 68.117 1.00 53.90 326 GLY A O 1
ATOM 2597 N N . LEU A 1 327 ? 18.209 -13.409 66.535 1.00 54.62 327 LEU A N 1
ATOM 2598 C CA . LEU A 1 327 ? 19.252 -13.873 67.447 1.00 55.45 327 LEU A CA 1
ATOM 2599 C C . LEU A 1 327 ? 20.352 -12.827 67.630 1.00 55.38 327 LEU A C 1
ATOM 2600 O O . LEU A 1 327 ? 20.607 -12.371 68.746 1.00 54.31 327 LEU A O 1
ATOM 2605 N N . GLY A 1 328 ? 21.001 -12.456 66.529 1.00 55.66 328 GLY A N 1
ATOM 2606 C CA . GLY A 1 328 ? 22.071 -11.474 66.589 1.00 55.41 328 GLY A CA 1
ATOM 2607 C C . GLY A 1 328 ? 23.046 -11.568 65.428 1.00 54.65 328 GLY A C 1
ATOM 2608 O O . GLY A 1 328 ? 22.656 -11.886 64.301 1.00 55.62 328 GLY A O 1
ATOM 2609 N N . GLY A 1 329 ? 24.315 -11.281 65.706 1.00 52.41 329 GLY A N 1
ATOM 2610 C CA . GLY A 1 329 ? 25.345 -11.341 64.682 1.00 49.82 329 GLY A CA 1
ATOM 2611 C C . GLY A 1 329 ? 26.732 -11.206 65.276 1.00 47.62 329 GLY A C 1
ATOM 2612 O O . GLY A 1 329 ? 26.870 -10.853 66.446 1.00 47.84 329 GLY A O 1
ATOM 2613 N N . VAL A 1 330 ? 27.758 -11.493 64.481 1.00 46.08 330 VAL A N 1
ATOM 2614 C CA . VAL A 1 330 ? 29.142 -11.385 64.940 1.00 44.38 330 VAL A CA 1
ATOM 2615 C C . VAL A 1 330 ? 30.106 -11.099 63.797 1.00 44.57 330 VAL A C 1
ATOM 2616 O O . VAL A 1 330 ? 30.052 -11.740 62.748 1.00 45.58 330 VAL A O 1
ATOM 2620 N N . ARG A 1 331 ? 30.994 -10.136 64.005 1.00 42.31 331 ARG A N 1
ATOM 2621 C CA . ARG A 1 331 ? 31.967 -9.786 62.982 1.00 41.33 331 ARG A CA 1
ATOM 2622 C C . ARG A 1 331 ? 33.259 -9.401 63.676 1.00 39.88 331 ARG A C 1
ATOM 2623 O O . ARG A 1 331 ? 33.241 -8.705 64.681 1.00 40.59 331 ARG A O 1
ATOM 2631 N N . ILE A 1 332 ? 34.375 -9.890 63.152 1.00 39.54 332 ILE A N 1
ATOM 2632 C CA . ILE A 1 332 ? 35.698 -9.575 63.683 1.00 37.95 332 ILE A CA 1
ATOM 2633 C C . ILE A 1 332 ? 36.468 -9.025 62.488 1.00 36.62 332 ILE A C 1
ATOM 2634 O O . ILE A 1 332 ? 36.630 -9.712 61.481 1.00 37.82 332 ILE A O 1
ATOM 2639 N N . GLU A 1 333 ? 36.927 -7.783 62.597 1.00 33.83 333 GLU A N 1
ATOM 2640 C CA . GLU A 1 333 ? 37.623 -7.139 61.493 1.00 32.53 333 GLU A CA 1
ATOM 2641 C C . GLU A 1 333 ? 38.959 -6.515 61.819 1.00 31.59 333 GLU A C 1
ATOM 2642 O O . GLU A 1 333 ? 39.082 -5.740 62.770 1.00 31.53 333 GLU A O 1
ATOM 2648 N N . ASP A 1 334 ? 39.955 -6.833 61.005 1.00 27.16 334 ASP A N 1
ATOM 2649 C CA . ASP A 1 334 ? 41.276 -6.251 61.182 1.00 28.51 334 ASP A CA 1
ATOM 2650 C C . ASP A 1 334 ? 41.630 -5.565 59.878 1.00 27.10 334 ASP A C 1
ATOM 2651 O O . ASP A 1 334 ? 41.036 -5.846 58.841 1.00 24.01 334 ASP A O 1
ATOM 2656 N N . ASP A 1 335 ? 42.561 -4.630 59.943 1.00 27.23 335 ASP A N 1
ATOM 2657 C CA . ASP A 1 335 ? 43.020 -3.952 58.747 1.00 28.75 335 ASP A CA 1
ATOM 2658 C C . ASP A 1 335 ? 44.329 -4.675 58.427 1.00 30.45 335 ASP A C 1
ATOM 2659 O O . ASP A 1 335 ? 45.166 -4.885 59.315 1.00 29.20 335 ASP A O 1
ATOM 2664 N N . ILE A 1 336 ? 44.500 -5.104 57.180 1.00 32.40 336 ILE A N 1
ATOM 2665 C CA . ILE A 1 336 ? 45.732 -5.806 56.817 1.00 33.11 336 ILE A CA 1
ATOM 2666 C C . ILE A 1 336 ? 46.552 -5.131 55.726 1.00 33.61 336 ILE A C 1
ATOM 2667 O O . ILE A 1 336 ? 46.009 -4.525 54.801 1.00 35.07 336 ILE A O 1
ATOM 2672 N N . VAL A 1 337 ? 47.870 -5.236 55.856 1.00 33.53 337 VAL A N 1
ATOM 2673 C CA . VAL A 1 337 ? 48.790 -4.720 54.850 1.00 33.18 337 VAL A CA 1
ATOM 2674 C C . VAL A 1 337 ? 49.593 -5.930 54.335 1.00 33.97 337 VAL A C 1
ATOM 2675 O O . VAL A 1 337 ? 49.915 -6.847 55.096 1.00 32.61 337 VAL A O 1
ATOM 2679 N N . VAL A 1 338 ? 49.870 -5.959 53.039 1.00 34.83 338 VAL A N 1
ATOM 2680 C CA . VAL A 1 338 ? 50.677 -7.037 52.483 1.00 35.68 338 VAL A CA 1
ATOM 2681 C C . VAL A 1 338 ? 52.080 -6.504 52.654 1.00 35.58 338 VAL A C 1
ATOM 2682 O O . VAL A 1 338 ? 52.458 -5.532 51.997 1.00 33.40 338 VAL A O 1
ATOM 2686 N N . ASP A 1 339 ? 52.833 -7.136 53.549 1.00 37.30 339 ASP A N 1
ATOM 2687 C CA . ASP A 1 339 ? 54.197 -6.721 53.876 1.00 40.25 339 ASP A CA 1
ATOM 2688 C C . ASP A 1 339 ? 55.144 -7.929 53.824 1.00 41.40 339 ASP A C 1
ATOM 2689 O O . ASP A 1 339 ? 54.920 -8.944 54.491 1.00 40.97 339 ASP A O 1
ATOM 2694 N N . GLU A 1 340 ? 56.197 -7.814 53.018 1.00 43.58 340 GLU A N 1
ATOM 2695 C CA . GLU A 1 340 ? 57.170 -8.890 52.851 1.00 45.39 340 GLU A CA 1
ATOM 2696 C C . GLU A 1 340 ? 56.442 -10.119 52.305 1.00 45.46 340 GLU A C 1
ATOM 2697 O O . GLU A 1 340 ? 56.650 -11.235 52.778 1.00 45.72 340 GLU A O 1
ATOM 2703 N N . GLY A 1 341 ? 55.564 -9.901 51.330 1.00 45.53 341 GLY A N 1
ATOM 2704 C CA . GLY A 1 341 ? 54.823 -10.995 50.716 1.00 45.90 341 GLY A CA 1
ATOM 2705 C C . GLY A 1 341 ? 53.907 -11.787 51.628 1.00 46.91 341 GLY A C 1
ATOM 2706 O O . GLY A 1 341 ? 53.460 -12.879 51.275 1.00 47.96 341 GLY A O 1
ATOM 2707 N N . LYS A 1 342 ? 53.603 -11.231 52.795 1.00 47.50 342 LYS A N 1
ATOM 2708 C CA . LYS A 1 342 ? 52.752 -11.909 53.761 1.00 46.94 342 LYS A CA 1
ATOM 2709 C C . LYS A 1 342 ? 51.760 -10.904 54.350 1.00 45.78 342 LYS A C 1
ATOM 2710 O O . LYS A 1 342 ? 51.957 -9.694 54.243 1.00 46.44 342 LYS A O 1
ATOM 2716 N N . GLY A 1 343 ? 50.691 -11.403 54.958 1.00 43.27 343 GLY A N 1
ATOM 2717 C CA . GLY A 1 343 ? 49.723 -10.509 55.563 1.00 42.05 343 GLY A CA 1
ATOM 2718 C C . GLY A 1 343 ? 50.168 -10.100 56.956 1.00 41.60 343 GLY A C 1
ATOM 2719 O O . GLY A 1 343 ? 50.754 -10.907 57.682 1.00 41.98 343 GLY A O 1
ATOM 2720 N N . ARG A 1 344 ? 49.903 -8.849 57.325 1.00 39.38 344 ARG A N 1
ATOM 2721 C CA . ARG A 1 344 ? 50.265 -8.332 58.646 1.00 38.37 344 ARG A CA 1
ATOM 2722 C C . ARG A 1 344 ? 49.154 -7.456 59.231 1.00 37.24 344 ARG A C 1
ATOM 2723 O O . ARG A 1 344 ? 48.782 -6.439 58.646 1.00 36.13 344 ARG A O 1
ATOM 2731 N N . ARG A 1 345 ? 48.634 -7.854 60.391 1.00 36.09 345 ARG A N 1
ATOM 2732 C CA . ARG A 1 345 ? 47.561 -7.113 61.039 1.00 33.70 345 ARG A CA 1
ATOM 2733 C C . ARG A 1 345 ? 47.988 -5.738 61.524 1.00 33.30 345 ARG A C 1
ATOM 2734 O O . ARG A 1 345 ? 48.942 -5.610 62.291 1.00 33.26 345 ARG A O 1
ATOM 2742 N N . LEU A 1 346 ? 47.286 -4.708 61.066 1.00 30.81 346 LEU A N 1
ATOM 2743 C CA . LEU A 1 346 ? 47.572 -3.347 61.494 1.00 30.45 346 LEU A CA 1
ATOM 2744 C C . LEU A 1 346 ? 46.827 -3.147 62.812 1.00 30.51 346 LEU A C 1
ATOM 2745 O O . LEU A 1 346 ? 47.291 -2.440 63.702 1.00 31.42 346 LEU A O 1
ATOM 2750 N N . THR A 1 347 ? 45.665 -3.779 62.921 1.00 30.14 347 THR A N 1
ATOM 2751 C CA . THR A 1 347 ? 44.853 -3.720 64.137 1.00 31.63 347 THR A CA 1
ATOM 2752 C C . THR A 1 347 ? 45.156 -4.999 64.920 1.00 31.82 347 THR A C 1
ATOM 2753 O O . THR A 1 347 ? 45.117 -6.092 64.356 1.00 30.11 347 THR A O 1
ATOM 2757 N N . LYS A 1 348 ? 45.449 -4.854 66.212 1.00 32.95 348 LYS A N 1
ATOM 2758 C CA . LYS A 1 348 ? 45.815 -5.988 67.063 1.00 34.55 348 LYS A CA 1
ATOM 2759 C C . LYS A 1 348 ? 44.929 -6.233 68.287 1.00 34.89 348 LYS A C 1
ATOM 2760 O O . LYS A 1 348 ? 45.284 -7.027 69.153 1.00 36.89 348 LYS A O 1
ATOM 2766 N N . ALA A 1 349 ? 43.789 -5.560 68.364 1.00 34.22 349 ALA A N 1
ATOM 2767 C CA . ALA A 1 349 ? 42.882 -5.737 69.493 1.00 35.55 349 ALA A CA 1
ATOM 2768 C C . ALA A 1 349 ? 42.478 -7.194 69.713 1.00 37.07 349 ALA A C 1
ATOM 2769 O O . ALA A 1 349 ? 42.321 -7.962 68.761 1.00 36.64 349 ALA A O 1
ATOM 2771 N N . GLU A 1 350 ? 42.304 -7.541 70.986 1.00 38.36 350 GLU A N 1
ATOM 2772 C CA . GLU A 1 350 ? 41.893 -8.867 71.440 1.00 40.47 350 GLU A CA 1
ATOM 2773 C C . GLU A 1 350 ? 40.781 -9.462 70.573 1.00 40.68 350 GLU A C 1
ATOM 2774 O O . GLU A 1 350 ? 39.736 -8.844 70.395 1.00 40.70 350 GLU A O 1
ATOM 2780 N N . ARG A 1 351 ? 40.992 -10.671 70.061 1.00 41.52 351 ARG A N 1
ATOM 2781 C CA . ARG A 1 351 ? 39.989 -11.309 69.214 1.00 41.36 351 ARG A CA 1
ATOM 2782 C C . ARG A 1 351 ? 39.135 -12.375 69.894 1.00 42.58 351 ARG A C 1
ATOM 2783 O O . ARG A 1 351 ? 38.079 -12.764 69.375 1.00 40.55 351 ARG A O 1
ATOM 2791 N N . GLU A 1 352 ? 39.576 -12.845 71.058 1.00 43.70 352 GLU A N 1
ATOM 2792 C CA . GLU A 1 352 ? 38.808 -13.850 71.793 1.00 44.82 352 GLU A CA 1
ATOM 2793 C C . GLU A 1 352 ? 37.511 -13.205 72.289 1.00 44.39 352 GLU A C 1
ATOM 2794 O O . GLU A 1 352 ? 37.456 -11.997 72.516 1.00 44.02 352 GLU A O 1
ATOM 2800 N N . LEU A 1 353 ? 36.468 -14.009 72.454 1.00 45.29 353 LEU A N 1
ATOM 2801 C CA . LEU A 1 353 ? 35.188 -13.497 72.934 1.00 45.64 353 LEU A CA 1
ATOM 2802 C C . LEU A 1 353 ? 35.321 -12.986 74.365 1.00 46.61 353 LEU A C 1
ATOM 2803 O O . LEU A 1 353 ? 35.769 -13.710 75.257 1.00 47.31 353 LEU A O 1
ATOM 2808 N N . ILE A 1 354 ? 34.945 -11.731 74.578 1.00 46.20 354 ILE A N 1
ATOM 2809 C CA . ILE A 1 354 ? 35.014 -11.144 75.905 1.00 46.30 354 ILE A CA 1
ATOM 2810 C C . ILE A 1 354 ? 33.600 -10.891 76.419 1.00 47.83 354 ILE A C 1
ATOM 2811 O O . ILE A 1 354 ? 32.724 -10.419 75.685 1.00 48.43 354 ILE A O 1
ATOM 2816 N N . ILE A 1 355 ? 33.381 -11.239 77.680 1.00 48.05 355 ILE A N 1
ATOM 2817 C CA . ILE A 1 355 ? 32.091 -11.052 78.308 1.00 49.56 355 ILE A CA 1
ATOM 2818 C C . ILE A 1 355 ? 32.274 -10.110 79.487 1.00 51.25 355 ILE A C 1
ATOM 2819 O O . ILE A 1 355 ? 33.160 -10.303 80.322 1.00 51.91 355 ILE A O 1
ATOM 2824 N N . LEU A 1 356 ? 31.445 -9.076 79.539 1.00 52.62 356 LEU A N 1
ATOM 2825 C CA . LEU A 1 356 ? 31.509 -8.107 80.623 1.00 53.61 356 LEU A CA 1
ATOM 2826 C C . LEU A 1 356 ? 30.300 -8.341 81.537 1.00 54.61 356 LEU A C 1
ATOM 2827 O O . LEU A 1 356 ? 29.608 -7.361 81.876 1.00 55.92 356 LEU A O 1
ATOM 2833 N N . MET B 1 1 ? 1.537 17.820 46.478 1.00 45.54 1 MET B N 1
ATOM 2834 C CA . MET B 1 1 ? 1.181 19.013 45.648 1.00 44.43 1 MET B CA 1
ATOM 2835 C C . MET B 1 1 ? 2.440 19.558 44.959 1.00 40.97 1 MET B C 1
ATOM 2836 O O . MET B 1 1 ? 2.410 19.935 43.782 1.00 39.48 1 MET B O 1
ATOM 2841 N N . ARG B 1 2 ? 3.549 19.582 45.696 1.00 36.37 2 ARG B N 1
ATOM 2842 C CA . ARG B 1 2 ? 4.808 20.080 45.161 1.00 32.80 2 ARG B CA 1
ATOM 2843 C C . ARG B 1 2 ? 5.280 19.347 43.906 1.00 30.68 2 ARG B C 1
ATOM 2844 O O . ARG B 1 2 ? 5.648 19.978 42.909 1.00 28.32 2 ARG B O 1
ATOM 2852 N N . LEU B 1 3 ? 5.286 18.019 43.964 1.00 29.33 3 LEU B N 1
ATOM 2853 C CA . LEU B 1 3 ? 5.722 17.232 42.824 1.00 28.64 3 LEU B CA 1
ATOM 2854 C C . LEU B 1 3 ? 4.893 17.588 41.595 1.00 28.48 3 LEU B C 1
ATOM 2855 O O . LEU B 1 3 ? 5.428 17.679 40.488 1.00 25.47 3 LEU B O 1
ATOM 2860 N N . GLU B 1 4 ? 3.595 17.821 41.798 1.00 28.24 4 GLU B N 1
ATOM 2861 C CA . GLU B 1 4 ? 2.701 18.181 40.698 1.00 28.47 4 GLU B CA 1
ATOM 2862 C C . GLU B 1 4 ? 2.982 19.581 40.180 1.00 27.30 4 GLU B C 1
ATOM 2863 O O . GLU B 1 4 ? 2.861 19.833 38.987 1.00 27.36 4 GLU B O 1
ATOM 2869 N N . LYS B 1 5 ? 3.340 20.497 41.076 1.00 27.72 5 LYS B N 1
ATOM 2870 C CA . LYS B 1 5 ? 3.659 21.863 40.669 1.00 28.72 5 LYS B CA 1
ATOM 2871 C C . LYS B 1 5 ? 4.945 21.785 39.856 1.00 28.01 5 LYS B C 1
ATOM 2872 O O . LYS B 1 5 ? 5.053 22.387 38.796 1.00 28.34 5 LYS B O 1
ATOM 2878 N N . PHE B 1 6 ? 5.920 21.037 40.371 1.00 26.51 6 PHE B N 1
ATOM 2879 C CA . PHE B 1 6 ? 7.194 20.872 39.692 1.00 25.48 6 PHE B CA 1
ATOM 2880 C C . PHE B 1 6 ? 6.952 20.335 38.287 1.00 25.92 6 PHE B C 1
ATOM 2881 O O . PHE B 1 6 ? 7.514 20.838 37.318 1.00 24.23 6 PHE B O 1
ATOM 2889 N N . ILE B 1 7 ? 6.107 19.317 38.178 1.00 26.73 7 ILE B N 1
ATOM 2890 C CA . ILE B 1 7 ? 5.808 18.736 36.874 1.00 30.01 7 ILE B CA 1
ATOM 2891 C C . ILE B 1 7 ? 5.197 19.765 35.912 1.00 32.40 7 ILE B C 1
ATOM 2892 O O . ILE B 1 7 ? 5.609 19.857 34.750 1.00 3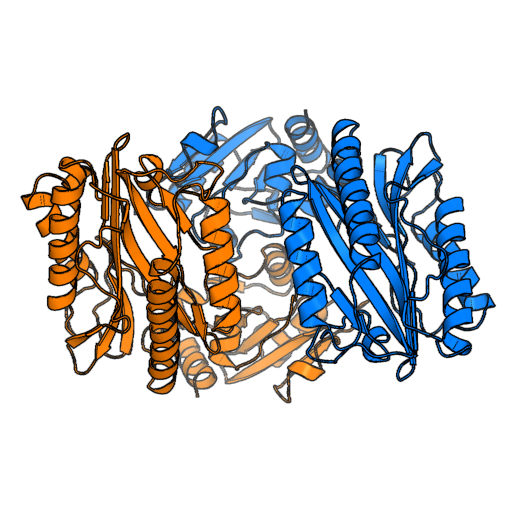3.34 7 ILE B O 1
ATOM 2897 N N . HIS B 1 8 ? 4.233 20.546 36.389 1.00 32.83 8 HIS B N 1
ATOM 2898 C CA . HIS B 1 8 ? 3.623 21.563 35.544 1.00 35.24 8 HIS B CA 1
ATOM 2899 C C . HIS B 1 8 ? 4.695 22.565 35.108 1.00 35.45 8 HIS B C 1
ATOM 2900 O O . HIS B 1 8 ? 4.783 22.931 33.933 1.00 34.72 8 HIS B O 1
ATOM 2907 N N . LEU B 1 9 ? 5.512 23.003 36.061 1.00 34.39 9 LEU B N 1
ATOM 2908 C CA . LEU B 1 9 ? 6.573 23.961 35.780 1.00 34.76 9 LEU B CA 1
ATOM 2909 C C . LEU B 1 9 ? 7.587 23.405 34.755 1.00 35.53 9 LEU B C 1
ATOM 2910 O O . LEU B 1 9 ? 8.147 24.152 33.944 1.00 33.78 9 LEU B O 1
ATOM 2915 N N . LEU B 1 10 ? 7.795 22.092 34.790 1.00 35.55 10 LEU B N 1
ATOM 2916 C CA . LEU B 1 10 ? 8.708 21.418 33.877 1.00 37.58 10 LEU B CA 1
ATOM 2917 C C . LEU B 1 10 ? 8.296 21.665 32.437 1.00 38.68 10 LEU B C 1
ATOM 2918 O O . LEU B 1 10 ? 9.125 21.997 31.584 1.00 39.99 10 LEU B O 1
ATOM 2923 N N . GLY B 1 11 ? 7.007 21.475 32.176 1.00 40.32 11 GLY B N 1
ATOM 2924 C CA . GLY B 1 11 ? 6.474 21.671 30.842 1.00 42.85 11 GLY B CA 1
ATOM 2925 C C . GLY B 1 11 ? 6.476 23.135 30.463 1.00 44.68 11 GLY B C 1
ATOM 2926 O O . GLY B 1 11 ? 6.874 23.513 29.363 1.00 45.64 11 GLY B O 1
ATOM 2927 N N . GLU B 1 12 ? 6.036 23.974 31.387 1.00 46.19 12 GLU B N 1
ATOM 2928 C CA . GLU B 1 12 ? 6.005 25.396 31.125 1.00 47.43 12 GLU B CA 1
ATOM 2929 C C . GLU B 1 12 ? 7.379 25.923 30.729 1.00 46.20 12 GLU B C 1
ATOM 2930 O O . GLU B 1 12 ? 7.473 26.959 30.084 1.00 46.66 12 GLU B O 1
ATOM 2936 N N . ARG B 1 13 ? 8.444 25.222 31.110 1.00 44.62 13 ARG B N 1
ATOM 2937 C CA . ARG B 1 13 ? 9.794 25.685 30.784 1.00 43.55 13 ARG B CA 1
ATOM 2938 C C . ARG B 1 13 ? 10.459 24.878 29.678 1.00 42.16 13 ARG B C 1
ATOM 2939 O O . ARG B 1 13 ? 11.642 25.066 29.390 1.00 42.04 13 ARG B O 1
ATOM 2947 N N . GLY B 1 14 ? 9.694 23.972 29.076 1.00 39.59 14 GLY B N 1
ATOM 2948 C CA . GLY B 1 14 ? 10.199 23.176 27.976 1.00 37.45 14 GLY B CA 1
ATOM 2949 C C . GLY B 1 14 ? 11.063 21.962 28.260 1.00 37.37 14 GLY B C 1
ATOM 2950 O O . GLY B 1 14 ? 11.685 21.420 27.347 1.00 38.65 14 GLY B O 1
ATOM 2951 N N . PHE B 1 15 ? 11.116 21.510 29.503 1.00 34.97 15 PHE B N 1
ATOM 2952 C CA . PHE B 1 15 ? 11.927 20.337 29.803 1.00 32.90 15 PHE B CA 1
ATOM 2953 C C . PHE B 1 15 ? 11.105 19.077 29.620 1.00 32.70 15 PHE B C 1
ATOM 2954 O O . PHE B 1 15 ? 9.882 19.095 29.790 1.00 33.42 15 PHE B O 1
ATOM 2962 N N . ASP B 1 16 ? 11.756 17.983 29.248 1.00 30.95 16 ASP B N 1
ATOM 2963 C CA . ASP B 1 16 ? 11.022 16.744 29.049 1.00 32.25 16 ASP B CA 1
ATOM 2964 C C . ASP B 1 16 ? 10.995 15.901 30.316 1.00 31.33 16 ASP B C 1
ATOM 2965 O O . ASP B 1 16 ? 10.073 15.114 30.533 1.00 31.38 16 ASP B O 1
ATOM 2970 N N . GLY B 1 17 ? 12.006 16.063 31.160 1.00 29.33 17 GLY B N 1
ATOM 2971 C CA . GLY B 1 17 ? 12.031 15.281 32.375 1.00 28.94 17 GLY B CA 1
ATOM 2972 C C . GLY B 1 17 ? 13.084 15.733 33.353 1.00 28.45 17 GLY B C 1
ATOM 2973 O O . GLY B 1 17 ? 13.676 16.795 33.185 1.00 28.73 17 GLY B O 1
ATOM 2974 N N . ALA B 1 18 ? 13.309 14.929 34.385 1.00 26.17 18 ALA B N 1
ATOM 2975 C CA . ALA B 1 18 ? 14.313 15.251 35.385 1.00 23.91 18 ALA B CA 1
ATOM 2976 C C . ALA B 1 18 ? 14.780 13.988 36.077 1.00 23.65 18 ALA B C 1
ATOM 2977 O O . ALA B 1 18 ? 14.022 13.019 36.216 1.00 24.81 18 ALA B O 1
ATOM 2979 N N . LEU B 1 19 ? 16.045 13.995 36.473 1.00 21.14 19 LEU B N 1
ATOM 2980 C CA . LEU B 1 19 ? 16.636 12.885 37.185 1.00 22.44 19 LEU B CA 1
ATOM 2981 C C . LEU B 1 19 ? 17.122 13.510 38.493 1.00 23.45 19 LEU B C 1
ATOM 2982 O O . LEU B 1 19 ? 17.976 14.398 38.487 1.00 23.53 19 LEU B O 1
ATOM 2987 N N . ILE B 1 20 ? 16.561 13.048 39.607 1.00 21.67 20 ILE B N 1
ATOM 2988 C CA . ILE B 1 20 ? 16.877 13.601 40.909 1.00 20.99 20 ILE B CA 1
ATOM 2989 C C . ILE B 1 20 ? 17.464 12.592 41.889 1.00 22.05 20 ILE B C 1
ATOM 2990 O O . ILE B 1 20 ? 16.748 11.738 42.408 1.00 23.73 20 ILE B O 1
ATOM 2995 N N . SER B 1 21 ? 18.759 12.691 42.153 1.00 19.20 21 SER B N 1
ATOM 2996 C CA . SER B 1 21 ? 19.390 11.795 43.109 1.00 18.53 21 SER B CA 1
ATOM 2997 C C . SER B 1 21 ? 18.972 12.257 44.501 1.00 19.92 21 SER B C 1
ATOM 2998 O O . SER B 1 21 ? 18.445 13.366 44.669 1.00 17.51 21 SER B O 1
ATOM 3001 N N . PRO B 1 22 ? 19.198 11.416 45.518 1.00 20.63 22 PRO B N 1
ATOM 3002 C CA . PRO B 1 22 ? 18.822 11.789 46.888 1.00 22.28 22 PRO B CA 1
ATOM 3003 C C . PRO B 1 22 ? 19.463 13.075 47.381 1.00 21.87 22 PRO B C 1
ATOM 3004 O O . PRO B 1 22 ? 20.572 13.426 46.976 1.00 19.52 22 PRO B O 1
ATOM 3008 N N . GLY B 1 23 ? 18.737 13.769 48.255 1.00 21.40 23 GLY B N 1
ATOM 3009 C CA . GLY B 1 23 ? 19.208 15.021 48.821 1.00 20.33 23 GLY B CA 1
ATOM 3010 C C . GLY B 1 23 ? 18.032 15.914 49.193 1.00 20.51 23 GLY B C 1
ATOM 3011 O O . GLY B 1 23 ? 16.902 15.433 49.320 1.00 21.67 23 GLY B O 1
ATOM 3012 N N . THR B 1 24 ? 18.275 17.211 49.339 1.00 17.80 24 THR B N 1
ATOM 3013 C CA . THR B 1 24 ? 17.213 18.128 49.717 1.00 18.65 24 THR B CA 1
ATOM 3014 C C . THR B 1 24 ? 16.061 18.241 48.708 1.00 20.15 24 THR B C 1
ATOM 3015 O O . THR B 1 24 ? 14.887 18.217 49.110 1.00 18.85 24 THR B O 1
ATOM 3019 N N . ASN B 1 25 ? 16.375 18.362 47.414 1.00 18.71 25 ASN B N 1
ATOM 3020 C CA . ASN B 1 25 ? 15.323 18.469 46.409 1.00 19.63 25 ASN B CA 1
ATOM 3021 C C . ASN B 1 25 ? 14.442 17.238 46.359 1.00 20.39 25 ASN B C 1
ATOM 3022 O O . ASN B 1 25 ? 13.223 17.350 46.211 1.00 20.86 25 ASN B O 1
ATOM 3027 N N . LEU B 1 26 ? 15.048 16.060 46.456 1.00 19.29 26 LEU B N 1
ATOM 3028 C CA . LEU B 1 26 ? 14.261 14.843 46.428 1.00 20.24 26 LEU B CA 1
ATOM 3029 C C . LEU B 1 26 ? 13.282 14.913 47.592 1.00 21.45 26 LEU B C 1
ATOM 3030 O O . LEU B 1 26 ? 12.081 14.697 47.421 1.00 20.62 26 LEU B O 1
ATOM 3035 N N . TYR B 1 27 ? 13.811 15.215 48.772 1.00 18.99 27 TYR B N 1
ATOM 3036 C CA . TYR B 1 27 ? 12.998 15.315 49.974 1.00 21.38 27 TYR B CA 1
ATOM 3037 C C . TYR B 1 27 ? 11.860 16.340 49.805 1.00 21.16 27 TYR B C 1
ATOM 3038 O O . TYR B 1 27 ? 10.694 16.062 50.117 1.00 20.92 27 TYR B O 1
ATOM 3047 N N . TYR B 1 28 ? 12.215 17.523 49.309 1.00 20.64 28 TYR B N 1
ATOM 3048 C CA . TYR B 1 28 ? 11.259 18.601 49.082 1.00 21.77 28 TYR B CA 1
ATOM 3049 C C . TYR B 1 28 ? 10.037 18.133 48.292 1.00 24.04 28 TYR B C 1
ATOM 3050 O O . TYR B 1 28 ? 8.892 18.399 48.675 1.00 24.39 28 TYR B O 1
ATOM 3059 N N . LEU B 1 29 ? 10.303 17.427 47.197 1.00 24.06 29 LEU B N 1
ATOM 3060 C CA . LEU B 1 29 ? 9.272 16.944 46.288 1.00 25.22 29 LEU B CA 1
ATOM 3061 C C . LEU B 1 29 ? 8.531 15.664 46.678 1.00 25.22 29 LEU B C 1
ATOM 3062 O O . LEU B 1 29 ? 7.440 15.421 46.179 1.00 25.22 29 LEU B O 1
ATOM 3067 N N . THR B 1 30 ? 9.105 14.846 47.554 1.00 25.01 30 THR B N 1
ATOM 3068 C CA . THR B 1 30 ? 8.474 13.574 47.887 1.00 25.94 30 THR B CA 1
ATOM 3069 C C . THR B 1 30 ? 8.508 13.146 49.337 1.00 26.29 30 THR B C 1
ATOM 3070 O O . THR B 1 30 ? 7.789 12.223 49.714 1.00 28.11 30 THR B O 1
ATOM 3074 N N . GLY B 1 31 ? 9.346 13.784 50.143 1.00 25.37 31 GLY B N 1
ATOM 3075 C CA . GLY B 1 31 ? 9.449 13.381 51.529 1.00 26.67 31 GLY B CA 1
ATOM 3076 C C . GLY B 1 31 ? 10.417 12.211 51.687 1.00 28.57 31 GLY B C 1
ATOM 3077 O O . GLY B 1 31 ? 10.745 11.838 52.803 1.00 27.98 31 GLY B O 1
ATOM 3078 N N . LEU B 1 32 ? 10.877 11.625 50.582 1.00 31.39 32 LEU B N 1
ATOM 3079 C CA . LEU B 1 32 ? 11.818 10.498 50.641 1.00 34.55 32 LEU B CA 1
ATOM 3080 C C . LEU B 1 32 ? 13.180 10.881 51.219 1.00 36.98 32 LEU B C 1
ATOM 3081 O O . LEU B 1 32 ? 13.764 11.900 50.851 1.00 37.47 32 LEU B O 1
ATOM 3086 N N . ARG B 1 33 ? 13.695 10.053 52.115 1.00 40.86 33 ARG B N 1
ATOM 3087 C CA . ARG B 1 33 ? 14.999 10.311 52.707 1.00 44.75 33 ARG B CA 1
ATOM 3088 C C . ARG B 1 33 ? 15.750 8.982 52.859 1.00 45.99 33 ARG B C 1
ATOM 3089 O O . ARG B 1 33 ? 15.294 8.085 53.565 1.00 46.30 33 ARG B O 1
ATOM 3097 N N . LEU B 1 34 ? 16.891 8.853 52.187 1.00 46.21 34 LEU B N 1
ATOM 3098 C CA . LEU B 1 34 ? 17.687 7.634 52.278 1.00 47.69 34 LEU B CA 1
ATOM 3099 C C . LEU B 1 34 ? 18.936 7.866 53.122 1.00 48.99 34 LEU B C 1
ATOM 3100 O O . LEU B 1 34 ? 19.587 8.912 52.995 1.00 47.62 34 LEU B O 1
ATOM 3105 N N . HIS B 1 35 ? 19.276 6.898 53.976 1.00 51.06 35 HIS B N 1
ATOM 3106 C CA . HIS B 1 35 ? 20.471 7.035 54.805 1.00 53.70 35 HIS B CA 1
ATOM 3107 C C . HIS B 1 35 ? 21.695 6.536 54.060 1.00 53.93 35 HIS B C 1
ATOM 3108 O O . HIS B 1 35 ? 21.705 5.411 53.549 1.00 52.03 35 HIS B O 1
ATOM 3115 N N . GLU B 1 36 ? 22.724 7.383 54.036 1.00 55.63 36 GLU B N 1
ATOM 3116 C CA . GLU B 1 36 ? 23.991 7.109 53.363 1.00 57.46 36 GLU B CA 1
ATOM 3117 C C . GLU B 1 36 ? 23.830 6.230 52.126 1.00 57.49 36 GLU B C 1
ATOM 3118 O O . GLU B 1 36 ? 24.008 5.008 52.182 1.00 58.00 36 GLU B O 1
ATOM 3124 N N . VAL B 1 37 ? 23.479 6.870 51.011 1.00 56.45 37 VAL B N 1
ATOM 3125 C CA . VAL B 1 37 ? 23.282 6.181 49.737 1.00 56.18 37 VAL B CA 1
ATOM 3126 C C . VAL B 1 37 ? 24.637 5.874 49.094 1.00 54.54 37 VAL B C 1
ATOM 3127 O O . VAL B 1 37 ? 24.819 4.841 48.448 1.00 53.76 37 VAL B O 1
ATOM 3131 N N . GLY B 1 38 ? 25.581 6.790 49.276 1.00 53.03 38 GLY B N 1
ATOM 3132 C CA . GLY B 1 38 ? 26.906 6.600 48.727 1.00 50.37 38 GLY B CA 1
ATOM 3133 C C . GLY B 1 38 ? 26.907 6.313 47.244 1.00 48.45 38 GLY B C 1
ATOM 3134 O O . GLY B 1 38 ? 26.281 7.028 46.469 1.00 47.85 38 GLY B O 1
ATOM 3135 N N . GLU B 1 39 ? 27.602 5.247 46.862 1.00 47.30 39 GLU B N 1
ATOM 3136 C CA . GLU B 1 39 ? 27.751 4.838 45.467 1.00 46.46 39 GLU B CA 1
ATOM 3137 C C . GLU B 1 39 ? 26.530 4.229 44.779 1.00 42.94 39 GLU B C 1
ATOM 3138 O O . GLU B 1 39 ? 26.454 4.245 43.549 1.00 42.37 39 GLU B O 1
ATOM 3144 N N . ARG B 1 40 ? 25.591 3.686 45.550 1.00 38.62 40 ARG B N 1
ATOM 3145 C CA . ARG B 1 40 ? 24.431 3.034 44.952 1.00 35.90 40 ARG B CA 1
ATOM 3146 C C . ARG B 1 40 ? 23.423 3.929 44.271 1.00 32.47 40 ARG B C 1
ATOM 3147 O O . ARG B 1 40 ? 22.720 4.720 44.908 1.00 31.44 40 ARG B O 1
ATOM 3155 N N . LEU B 1 41 ? 23.348 3.773 42.957 1.00 27.71 41 LEU B N 1
ATOM 3156 C CA . LEU B 1 41 ? 22.439 4.563 42.156 1.00 28.12 41 LEU B CA 1
ATOM 3157 C C . LEU B 1 41 ? 21.024 4.537 42.751 1.00 28.06 41 LEU B C 1
ATOM 3158 O O . LEU B 1 41 ? 20.456 3.470 43.007 1.00 27.63 41 LEU B O 1
ATOM 3163 N N . ALA B 1 42 ? 20.494 5.732 42.996 1.00 27.39 42 ALA B N 1
ATOM 3164 C CA . ALA B 1 42 ? 19.146 5.937 43.528 1.00 25.41 42 ALA B CA 1
ATOM 3165 C C . ALA B 1 42 ? 18.668 7.188 42.799 1.00 23.79 42 ALA B C 1
ATOM 3166 O O . ALA B 1 42 ? 19.227 8.265 42.966 1.00 23.45 42 ALA B O 1
ATOM 3168 N N . ILE B 1 43 ? 17.639 7.056 41.977 1.00 25.42 43 ILE B N 1
ATOM 3169 C CA . ILE B 1 43 ? 17.197 8.197 41.197 1.00 24.53 43 ILE B CA 1
ATOM 3170 C C . ILE B 1 43 ? 15.708 8.319 40.937 1.00 25.35 43 ILE B C 1
ATOM 3171 O O . ILE B 1 43 ? 15.075 7.381 40.468 1.00 25.06 43 ILE B O 1
ATOM 3176 N N . LEU B 1 44 ? 15.157 9.491 41.228 1.00 24.13 44 LEU B N 1
ATOM 3177 C CA . LEU B 1 44 ? 13.750 9.745 40.951 1.00 24.04 44 LEU B CA 1
ATOM 3178 C C . LEU B 1 44 ? 13.697 10.230 39.511 1.00 23.55 44 LEU B C 1
ATOM 3179 O O . LEU B 1 44 ? 14.317 11.227 39.181 1.00 24.13 44 LEU B O 1
ATOM 3184 N N . ALA B 1 45 ? 12.977 9.537 38.644 1.00 24.52 45 ALA B N 1
ATOM 3185 C CA . ALA B 1 45 ? 12.887 9.995 37.261 1.00 26.64 45 ALA B CA 1
ATOM 3186 C C . ALA B 1 45 ? 11.503 10.591 37.051 1.00 27.35 45 ALA B C 1
ATOM 3187 O O . ALA B 1 45 ? 10.500 9.971 37.389 1.00 26.55 45 ALA B O 1
ATOM 3189 N N . VAL B 1 46 ? 11.450 11.792 36.491 1.00 27.75 46 VAL B N 1
ATOM 3190 C CA . VAL B 1 46 ? 10.172 12.456 36.280 1.00 29.03 46 VAL B CA 1
ATOM 3191 C C . VAL B 1 46 ? 9.990 12.940 34.860 1.00 31.44 46 VAL B C 1
ATOM 3192 O O . VAL B 1 46 ? 10.890 13.547 34.282 1.00 31.71 46 VAL B O 1
ATOM 3196 N N . SER B 1 47 ? 8.807 12.685 34.315 1.00 32.69 47 SER B N 1
ATOM 3197 C CA . SER B 1 47 ? 8.462 13.104 32.962 1.00 33.79 47 SER B CA 1
ATOM 3198 C C . SER B 1 47 ? 7.587 14.353 33.034 1.00 34.30 47 SER B C 1
ATOM 3199 O O . SER B 1 47 ? 6.875 14.562 34.008 1.00 34.90 47 SER B O 1
ATOM 3202 N N . ALA B 1 48 ? 7.641 15.188 32.008 1.00 34.79 48 ALA B N 1
ATOM 3203 C CA . ALA B 1 48 ? 6.819 16.382 31.991 1.00 37.21 48 ALA B CA 1
ATOM 3204 C C . ALA B 1 48 ? 5.367 15.987 31.721 1.00 38.95 48 ALA B C 1
ATOM 3205 O O . ALA B 1 48 ? 4.465 16.825 31.802 1.00 37.62 48 ALA B O 1
ATOM 3207 N N . GLU B 1 49 ? 5.146 14.714 31.392 1.00 40.90 49 GLU B N 1
ATOM 3208 C CA . GLU B 1 49 ? 3.800 14.225 31.101 1.00 44.32 49 GLU B CA 1
ATOM 3209 C C . GLU B 1 49 ? 3.032 14.025 32.399 1.00 44.32 49 GLU B C 1
ATOM 3210 O O . GLU B 1 49 ? 1.835 14.303 32.471 1.00 46.44 49 GLU B O 1
ATOM 3216 N N . GLY B 1 50 ? 3.723 13.534 33.421 1.00 42.63 50 GLY B N 1
ATOM 3217 C CA . GLY B 1 50 ? 3.078 13.319 34.698 1.00 40.37 50 GLY B CA 1
ATOM 3218 C C . GLY B 1 50 ? 3.525 12.059 35.405 1.00 40.14 50 GLY B C 1
ATOM 3219 O O . GLY B 1 50 ? 3.350 11.929 36.619 1.00 39.69 50 GLY B O 1
ATOM 3220 N N . ASP B 1 51 ? 4.105 11.122 34.666 1.00 38.42 51 ASP B N 1
ATOM 3221 C CA . ASP B 1 51 ? 4.541 9.882 35.293 1.00 39.41 51 ASP B CA 1
ATOM 3222 C C . ASP B 1 51 ? 5.918 10.021 35.933 1.00 37.94 51 ASP B C 1
ATOM 3223 O O . ASP B 1 51 ? 6.716 10.877 35.557 1.00 36.60 51 ASP B O 1
ATOM 3228 N N . TYR B 1 52 ? 6.193 9.172 36.908 1.00 36.92 52 TYR B N 1
ATOM 3229 C CA . TYR B 1 52 ? 7.468 9.226 37.584 1.00 36.69 52 TYR B CA 1
ATOM 3230 C C . TYR B 1 52 ? 7.696 7.937 38.333 1.00 37.12 52 TYR B C 1
ATOM 3231 O O . TYR B 1 52 ? 6.749 7.289 38.776 1.00 38.43 52 TYR B O 1
ATOM 3240 N N . ARG B 1 53 ? 8.961 7.565 38.472 1.00 37.18 53 ARG B N 1
ATOM 3241 C CA . ARG B 1 53 ? 9.322 6.343 39.158 1.00 36.31 53 ARG B CA 1
ATOM 3242 C C . ARG B 1 53 ? 10.630 6.546 39.885 1.00 35.14 53 ARG B C 1
ATOM 3243 O O . ARG B 1 53 ? 11.532 7.205 39.373 1.00 36.01 53 ARG B O 1
ATOM 3251 N N . PHE B 1 54 ? 10.736 5.978 41.079 1.00 32.49 54 PHE B N 1
ATOM 3252 C CA . PHE B 1 54 ? 11.955 6.097 41.850 1.00 31.73 54 PHE B CA 1
ATOM 3253 C C . PHE B 1 54 ? 12.741 4.783 41.766 1.00 33.59 54 PHE B C 1
ATOM 3254 O O . PHE B 1 54 ? 12.251 3.732 42.186 1.00 34.09 54 PHE B O 1
ATOM 3262 N N . LEU B 1 55 ? 13.942 4.843 41.189 1.00 33.18 55 LEU B N 1
ATOM 3263 C CA . LEU B 1 55 ? 14.805 3.666 41.069 1.00 32.99 55 LEU B CA 1
ATOM 3264 C C . LEU B 1 55 ? 15.721 3.643 42.276 1.00 34.23 55 LEU B C 1
ATOM 3265 O O . LEU B 1 55 ? 16.446 4.602 42.526 1.00 34.97 55 LEU B O 1
ATOM 3270 N N . ALA B 1 56 ? 15.711 2.555 43.027 1.00 34.05 56 ALA B N 1
ATOM 3271 C CA . ALA B 1 56 ? 16.561 2.509 44.202 1.00 36.45 56 ALA B CA 1
ATOM 3272 C C . ALA B 1 56 ? 17.083 1.120 44.532 1.00 38.63 56 ALA B C 1
ATOM 3273 O O . ALA B 1 56 ? 16.555 0.113 44.056 1.00 38.71 56 ALA B O 1
ATOM 3275 N N . PRO B 1 57 ? 18.146 1.054 45.348 1.00 40.88 57 PRO B N 1
ATOM 3276 C CA . PRO B 1 57 ? 18.755 -0.212 45.761 1.00 42.68 57 PRO B CA 1
ATOM 3277 C C . PRO B 1 57 ? 17.733 -0.962 46.606 1.00 44.47 57 PRO B C 1
ATOM 3278 O O . PRO B 1 57 ? 16.972 -0.341 47.352 1.00 44.19 57 PRO B O 1
ATOM 3282 N N . SER B 1 58 ? 17.720 -2.286 46.490 1.00 45.95 58 SER B N 1
ATOM 3283 C CA . SER B 1 58 ? 16.790 -3.112 47.252 1.00 48.49 58 SER B CA 1
ATOM 3284 C C . SER B 1 58 ? 16.845 -2.798 48.746 1.00 48.85 58 SER B C 1
ATOM 3285 O O . SER B 1 58 ? 15.835 -2.884 49.436 1.00 49.06 58 SER B O 1
ATOM 3288 N N . LEU B 1 59 ? 18.025 -2.433 49.235 1.00 50.86 59 LEU B N 1
ATOM 3289 C CA . LEU B 1 59 ? 18.219 -2.098 50.649 1.00 54.32 59 LEU B CA 1
ATOM 3290 C C . LEU B 1 59 ? 17.293 -1.008 51.203 1.00 55.61 59 LEU B C 1
ATOM 3291 O O . LEU B 1 59 ? 17.185 -0.842 52.419 1.00 54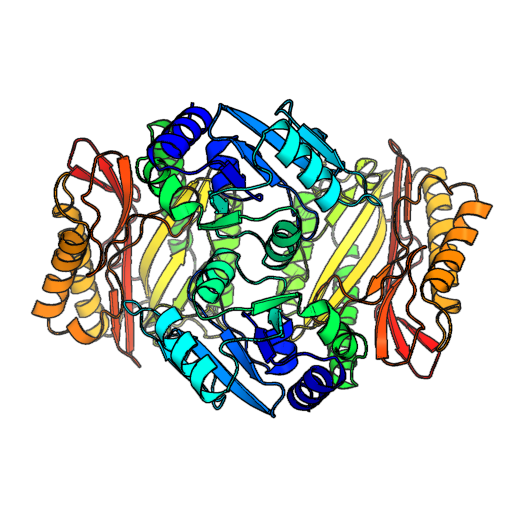.55 59 LEU B O 1
ATOM 3296 N N . TYR B 1 60 ? 16.639 -0.259 50.321 1.00 57.57 60 TYR B N 1
ATOM 3297 C CA . TYR B 1 60 ? 15.771 0.836 50.758 1.00 59.64 60 TYR B CA 1
ATOM 3298 C C . TYR B 1 60 ? 14.280 0.594 50.598 1.00 60.89 60 TYR B C 1
ATOM 3299 O O . TYR B 1 60 ? 13.483 1.508 50.798 1.00 60.83 60 TYR B O 1
ATOM 3308 N N . GLU B 1 61 ? 13.907 -0.633 50.250 1.00 62.61 61 GLU B N 1
ATOM 3309 C CA . GLU B 1 61 ? 12.507 -0.990 50.061 1.00 64.62 61 GLU B CA 1
ATOM 3310 C C . GLU B 1 61 ? 11.634 -0.673 51.276 1.00 65.86 61 GLU B C 1
ATOM 3311 O O . GLU B 1 61 ? 10.408 -0.622 51.172 1.00 67.19 61 GLU B O 1
ATOM 3317 N N . ASN B 1 62 ? 12.262 -0.449 52.425 1.00 66.60 62 ASN B N 1
ATOM 3318 C CA . ASN B 1 62 ? 11.520 -0.136 53.646 1.00 66.83 62 ASN B CA 1
ATOM 3319 C C . ASN B 1 62 ? 11.228 1.351 53.842 1.00 65.06 62 ASN B C 1
ATOM 3320 O O . ASN B 1 62 ? 10.115 1.723 54.211 1.00 64.45 62 ASN B O 1
ATOM 3325 N N . VAL B 1 63 ? 12.228 2.188 53.581 1.00 63.62 63 VAL B N 1
ATOM 3326 C CA . VAL B 1 63 ? 12.117 3.638 53.749 1.00 62.23 63 VAL B CA 1
ATOM 3327 C C . VAL B 1 63 ? 11.291 4.345 52.675 1.00 60.88 63 VAL B C 1
ATOM 3328 O O . VAL B 1 63 ? 10.748 5.425 52.906 1.00 60.19 63 VAL B O 1
ATOM 3332 N N . VAL B 1 64 ? 11.201 3.722 51.505 1.00 60.24 64 VAL B N 1
ATOM 3333 C CA . VAL B 1 64 ? 10.473 4.266 50.360 1.00 59.62 64 VAL B CA 1
ATOM 3334 C C . VAL B 1 64 ? 8.953 4.311 50.525 1.00 59.34 64 VAL B C 1
ATOM 3335 O O . VAL B 1 64 ? 8.256 4.879 49.686 1.00 59.23 64 VAL B O 1
ATOM 3339 N N . ASN B 1 65 ? 8.433 3.738 51.606 1.00 59.79 65 ASN B N 1
ATOM 3340 C CA . ASN B 1 65 ? 6.982 3.721 51.802 1.00 59.73 65 ASN B CA 1
ATOM 3341 C C . ASN B 1 65 ? 6.378 3.082 50.550 1.00 58.32 65 ASN B C 1
ATOM 3342 O O . ASN B 1 65 ? 6.901 2.092 50.040 1.00 59.44 65 ASN B O 1
ATOM 3347 N N . ASN B 1 66 ? 5.295 3.658 50.042 1.00 56.25 66 ASN B N 1
ATOM 3348 C CA . ASN B 1 66 ? 4.650 3.120 48.850 1.00 54.26 66 ASN B CA 1
ATOM 3349 C C . ASN B 1 66 ? 4.790 4.057 47.659 1.00 50.85 66 ASN B C 1
ATOM 3350 O O . ASN B 1 66 ? 3.903 4.141 46.803 1.00 49.92 66 ASN B O 1
ATOM 3355 N N . PHE B 1 67 ? 5.907 4.773 47.608 1.00 46.65 67 PHE B N 1
ATOM 3356 C CA . PHE B 1 67 ? 6.147 5.675 46.498 1.00 42.11 67 PHE B CA 1
ATOM 3357 C C . PHE B 1 67 ? 6.413 4.796 45.272 1.00 40.63 67 PHE B C 1
ATOM 3358 O O . PHE B 1 67 ? 7.143 3.810 45.357 1.00 40.82 67 PHE B O 1
ATOM 3366 N N . PRO B 1 68 ? 5.803 5.121 44.126 1.00 39.13 68 PRO B N 1
ATOM 3367 C CA . PRO B 1 68 ? 6.038 4.309 42.932 1.00 39.89 68 PRO B CA 1
ATOM 3368 C C . PRO B 1 68 ? 7.539 4.037 42.771 1.00 40.86 68 PRO B C 1
ATOM 3369 O O . PRO B 1 68 ? 8.320 4.963 42.542 1.00 40.83 68 PRO B O 1
ATOM 3373 N N . ALA B 1 69 ? 7.940 2.774 42.890 1.00 40.37 69 ALA B N 1
ATOM 3374 C CA . ALA B 1 69 ? 9.352 2.436 42.786 1.00 42.45 69 ALA B CA 1
ATOM 3375 C C . ALA B 1 69 ? 9.680 1.189 41.961 1.00 43.30 69 ALA B C 1
ATOM 3376 O O . ALA B 1 69 ? 8.795 0.466 41.498 1.00 44.33 69 ALA B O 1
ATOM 3378 N N . THR B 1 70 ? 10.975 0.975 41.770 1.00 43.28 70 THR B N 1
ATOM 3379 C CA . THR B 1 70 ? 11.521 -0.164 41.041 1.00 42.95 70 THR B CA 1
ATOM 3380 C C . THR B 1 70 ? 12.862 -0.373 41.708 1.00 43.27 70 THR B C 1
ATOM 3381 O O . THR B 1 70 ? 13.714 0.504 41.662 1.00 44.11 70 THR B O 1
ATOM 3385 N N . PHE B 1 71 ? 13.056 -1.518 42.342 1.00 43.69 71 PHE B N 1
ATOM 3386 C CA . PHE B 1 71 ? 14.315 -1.755 43.025 1.00 44.42 71 PHE B CA 1
ATOM 3387 C C . PHE B 1 71 ? 15.287 -2.559 42.194 1.00 45.36 71 PHE B C 1
ATOM 3388 O O . PHE B 1 71 ? 14.896 -3.278 41.276 1.00 44.39 71 PHE B O 1
ATOM 3396 N N . TRP B 1 72 ? 16.568 -2.405 42.502 1.00 45.76 72 TRP B N 1
ATOM 3397 C CA . TRP B 1 72 ? 17.592 -3.171 41.824 1.00 46.27 72 TRP B CA 1
ATOM 3398 C C . TRP B 1 72 ? 18.438 -3.853 42.883 1.00 47.28 72 TRP B C 1
ATOM 3399 O O . TRP B 1 72 ? 18.787 -3.257 43.903 1.00 47.77 72 TRP B O 1
ATOM 3410 N N . HIS B 1 73 ? 18.739 -5.123 42.647 1.00 48.90 73 HIS B N 1
ATOM 3411 C CA . HIS B 1 73 ? 19.532 -5.908 43.581 1.00 50.02 73 HIS B CA 1
ATOM 3412 C C . HIS B 1 73 ? 20.986 -5.920 43.139 1.00 49.44 73 HIS B C 1
ATOM 3413 O O . HIS B 1 73 ? 21.277 -5.923 41.935 1.00 49.26 73 HIS B O 1
ATOM 3420 N N . ASP B 1 74 ? 21.895 -5.914 44.109 1.00 47.96 74 ASP B N 1
ATOM 3421 C CA . ASP B 1 74 ? 23.319 -5.933 43.800 1.00 47.72 74 ASP B CA 1
ATOM 3422 C C . ASP B 1 74 ? 23.607 -7.084 42.837 1.00 47.05 74 ASP B C 1
ATOM 3423 O O . ASP B 1 74 ? 23.122 -8.200 43.020 1.00 45.76 74 ASP B O 1
ATOM 3428 N N . GLY B 1 75 ? 24.385 -6.789 41.802 1.00 45.65 75 GLY B N 1
ATOM 3429 C CA . GLY B 1 75 ? 24.698 -7.775 40.787 1.00 43.61 75 GLY B CA 1
ATOM 3430 C C . GLY B 1 75 ? 24.040 -7.312 39.500 1.00 42.79 75 GLY B C 1
ATOM 3431 O O . GLY B 1 75 ? 24.418 -7.719 38.405 1.00 43.14 75 GLY B O 1
ATOM 3432 N N . GLU B 1 76 ? 23.038 -6.450 39.640 1.00 42.27 76 GLU B N 1
ATOM 3433 C CA . GLU B 1 76 ? 22.325 -5.909 38.486 1.00 42.80 76 GLU B CA 1
ATOM 3434 C C . GLU B 1 76 ? 22.935 -4.576 38.050 1.00 41.41 76 GLU B C 1
ATOM 3435 O O . GLU B 1 76 ? 23.640 -3.930 38.819 1.00 41.49 76 GLU B O 1
ATOM 3441 N N . ASN B 1 77 ? 22.659 -4.178 36.813 1.00 40.06 77 ASN B N 1
ATOM 3442 C CA . ASN B 1 77 ? 23.155 -2.911 36.268 1.00 39.92 77 ASN B CA 1
ATOM 3443 C C . ASN B 1 77 ? 22.099 -1.816 36.489 1.00 38.57 77 ASN B C 1
ATOM 3444 O O . ASN B 1 77 ? 21.175 -1.661 35.679 1.00 36.18 77 ASN B O 1
ATOM 3449 N N . PRO B 1 78 ? 22.228 -1.040 37.588 1.00 37.54 78 PRO B N 1
ATOM 3450 C CA . PRO B 1 78 ? 21.280 0.038 37.913 1.00 36.92 78 PRO B CA 1
ATOM 3451 C C . PRO B 1 78 ? 20.996 0.918 36.697 1.00 36.86 78 PRO B C 1
ATOM 3452 O O . PRO B 1 78 ? 19.859 1.339 36.465 1.00 38.07 78 PRO B O 1
ATOM 3456 N N . TYR B 1 79 ? 22.045 1.175 35.918 1.00 35.16 79 TYR B N 1
ATOM 3457 C CA . TYR B 1 79 ? 21.943 2.003 34.728 1.00 34.59 79 TYR B CA 1
ATOM 3458 C C . TYR B 1 79 ? 21.054 1.378 33.664 1.00 34.87 79 TYR B C 1
ATOM 3459 O O . TYR B 1 79 ? 20.299 2.088 32.995 1.00 36.83 79 TYR B O 1
ATOM 3468 N N . ALA B 1 80 ? 21.122 0.058 33.501 1.00 35.18 80 ALA B N 1
ATOM 3469 C CA . ALA B 1 80 ? 20.270 -0.598 32.504 1.00 35.85 80 ALA B CA 1
ATOM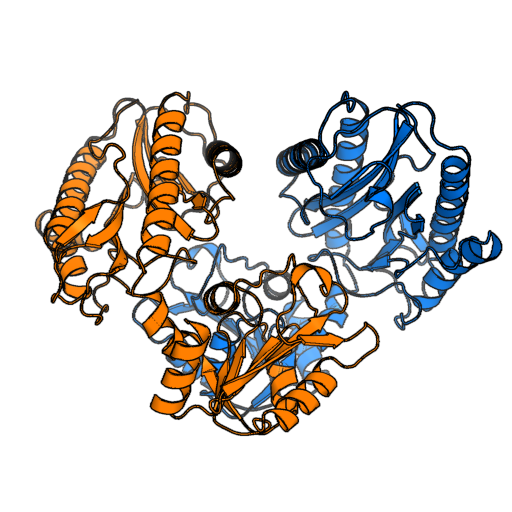 3470 C C . ALA B 1 80 ? 18.812 -0.506 32.979 1.00 35.83 80 ALA B C 1
ATOM 3471 O O . ALA B 1 80 ? 17.919 -0.202 32.188 1.00 36.12 80 ALA B O 1
ATOM 3473 N N . LYS B 1 81 ? 18.584 -0.765 34.267 1.00 35.72 81 LYS B N 1
ATOM 3474 C CA . LYS B 1 81 ? 17.248 -0.667 34.848 1.00 38.60 81 LYS B CA 1
ATOM 3475 C C . LYS B 1 81 ? 16.699 0.765 34.695 1.00 39.17 81 LYS B C 1
ATOM 3476 O O . LYS B 1 81 ? 15.509 0.961 34.436 1.00 38.70 81 LYS B O 1
ATOM 3482 N N . LEU B 1 82 ? 17.572 1.759 34.857 1.00 38.86 82 LEU B N 1
ATOM 3483 C CA . LEU B 1 82 ? 17.177 3.161 34.705 1.00 38.45 82 LEU B CA 1
ATOM 3484 C C . LEU B 1 82 ? 16.765 3.405 33.262 1.00 39.38 82 LEU B C 1
ATOM 3485 O O . LEU B 1 82 ? 15.779 4.100 32.992 1.00 40.14 82 LEU B O 1
ATOM 3490 N N . ARG B 1 83 ? 17.529 2.836 32.332 1.00 41.04 83 ARG B N 1
ATOM 3491 C CA . ARG B 1 83 ? 17.235 2.989 30.909 1.00 41.52 83 ARG B CA 1
ATOM 3492 C C . ARG B 1 83 ? 15.820 2.512 30.576 1.00 39.78 83 ARG B C 1
ATOM 3493 O O . ARG B 1 83 ? 15.092 3.199 29.864 1.00 38.12 83 ARG B O 1
ATOM 3501 N N . GLU B 1 84 ? 15.438 1.344 31.094 1.00 39.20 84 GLU B N 1
ATOM 3502 C CA . GLU B 1 84 ? 14.103 0.790 30.858 1.00 40.60 84 GLU B CA 1
ATOM 3503 C C . GLU B 1 84 ? 13.059 1.787 31.372 1.00 39.42 84 GLU B C 1
ATOM 3504 O O . GLU B 1 84 ? 12.097 2.130 30.671 1.00 36.32 84 GLU B O 1
ATOM 3510 N N . ILE B 1 85 ? 13.276 2.248 32.603 1.00 38.91 85 ILE B N 1
ATOM 3511 C CA . ILE B 1 85 ? 12.410 3.227 33.249 1.00 39.44 85 ILE B CA 1
ATOM 3512 C C . ILE B 1 85 ? 12.289 4.480 32.377 1.00 40.37 85 ILE B C 1
ATOM 3513 O O . ILE B 1 85 ? 11.188 4.971 32.137 1.00 40.54 85 ILE B O 1
ATOM 3518 N N . LEU B 1 86 ? 13.410 4.992 31.883 1.00 41.79 86 LEU B N 1
ATOM 3519 C CA . LEU B 1 86 ? 13.354 6.177 31.032 1.00 44.25 86 LEU B CA 1
ATOM 3520 C C . LEU B 1 86 ? 12.466 5.940 29.814 1.00 45.95 86 LEU B C 1
ATOM 3521 O O . LEU B 1 86 ? 11.817 6.866 29.315 1.00 45.27 86 LEU B O 1
ATOM 3526 N N . GLU B 1 87 ? 12.447 4.698 29.336 1.00 48.61 87 GLU B N 1
ATOM 3527 C CA . GLU B 1 87 ? 11.649 4.333 28.166 1.00 51.40 87 GLU B CA 1
ATOM 3528 C C . GLU B 1 87 ? 10.149 4.317 28.432 1.00 51.24 87 GLU B C 1
ATOM 3529 O O . GLU B 1 87 ? 9.361 4.855 27.641 1.00 50.92 87 GLU B O 1
ATOM 3535 N N . GLU B 1 88 ? 9.758 3.694 29.538 1.00 50.98 88 GLU B N 1
ATOM 3536 C CA . GLU B 1 88 ? 8.354 3.620 29.903 1.00 52.17 88 GLU B CA 1
ATOM 3537 C C . GLU B 1 88 ? 7.800 5.030 30.087 1.00 51.81 88 GLU B C 1
ATOM 3538 O O . GLU B 1 88 ? 6.662 5.315 29.703 1.00 52.63 88 GLU B O 1
ATOM 3544 N N . LEU B 1 89 ? 8.612 5.911 30.667 1.00 50.08 89 LEU B N 1
ATOM 3545 C CA . LEU B 1 89 ? 8.197 7.289 30.908 1.00 48.78 89 LEU B CA 1
ATOM 3546 C C . LEU B 1 89 ? 8.364 8.137 29.648 1.00 47.44 89 LEU B C 1
ATOM 3547 O O . LEU B 1 89 ? 7.877 9.271 29.577 1.00 48.13 89 LEU B O 1
ATOM 3552 N N . GLY B 1 90 ? 9.063 7.580 28.664 1.00 45.79 90 GLY B N 1
ATOM 3553 C CA . GLY B 1 90 ? 9.276 8.269 27.402 1.00 44.36 90 GLY B CA 1
ATOM 3554 C C . GLY B 1 90 ? 10.276 9.406 27.427 1.00 44.66 90 GLY B C 1
ATOM 3555 O O . GLY B 1 90 ? 10.127 10.387 26.694 1.00 44.10 90 GLY B O 1
ATOM 3556 N N . ILE B 1 91 ? 11.297 9.280 28.272 1.00 43.92 91 ILE B N 1
ATOM 3557 C CA . ILE B 1 91 ? 12.319 10.310 28.377 1.00 42.14 91 ILE B CA 1
ATOM 3558 C C . ILE B 1 91 ? 13.727 9.760 28.209 1.00 43.10 91 ILE B C 1
ATOM 3559 O O . ILE B 1 91 ? 14.645 10.150 28.931 1.00 42.04 91 ILE B O 1
ATOM 3564 N N . SER B 1 92 ? 13.886 8.837 27.265 1.00 44.19 92 SER B N 1
ATOM 3565 C CA . SER B 1 92 ? 15.196 8.257 26.971 1.00 45.18 92 SER B CA 1
ATOM 3566 C C . SER B 1 92 ? 15.877 9.159 25.929 1.00 45.69 92 SER B C 1
ATOM 3567 O O . SER B 1 92 ? 16.694 8.714 25.116 1.00 48.06 92 SER B O 1
ATOM 3570 N N . LYS B 1 93 ? 15.535 10.443 25.973 1.00 44.86 93 LYS B N 1
ATOM 3571 C CA . LYS B 1 93 ? 16.092 11.450 25.062 1.00 44.81 93 LYS B CA 1
ATOM 3572 C C . LYS B 1 93 ? 15.367 12.777 25.341 1.00 43.22 93 LYS B C 1
ATOM 3573 O O . LYS B 1 93 ? 14.210 12.773 25.756 1.00 42.10 93 LYS B O 1
ATOM 3579 N N . GLY B 1 94 ? 16.059 13.896 25.160 1.00 40.53 94 GLY B N 1
ATOM 3580 C CA . GLY B 1 94 ? 15.439 15.183 25.395 1.00 40.08 94 GLY B CA 1
ATOM 3581 C C . GLY B 1 94 ? 16.152 16.067 26.403 1.00 40.49 94 GLY B C 1
ATOM 3582 O O . GLY B 1 94 ? 17.227 15.719 26.902 1.00 41.64 94 GLY B O 1
ATOM 3583 N N . ARG B 1 95 ? 15.563 17.222 26.696 1.00 38.59 95 ARG B N 1
ATOM 3584 C CA . ARG B 1 95 ? 16.153 18.137 27.653 1.00 38.73 95 ARG B CA 1
ATOM 3585 C C . ARG B 1 95 ? 15.818 17.626 29.053 1.00 36.68 95 ARG B C 1
ATOM 3586 O O . ARG B 1 95 ? 14.653 17.603 29.438 1.00 35.69 95 ARG B O 1
ATOM 3594 N N . ILE B 1 96 ? 16.831 17.237 29.820 1.00 33.56 96 ILE B N 1
ATOM 3595 C CA . ILE B 1 96 ? 16.597 16.717 31.165 1.00 31.15 96 ILE B CA 1
ATOM 3596 C C . ILE B 1 96 ? 17.251 17.543 32.276 1.00 29.51 96 ILE B C 1
ATOM 3597 O O . ILE B 1 96 ? 18.413 17.922 32.160 1.00 29.72 96 ILE B O 1
ATOM 3602 N N . LEU B 1 97 ? 16.498 17.823 33.345 1.00 26.74 97 LEU B N 1
ATOM 3603 C CA . LEU B 1 97 ? 17.031 18.559 34.490 1.00 23.21 97 LEU B CA 1
ATOM 3604 C C . LEU B 1 97 ? 17.759 17.534 35.346 1.00 21.72 97 LEU B C 1
ATOM 3605 O O . LEU B 1 97 ? 17.277 16.413 35.519 1.00 21.30 97 LEU B O 1
ATOM 3610 N N . ILE B 1 98 ? 18.910 17.926 35.887 1.00 18.62 98 ILE B N 1
ATOM 3611 C CA . ILE B 1 98 ? 19.739 17.041 36.692 1.00 16.85 98 ILE B CA 1
ATOM 3612 C C . ILE B 1 98 ? 20.025 17.601 38.091 1.00 17.83 98 ILE B C 1
ATOM 3613 O O . ILE B 1 98 ? 20.547 18.704 38.241 1.00 17.58 98 ILE B O 1
ATOM 3618 N N . GLU B 1 99 ? 19.692 16.839 39.121 1.00 18.16 99 GLU B N 1
ATOM 3619 C CA . GLU B 1 99 ? 19.966 17.283 40.484 1.00 19.44 99 GLU B CA 1
ATOM 3620 C C . GLU B 1 99 ? 21.419 17.809 40.571 1.00 20.63 99 GLU B C 1
ATOM 3621 O O . GLU B 1 99 ? 22.365 17.126 40.186 1.00 19.50 99 GLU B O 1
ATOM 3627 N N . ASP B 1 100 ? 21.568 19.029 41.078 1.00 17.95 100 ASP B N 1
ATOM 3628 C CA . ASP B 1 100 ? 22.855 19.707 41.215 1.00 17.24 100 ASP B CA 1
ATOM 3629 C C . ASP B 1 100 ? 23.962 18.955 41.946 1.00 17.96 100 ASP B C 1
ATOM 3630 O O . ASP B 1 100 ? 25.142 19.014 41.540 1.00 16.69 100 ASP B O 1
ATOM 3635 N N . THR B 1 101 ? 23.594 18.263 43.019 1.00 15.27 101 THR B N 1
ATOM 3636 C CA . THR B 1 101 ? 24.557 17.527 43.840 1.00 17.78 101 THR B CA 1
ATOM 3637 C C . THR B 1 101 ? 24.817 16.071 43.448 1.00 16.81 101 THR B C 1
ATOM 3638 O O . THR B 1 101 ? 25.570 15.374 44.124 1.00 15.04 101 THR B O 1
ATOM 3642 N N . MET B 1 102 ? 24.189 15.596 42.381 1.00 16.27 102 MET B N 1
ATOM 3643 C CA . MET B 1 102 ? 24.405 14.209 41.966 1.00 18.13 102 MET B CA 1
ATOM 3644 C C . MET B 1 102 ? 25.889 13.972 41.665 1.00 17.73 102 MET B C 1
ATOM 3645 O O . MET B 1 102 ? 26.582 14.868 41.209 1.00 18.00 102 MET B O 1
ATOM 3650 N N . ARG B 1 103 ? 26.365 12.765 41.928 1.00 18.43 103 ARG B N 1
ATOM 3651 C CA . ARG B 1 103 ? 27.750 12.428 41.652 1.00 19.49 103 ARG B CA 1
ATOM 3652 C C . ARG B 1 103 ? 28.018 12.458 40.146 1.00 19.85 103 ARG B C 1
ATOM 3653 O O . ARG B 1 103 ? 27.157 12.108 39.332 1.00 19.77 103 ARG B O 1
ATOM 3661 N N . ALA B 1 104 ? 29.227 12.879 39.794 1.00 20.70 104 ALA B N 1
ATOM 3662 C CA . ALA B 1 104 ? 29.653 12.979 38.412 1.00 19.14 104 ALA B CA 1
ATOM 3663 C C . ALA B 1 104 ? 29.692 11.608 37.776 1.00 18.87 104 ALA B C 1
ATOM 3664 O O . ALA B 1 104 ? 29.320 11.464 36.613 1.00 16.49 104 ALA B O 1
ATOM 3666 N N . ASP B 1 105 ? 30.144 10.600 38.521 1.00 18.89 105 ASP B N 1
ATOM 3667 C CA . ASP B 1 105 ? 30.171 9.257 37.945 1.00 20.64 105 ASP B CA 1
ATOM 3668 C C . ASP B 1 105 ? 28.771 8.776 37.599 1.00 21.46 105 ASP B C 1
ATOM 3669 O O . ASP B 1 105 ? 28.601 8.057 36.611 1.00 24.06 105 ASP B O 1
ATOM 3674 N N . TRP B 1 106 ? 27.754 9.178 38.362 1.00 18.81 106 TRP B N 1
ATOM 3675 C CA . TRP B 1 106 ? 26.385 8.756 38.015 1.00 19.20 106 TRP B CA 1
ATOM 3676 C C . TRP B 1 106 ? 25.941 9.422 36.722 1.00 20.74 106 TRP B C 1
ATOM 3677 O O . TRP B 1 106 ? 25.329 8.782 35.852 1.00 20.59 106 TRP B O 1
ATOM 3688 N N . LEU B 1 107 ? 26.247 10.714 36.596 1.00 19.82 107 LEU B N 1
ATOM 3689 C CA . LEU B 1 107 ? 25.879 11.482 35.405 1.00 19.76 107 LEU B CA 1
ATOM 3690 C C . LEU B 1 107 ? 26.574 10.918 34.179 1.00 21.08 107 LEU B C 1
ATOM 3691 O O . LEU B 1 107 ? 25.990 10.839 33.102 1.00 19.59 107 LEU B O 1
ATOM 3696 N N . ILE B 1 108 ? 27.849 10.575 34.338 1.00 21.97 108 ILE B N 1
ATOM 3697 C CA . ILE B 1 108 ? 28.604 10.014 33.231 1.00 23.94 108 ILE B CA 1
ATOM 3698 C C . ILE B 1 108 ? 27.903 8.736 32.771 1.00 23.66 108 ILE B C 1
ATOM 3699 O O . ILE B 1 108 ? 27.694 8.519 31.581 1.00 23.91 108 ILE B O 1
ATOM 3704 N N . GLY B 1 109 ? 27.520 7.907 33.731 1.00 25.02 109 GLY B N 1
ATOM 3705 C CA . GLY B 1 109 ? 26.805 6.688 33.403 1.00 28.01 109 GLY B CA 1
ATOM 3706 C C . GLY B 1 109 ? 25.466 7.017 32.757 1.00 28.67 109 GLY B C 1
ATOM 3707 O O . GLY B 1 109 ? 25.066 6.372 31.781 1.00 29.83 109 GLY B O 1
ATOM 3708 N N . ILE B 1 110 ? 24.772 8.025 33.277 1.00 27.11 110 ILE B N 1
ATOM 3709 C CA . ILE B 1 110 ? 23.475 8.400 32.710 1.00 26.95 110 ILE B CA 1
ATOM 3710 C C . ILE B 1 110 ? 23.607 8.904 31.272 1.00 28.26 110 ILE B C 1
ATOM 3711 O O . ILE B 1 110 ? 22.696 8.767 30.469 1.00 27.95 110 ILE B O 1
ATOM 3716 N N . MET B 1 111 ? 24.756 9.478 30.951 1.00 31.04 111 MET B N 1
ATOM 3717 C CA . MET B 1 111 ? 25.014 10.004 29.617 1.00 33.48 111 MET B CA 1
ATOM 3718 C C . MET B 1 111 ? 25.018 8.910 28.543 1.00 35.31 111 MET B C 1
ATOM 3719 O O . MET B 1 111 ? 24.820 9.196 27.364 1.00 35.01 111 MET B O 1
ATOM 3724 N N . LYS B 1 112 ? 25.240 7.663 28.949 1.00 37.77 112 LYS B N 1
ATOM 3725 C CA . LYS B 1 112 ? 25.271 6.538 28.004 1.00 40.62 112 LYS B CA 1
ATOM 3726 C C . LYS B 1 112 ? 23.888 5.933 27.726 1.00 41.87 112 LYS B C 1
ATOM 3727 O O . LYS B 1 112 ? 23.732 5.137 26.797 1.00 43.59 112 LYS B O 1
ATOM 3733 N N . LEU B 1 113 ? 22.893 6.320 28.522 1.00 41.04 113 LEU B N 1
ATOM 3734 C CA . LEU B 1 113 ? 21.538 5.787 28.393 1.00 39.71 113 LEU B CA 1
ATOM 3735 C C . LEU B 1 113 ? 20.622 6.525 27.412 1.00 40.93 113 LEU B C 1
ATOM 3736 O O . LEU B 1 113 ? 19.433 6.213 27.308 1.00 42.02 113 LEU B O 1
ATOM 3741 N N . GLY B 1 114 ? 21.161 7.501 26.692 1.00 40.96 114 GLY B N 1
ATOM 3742 C CA . GLY B 1 114 ? 20.340 8.231 25.747 1.00 40.69 114 GLY B CA 1
ATOM 3743 C C . GLY B 1 114 ? 21.006 9.525 25.357 1.00 42.43 114 GLY B C 1
ATOM 3744 O O . GLY B 1 114 ? 22.051 9.876 25.905 1.00 42.76 114 GLY B O 1
ATOM 3745 N N . LYS B 1 115 ? 20.422 10.231 24.396 1.00 43.76 115 LYS B N 1
ATOM 3746 C CA . LYS B 1 115 ? 20.975 11.505 23.962 1.00 45.69 115 LYS B CA 1
ATOM 3747 C C . LYS B 1 115 ? 20.169 12.645 24.568 1.00 45.25 115 LYS B C 1
ATOM 3748 O O . LYS B 1 115 ? 19.065 12.958 24.107 1.00 46.26 115 LYS B O 1
ATOM 3754 N N . PHE B 1 116 ? 20.733 13.260 25.607 1.00 42.74 116 PHE B N 1
ATOM 3755 C CA . PHE B 1 116 ? 20.067 14.351 26.304 1.00 40.97 116 PHE B CA 1
ATOM 3756 C C . PHE B 1 116 ? 20.832 15.664 26.303 1.00 40.77 116 PHE B C 1
ATOM 3757 O O . PHE B 1 116 ? 22.005 15.728 25.954 1.00 42.34 116 PHE B O 1
ATOM 3765 N N . THR B 1 117 ? 20.129 16.704 26.735 1.00 40.75 117 THR B N 1
ATOM 3766 C CA . THR B 1 117 ? 20.648 18.051 26.896 1.00 40.09 117 THR B CA 1
ATOM 3767 C C . THR B 1 117 ? 20.459 18.242 28.395 1.00 38.46 117 THR B C 1
ATOM 3768 O O . THR B 1 117 ? 19.378 17.987 28.913 1.00 36.77 117 THR B O 1
ATOM 3772 N N . PHE B 1 118 ? 21.495 18.680 29.096 1.00 36.92 118 PHE B N 1
ATOM 3773 C CA . PHE B 1 118 ? 21.403 18.829 30.547 1.00 35.72 118 PHE B CA 1
ATOM 3774 C C . PHE B 1 118 ? 21.405 20.255 31.084 1.00 34.59 118 PHE B C 1
ATOM 3775 O O . PHE B 1 118 ? 21.961 21.167 30.475 1.00 36.01 118 PHE B O 1
ATOM 3783 N N . GLN B 1 119 ? 20.776 20.418 32.245 1.00 33.45 119 GLN B N 1
ATOM 3784 C CA . GLN B 1 119 ? 20.716 21.684 32.981 1.00 32.53 119 GLN B CA 1
ATOM 3785 C C . GLN B 1 119 ? 20.530 21.320 34.453 1.00 30.09 119 GLN B C 1
ATOM 3786 O O . GLN B 1 119 ? 19.921 20.317 34.764 1.00 29.97 119 GLN B O 1
ATOM 3792 N N . PRO B 1 120 ? 21.066 22.131 35.373 1.00 28.65 120 PRO B N 1
ATOM 3793 C CA . PRO B 1 120 ? 20.939 21.853 36.800 1.00 28.42 120 PRO B CA 1
ATOM 3794 C C . PRO B 1 120 ? 19.499 21.983 37.286 1.00 28.55 120 PRO B C 1
ATOM 3795 O O . PRO B 1 120 ? 18.779 22.917 36.896 1.00 28.66 120 PRO B O 1
ATOM 3799 N N . LEU B 1 121 ? 19.089 21.063 38.159 1.00 26.63 121 LEU B N 1
ATOM 3800 C CA . LEU B 1 121 ? 17.724 21.074 38.685 1.00 24.91 121 LEU B CA 1
ATOM 3801 C C . LEU B 1 121 ? 17.388 22.399 39.386 1.00 25.84 121 LEU B C 1
ATOM 3802 O O . LEU B 1 121 ? 16.282 22.912 39.232 1.00 25.46 121 LEU B O 1
ATOM 3807 N N . SER B 1 122 ? 18.350 22.956 40.123 1.00 24.97 122 SER B N 1
ATOM 3808 C CA . SER B 1 122 ? 18.159 24.212 40.852 1.00 26.97 122 SER B CA 1
ATOM 3809 C C . SER B 1 122 ? 17.657 25.385 39.994 1.00 27.87 122 SER B C 1
ATOM 3810 O O . SER B 1 122 ? 16.921 26.247 40.475 1.00 29.24 122 SER B O 1
ATOM 3813 N N . SER B 1 123 ? 18.060 25.413 38.728 1.00 26.53 123 SER B N 1
ATOM 3814 C CA . SER B 1 123 ? 17.651 26.465 37.804 1.00 25.87 123 SER B CA 1
ATOM 3815 C C . SER B 1 123 ? 16.124 26.587 37.726 1.00 26.20 123 SER B C 1
ATOM 3816 O O . SER B 1 123 ? 15.587 27.631 37.343 1.00 25.48 123 SER B O 1
ATOM 3819 N N . LEU B 1 124 ? 15.428 25.511 38.074 1.00 24.47 124 LEU B N 1
ATOM 3820 C CA . LEU B 1 124 ? 13.979 25.522 38.023 1.00 25.68 124 LEU B CA 1
ATOM 3821 C C . LEU B 1 124 ? 13.291 25.289 39.381 1.00 27.15 124 LEU B C 1
ATOM 3822 O O . LEU B 1 124 ? 12.294 25.941 39.704 1.00 28.33 124 LEU B O 1
ATOM 3827 N N . ILE B 1 125 ? 13.814 24.367 40.181 1.00 25.81 125 ILE B N 1
ATOM 3828 C CA . ILE B 1 125 ? 13.218 24.090 41.475 1.00 25.48 125 ILE B CA 1
ATOM 3829 C C . ILE B 1 125 ? 13.325 25.306 42.421 1.00 24.95 125 ILE B C 1
ATOM 3830 O O . ILE B 1 125 ? 12.457 25.513 43.260 1.00 24.94 125 ILE B O 1
ATOM 3835 N N . LYS B 1 126 ? 14.373 26.113 42.282 1.00 24.64 126 LYS B N 1
ATOM 3836 C CA . LYS B 1 126 ? 14.536 27.283 43.145 1.00 26.64 126 LYS B CA 1
ATOM 3837 C C . LYS B 1 126 ? 13.286 28.157 43.142 1.00 28.50 126 LYS B C 1
ATOM 3838 O O . LYS B 1 126 ? 13.021 28.858 44.111 1.00 27.90 126 LYS B O 1
ATOM 3844 N N . GLU B 1 127 ? 12.522 28.111 42.053 1.00 29.64 127 GLU B N 1
ATOM 3845 C CA . GLU B 1 127 ? 11.312 28.921 41.940 1.00 31.83 127 GLU B CA 1
ATOM 3846 C C . GLU B 1 127 ? 10.290 28.501 42.977 1.00 30.99 127 GLU B C 1
ATOM 3847 O O . GLU B 1 127 ? 9.502 29.321 43.464 1.00 30.92 127 GLU B O 1
ATOM 3853 N N . LEU B 1 128 ? 10.291 27.216 43.300 1.00 27.96 128 LEU B N 1
ATOM 3854 C CA . LEU B 1 128 ? 9.348 26.721 44.275 1.00 27.19 128 LEU B CA 1
ATOM 3855 C C . LEU B 1 128 ? 9.926 26.844 45.684 1.00 26.20 128 LEU B C 1
ATOM 3856 O O . LEU B 1 128 ? 9.298 27.429 46.556 1.00 25.84 128 LEU B O 1
ATOM 3861 N N . ARG B 1 129 ? 11.140 26.345 45.897 1.00 24.46 129 ARG B N 1
ATOM 3862 C CA . ARG B 1 129 ? 11.735 26.388 47.236 1.00 22.32 129 ARG B CA 1
ATOM 3863 C C . ARG B 1 129 ? 12.007 27.764 47.845 1.00 20.49 129 ARG B C 1
ATOM 3864 O O . ARG B 1 129 ? 12.188 27.876 49.049 1.00 21.05 129 ARG B O 1
ATOM 3872 N N . MET B 1 130 ? 12.039 28.803 47.024 1.00 20.36 130 MET B N 1
ATOM 3873 C CA . MET B 1 130 ? 12.284 30.161 47.511 1.00 20.38 130 MET B CA 1
ATOM 3874 C C . MET B 1 130 ? 11.135 30.727 48.358 1.00 18.86 130 MET B C 1
ATOM 3875 O O . MET B 1 130 ? 11.347 31.558 49.241 1.00 18.72 130 MET B O 1
ATOM 3880 N N . ILE B 1 131 ? 9.917 30.289 48.057 1.00 18.36 131 ILE B N 1
ATOM 3881 C CA . ILE B 1 131 ? 8.724 30.744 48.764 1.00 20.55 131 ILE B CA 1
ATOM 3882 C C . ILE B 1 131 ? 8.270 29.647 49.723 1.00 21.38 131 ILE B C 1
ATOM 3883 O O . ILE B 1 131 ? 7.650 28.663 49.289 1.00 21.16 131 ILE B O 1
ATOM 3888 N N . LYS B 1 132 ? 8.573 29.805 51.012 1.00 20.07 132 LYS B N 1
ATOM 3889 C CA . LYS B 1 132 ? 8.176 28.813 52.005 1.00 19.23 132 LYS B CA 1
ATOM 3890 C C . LYS B 1 132 ? 6.679 28.870 52.326 1.00 20.36 132 LYS B C 1
ATOM 3891 O O . LYS B 1 132 ? 6.103 29.950 52.397 1.00 18.91 132 LYS B O 1
ATOM 3897 N N . ASP B 1 133 ? 6.050 27.706 52.498 1.00 21.32 133 ASP B N 1
ATOM 3898 C CA . ASP B 1 133 ? 4.636 27.663 52.861 1.00 24.42 133 ASP B CA 1
ATOM 3899 C C . ASP B 1 133 ? 4.569 27.773 54.385 1.00 24.94 133 ASP B C 1
ATOM 3900 O O . ASP B 1 133 ? 5.610 27.805 55.047 1.00 23.39 133 ASP B O 1
ATOM 3905 N N . LYS B 1 134 ? 3.356 27.832 54.933 1.00 26.53 134 LYS B N 1
ATOM 3906 C CA . LYS B 1 134 ? 3.158 27.977 56.376 1.00 28.08 134 LYS B CA 1
ATOM 3907 C C . LYS B 1 134 ? 3.894 26.968 57.259 1.00 26.74 134 LYS B C 1
ATOM 3908 O O . LYS B 1 134 ? 4.476 27.337 58.278 1.00 25.59 134 LYS B O 1
ATOM 3914 N N . GLU B 1 135 ? 3.866 25.700 56.881 1.00 25.50 135 GLU B N 1
ATOM 3915 C CA . GLU B 1 135 ? 4.535 24.675 57.672 1.00 27.73 135 GLU B CA 1
ATOM 3916 C C . GLU B 1 135 ? 6.055 24.819 57.611 1.00 26.99 135 GLU B C 1
ATOM 3917 O O . GLU B 1 135 ? 6.745 24.633 58.615 1.00 26.45 135 GLU B O 1
ATOM 3923 N N . GLU B 1 136 ? 6.574 25.180 56.443 1.00 24.93 136 GLU B N 1
ATOM 3924 C CA . GLU B 1 136 ? 8.008 25.354 56.311 1.00 24.40 136 GLU B CA 1
ATOM 3925 C C . GLU B 1 136 ? 8.450 26.494 57.215 1.00 23.35 136 GLU B C 1
ATOM 3926 O O . GLU B 1 136 ? 9.463 26.394 57.890 1.00 22.52 136 GLU B O 1
ATOM 3932 N N . VAL B 1 137 ? 7.689 27.579 57.235 1.00 22.18 137 VAL B N 1
ATOM 3933 C CA . VAL B 1 137 ? 8.044 28.698 58.093 1.00 21.59 137 VAL B CA 1
ATOM 3934 C C . VAL B 1 137 ? 8.025 28.281 59.586 1.00 23.04 137 VAL B C 1
ATOM 3935 O O . VAL B 1 137 ? 8.916 28.661 60.344 1.00 21.48 137 VAL B O 1
ATOM 3939 N N . LYS B 1 138 ? 7.025 27.494 59.995 1.00 24.14 138 LYS B N 1
ATOM 3940 C CA . LYS B 1 138 ? 6.936 27.017 61.380 1.00 26.38 138 LYS B CA 1
ATOM 3941 C C . LYS B 1 138 ? 8.189 26.217 61.708 1.00 24.86 138 LYS B C 1
ATOM 3942 O O . LYS B 1 138 ? 8.809 26.411 62.751 1.00 23.99 138 LYS B O 1
ATOM 3948 N N . MET B 1 139 ? 8.557 25.310 60.812 1.00 22.92 139 MET B N 1
ATOM 3949 C CA . MET B 1 139 ? 9.761 24.508 61.012 1.00 24.19 139 MET B CA 1
ATOM 3950 C C . MET B 1 139 ? 11.005 25.403 61.135 1.00 22.49 139 MET B C 1
ATOM 3951 O O . MET B 1 139 ? 11.851 25.191 62.001 1.00 22.34 139 MET B O 1
ATOM 3956 N N . MET B 1 140 ? 11.133 26.408 60.279 1.00 21.31 140 MET B N 1
ATOM 3957 C CA . MET B 1 140 ? 12.320 27.246 60.384 1.00 23.46 140 MET B CA 1
ATOM 3958 C C . MET B 1 140 ? 12.276 28.051 61.669 1.00 24.04 140 MET B C 1
ATOM 3959 O O . MET B 1 140 ? 13.314 28.342 62.268 1.00 22.70 140 MET B O 1
ATOM 3964 N N . GLU B 1 141 ? 11.061 28.388 62.097 1.00 24.54 141 GLU B N 1
ATOM 3965 C CA . GLU B 1 141 ? 10.874 29.144 63.327 1.00 24.29 141 GLU B CA 1
ATOM 3966 C C . GLU B 1 141 ? 11.456 28.367 64.490 1.00 23.05 141 GLU B C 1
ATOM 3967 O O . GLU B 1 141 ? 12.180 28.925 65.308 1.00 23.29 141 GLU B O 1
ATOM 3973 N N . HIS B 1 142 ? 11.162 27.075 64.565 1.00 23.71 142 HIS B N 1
ATOM 3974 C CA . HIS B 1 142 ? 11.692 26.290 65.674 1.00 26.08 142 HIS B CA 1
ATOM 3975 C C . HIS B 1 142 ? 13.211 26.112 65.578 1.00 25.68 142 HIS B C 1
ATOM 3976 O O . HIS B 1 142 ? 13.897 26.116 66.597 1.00 25.28 142 HIS B O 1
ATOM 3983 N N . ALA B 1 143 ? 13.733 25.969 64.362 1.00 23.69 143 ALA B N 1
ATOM 3984 C CA . ALA B 1 143 ? 15.169 25.811 64.180 1.00 23.55 143 ALA B CA 1
ATOM 3985 C C . ALA B 1 143 ? 15.860 27.069 64.661 1.00 23.59 143 ALA B C 1
ATOM 3986 O O . ALA B 1 143 ? 16.926 27.010 65.250 1.00 22.94 143 ALA B O 1
ATOM 3988 N N . SER B 1 144 ? 15.240 28.215 64.411 1.00 23.65 144 SER B N 1
ATOM 3989 C CA . SER B 1 144 ? 15.811 29.489 64.827 1.00 24.18 144 SER B CA 1
ATOM 3990 C C . SER B 1 144 ? 15.684 29.644 66.343 1.00 24.80 144 SER B C 1
ATOM 3991 O O . SER B 1 144 ? 16.559 30.210 66.998 1.00 22.18 144 SER B O 1
ATOM 3994 N N . ARG B 1 145 ? 14.580 29.131 66.877 1.00 25.40 145 ARG B N 1
ATOM 3995 C CA . ARG B 1 145 ? 14.300 29.155 68.310 1.00 27.71 145 ARG B CA 1
ATOM 3996 C C . ARG B 1 145 ? 15.412 28.362 69.016 1.00 26.34 145 ARG B C 1
ATOM 3997 O O . ARG B 1 145 ? 15.919 28.769 70.055 1.00 24.29 145 ARG B O 1
ATOM 4005 N N . ILE B 1 146 ? 15.791 27.229 68.433 1.00 23.83 146 ILE B N 1
ATOM 4006 C CA . ILE B 1 146 ? 16.845 26.406 69.008 1.00 23.71 146 ILE B CA 1
ATOM 4007 C C . ILE B 1 146 ? 18.223 27.081 68.921 1.00 25.40 146 ILE B C 1
ATOM 4008 O O . ILE B 1 146 ? 19.056 26.923 69.820 1.00 23.95 146 ILE B O 1
ATOM 4013 N N . ALA B 1 147 ? 18.446 27.847 67.854 1.00 24.31 147 ALA B N 1
ATOM 4014 C CA . ALA B 1 147 ? 19.711 28.542 67.664 1.00 22.26 147 ALA B CA 1
ATOM 4015 C C . ALA B 1 147 ? 19.820 29.608 68.742 1.00 23.28 147 ALA B C 1
ATOM 4016 O O . ALA B 1 147 ? 20.900 29.873 69.276 1.00 19.26 147 ALA B O 1
ATOM 4018 N N . ASP B 1 148 ? 18.685 30.233 69.039 1.00 24.07 148 ASP B N 1
ATOM 4019 C CA . ASP B 1 148 ? 18.616 31.265 70.073 1.00 24.76 148 ASP B CA 1
ATOM 4020 C C . ASP B 1 148 ? 18.952 30.622 71.410 1.00 25.32 148 ASP B C 1
ATOM 4021 O O . ASP B 1 148 ? 19.769 31.136 72.166 1.00 26.29 148 ASP B O 1
ATOM 4026 N N . LYS B 1 149 ? 18.318 29.486 71.688 1.00 26.96 149 LYS B N 1
ATOM 4027 C CA . LYS B 1 149 ? 18.534 28.773 72.936 1.00 28.56 149 LYS B CA 1
ATOM 4028 C C . LYS B 1 149 ? 20.007 28.365 73.091 1.00 28.82 149 LYS B C 1
ATOM 4029 O O . LYS B 1 149 ? 20.598 28.551 74.155 1.00 27.92 149 LYS B O 1
ATOM 4035 N N . VAL B 1 150 ? 20.604 27.810 72.039 1.00 28.90 150 VAL B N 1
ATOM 4036 C CA . VAL B 1 150 ? 22.003 27.406 72.118 1.00 27.60 150 VAL B CA 1
ATOM 4037 C C . VAL B 1 150 ? 22.880 28.588 72.510 1.00 29.41 150 VAL B C 1
ATOM 4038 O O . VAL B 1 150 ? 23.801 28.453 73.327 1.00 27.36 150 VAL B O 1
ATOM 4042 N N . PHE B 1 151 ? 22.589 29.752 71.945 1.00 27.61 151 PHE B N 1
ATOM 4043 C CA . PHE B 1 151 ? 23.377 30.929 72.260 1.00 30.69 151 PHE B CA 1
ATOM 4044 C C . PHE B 1 151 ? 23.310 31.195 73.766 1.00 33.22 151 PHE B C 1
ATOM 4045 O O . PHE B 1 151 ? 24.346 31.376 74.416 1.00 33.82 151 PHE B O 1
ATOM 4053 N N . GLU B 1 152 ? 22.096 31.193 74.320 1.00 36.30 152 GLU B N 1
ATOM 4054 C CA . GLU B 1 152 ? 21.892 31.434 75.762 1.00 38.01 152 GLU B CA 1
ATOM 4055 C C . GLU B 1 152 ? 22.707 30.482 76.650 1.00 36.01 152 GLU B C 1
ATOM 4056 O O . GLU B 1 152 ? 23.247 30.887 77.672 1.00 33.29 152 GLU B O 1
ATOM 4062 N N . GLU B 1 153 ? 22.797 29.222 76.241 1.00 34.52 153 GLU B N 1
ATOM 4063 C CA . GLU B 1 153 ? 23.549 28.221 76.980 1.00 35.56 153 GLU B CA 1
ATOM 4064 C C . GLU B 1 153 ? 25.060 28.486 76.902 1.00 35.82 153 GLU B C 1
ATOM 4065 O O . GLU B 1 153 ? 25.772 28.377 77.898 1.00 37.78 153 GLU B O 1
ATOM 4071 N N . ILE B 1 154 ? 25.543 28.831 75.712 1.00 35.40 154 ILE B N 1
ATOM 4072 C CA . ILE B 1 154 ? 26.964 29.117 75.502 1.00 33.08 154 ILE B CA 1
ATOM 4073 C C . ILE B 1 154 ? 27.417 30.196 76.464 1.00 32.41 154 ILE B C 1
ATOM 4074 O O . ILE B 1 154 ? 28.536 30.154 76.979 1.00 32.54 154 ILE B O 1
ATOM 4079 N N . LEU B 1 155 ? 26.539 31.160 76.715 1.00 32.44 155 LEU B N 1
ATOM 4080 C CA . LEU B 1 155 ? 26.876 32.255 77.609 1.00 33.11 155 LEU B CA 1
ATOM 4081 C C . LEU B 1 155 ? 27.000 31.857 79.078 1.00 33.18 155 LEU B C 1
ATOM 4082 O O . LEU B 1 155 ? 27.495 32.643 79.877 1.00 32.94 155 LEU B O 1
ATOM 4087 N N . THR B 1 156 ? 26.551 30.658 79.452 1.00 33.52 156 THR B N 1
ATOM 4088 C CA . THR B 1 156 ? 26.675 30.255 80.854 1.00 35.75 156 THR B CA 1
ATOM 4089 C C . THR B 1 156 ? 27.968 29.476 81.034 1.00 36.81 156 THR B C 1
ATOM 4090 O O . THR B 1 156 ? 28.286 29.036 82.140 1.00 36.90 156 THR B O 1
ATOM 4094 N N . TRP B 1 157 ? 28.708 29.298 79.942 1.00 36.71 157 TRP B N 1
ATOM 4095 C CA . TRP B 1 157 ? 29.963 28.556 80.007 1.00 37.28 157 TRP B CA 1
ATOM 4096 C C . TRP B 1 157 ? 31.156 29.440 80.290 1.00 35.95 157 TRP B C 1
ATOM 4097 O O . TRP B 1 157 ? 31.104 30.655 80.104 1.00 37.34 157 TRP B O 1
ATOM 4108 N N . ASP B 1 158 ? 32.228 28.801 80.748 1.00 35.98 158 ASP B N 1
ATOM 4109 C CA . ASP B 1 158 ? 33.493 29.472 81.042 1.00 34.52 158 ASP B CA 1
ATOM 4110 C C . ASP B 1 158 ? 34.370 29.196 79.813 1.00 33.56 158 ASP B C 1
ATOM 4111 O O . ASP B 1 158 ? 34.944 28.122 79.682 1.00 33.72 158 ASP B O 1
ATOM 4116 N N . LEU B 1 159 ? 34.459 30.169 78.913 1.00 32.63 159 LEU B N 1
ATOM 4117 C CA . LEU B 1 159 ? 35.228 30.008 77.681 1.00 32.82 159 LEU B CA 1
ATOM 4118 C C . LEU B 1 159 ? 36.752 30.069 77.837 1.00 32.06 159 LEU B C 1
ATOM 4119 O O . LEU B 1 159 ? 37.478 29.340 77.159 1.00 32.89 159 LEU B O 1
ATOM 4124 N N . ILE B 1 160 ? 37.233 30.932 78.724 1.00 30.35 160 ILE B N 1
ATOM 4125 C CA . ILE B 1 160 ? 38.669 31.070 78.957 1.00 31.81 160 ILE B CA 1
ATOM 4126 C C . ILE B 1 160 ? 39.387 29.720 79.032 1.00 30.29 160 ILE B C 1
ATOM 4127 O O . ILE B 1 160 ? 38.981 28.831 79.781 1.00 30.67 160 ILE B O 1
ATOM 4132 N N . GLY B 1 161 ? 40.458 29.574 78.260 1.00 29.51 161 GLY B N 1
ATOM 4133 C CA . GLY B 1 161 ? 41.210 28.333 78.272 1.00 27.68 161 GLY B CA 1
ATOM 4134 C C . GLY B 1 161 ? 40.735 27.356 77.221 1.00 28.22 161 GLY B C 1
ATOM 4135 O O . GLY B 1 161 ? 41.463 26.442 76.830 1.00 26.82 161 GLY B O 1
ATOM 4136 N N . MET B 1 162 ? 39.507 27.545 76.757 1.00 27.76 162 MET B N 1
ATOM 4137 C CA . MET B 1 162 ? 38.958 26.662 75.740 1.00 30.19 162 MET B CA 1
ATOM 4138 C C . MET B 1 162 ? 39.625 26.948 74.397 1.00 30.49 162 MET B C 1
ATOM 4139 O O . MET B 1 162 ? 39.974 28.083 74.085 1.00 30.28 162 MET B O 1
ATOM 4144 N N . LYS B 1 163 ? 39.825 25.906 73.612 1.00 30.12 163 LYS B N 1
ATOM 4145 C CA . LYS B 1 163 ? 40.412 26.086 72.308 1.00 32.83 163 LYS B CA 1
ATOM 4146 C C . LYS B 1 163 ? 39.255 26.086 71.315 1.00 33.39 163 LYS B C 1
ATOM 4147 O O . LYS B 1 163 ? 38.251 25.378 71.515 1.00 32.72 163 LYS B O 1
ATOM 4153 N N . GLU B 1 164 ? 39.379 26.910 70.274 1.00 30.66 164 GLU B N 1
ATOM 4154 C CA . GLU B 1 164 ? 38.345 27.030 69.253 1.00 29.12 164 GLU B CA 1
ATOM 4155 C C . GLU B 1 164 ? 37.721 25.689 68.889 1.00 27.56 164 GLU B C 1
ATOM 4156 O O . GLU B 1 164 ? 36.503 25.532 68.947 1.00 27.97 164 GLU B O 1
ATOM 4162 N N . ARG B 1 165 ? 38.540 24.717 68.522 1.00 26.56 165 ARG B N 1
ATOM 4163 C CA . ARG B 1 165 ? 37.989 23.420 68.158 1.00 30.16 165 ARG B CA 1
ATOM 4164 C C . ARG B 1 165 ? 37.126 22.869 69.295 1.00 28.76 165 ARG B C 1
ATOM 4165 O O . ARG B 1 165 ? 36.089 22.265 69.056 1.00 27.46 165 ARG B O 1
ATOM 4173 N N . GLU B 1 166 ? 37.558 23.096 70.527 1.00 27.55 166 GLU B N 1
ATOM 4174 C CA . GLU B 1 166 ? 36.836 22.597 71.686 1.00 29.14 166 GLU B CA 1
ATOM 4175 C C . GLU B 1 166 ? 35.480 23.274 71.876 1.00 27.36 166 GLU B C 1
ATOM 4176 O O . GLU B 1 166 ? 34.473 22.607 72.114 1.00 27.61 166 GLU B O 1
ATOM 4182 N N . LEU B 1 167 ? 35.456 24.596 71.772 1.00 26.58 167 LEU B N 1
ATOM 4183 C CA . LEU B 1 167 ? 34.212 25.344 71.934 1.00 27.05 167 LEU B CA 1
ATOM 4184 C C . LEU B 1 167 ? 33.241 24.936 70.830 1.00 26.53 167 LEU B C 1
ATOM 4185 O O . LEU B 1 167 ? 32.057 24.724 71.084 1.00 25.96 167 LEU B O 1
ATOM 4190 N N . ALA B 1 168 ? 33.761 24.807 69.611 1.00 25.46 168 ALA B N 1
ATOM 4191 C CA . ALA B 1 168 ? 32.951 24.409 68.478 1.00 25.21 168 ALA B CA 1
ATOM 4192 C C . ALA B 1 168 ? 32.327 23.024 68.695 1.00 26.07 168 ALA B C 1
ATOM 4193 O O . ALA B 1 168 ? 31.167 22.793 68.347 1.00 24.07 168 ALA B O 1
ATOM 4195 N N . LEU B 1 169 ? 33.095 22.096 69.251 1.00 25.10 169 LEU B N 1
ATOM 4196 C CA . LEU B 1 169 ? 32.575 20.755 69.485 1.00 25.25 169 LEU B CA 1
ATOM 4197 C C . LEU B 1 169 ? 31.462 20.784 70.549 1.00 26.31 169 LEU B C 1
ATOM 4198 O O . LEU B 1 169 ? 30.479 20.034 70.453 1.00 24.38 169 LEU B O 1
ATOM 4203 N N . LYS B 1 170 ? 31.609 21.647 71.555 1.00 23.69 170 LYS B N 1
ATOM 4204 C CA . LYS B 1 170 ? 30.579 21.746 72.582 1.00 25.66 170 LYS B CA 1
ATOM 4205 C C . LYS B 1 170 ? 29.309 22.282 71.939 1.00 25.70 170 LYS B C 1
ATOM 4206 O O . LYS B 1 170 ? 28.232 21.736 72.141 1.00 25.69 170 LYS B O 1
ATOM 4212 N N . ILE B 1 171 ? 29.440 23.345 71.152 1.00 26.40 171 ILE B N 1
ATOM 4213 C CA . ILE B 1 171 ? 28.300 23.913 70.445 1.00 25.80 171 ILE B CA 1
ATOM 4214 C C . ILE B 1 171 ? 27.637 22.825 69.593 1.00 26.49 171 ILE B C 1
ATOM 4215 O O . ILE B 1 171 ? 26.415 22.652 69.609 1.00 24.89 171 ILE B O 1
ATOM 4220 N N . GLU B 1 172 ? 28.455 22.083 68.862 1.00 24.88 172 GLU B N 1
ATOM 4221 C CA . GLU B 1 172 ? 27.949 21.022 68.015 1.00 24.84 172 GLU B CA 1
ATOM 4222 C C . GLU B 1 172 ? 27.167 19.969 68.809 1.00 25.53 172 GLU B C 1
ATOM 4223 O O . GLU B 1 172 ? 26.071 19.586 68.413 1.00 27.08 172 GLU B O 1
ATOM 4229 N N . LEU B 1 173 ? 27.723 19.489 69.917 1.00 24.16 173 LEU B N 1
ATOM 4230 C CA . LEU B 1 173 ? 27.037 18.465 70.711 1.00 23.07 173 LEU B CA 1
ATOM 4231 C C . LEU B 1 173 ? 25.713 19.005 71.263 1.00 23.42 173 LEU B C 1
ATOM 4232 O O . LEU B 1 173 ? 24.710 18.296 71.293 1.00 22.67 173 LEU B O 1
ATOM 4237 N N . LEU B 1 174 ? 25.707 20.267 71.676 1.00 22.87 174 LEU B N 1
ATOM 4238 C CA . LEU B 1 174 ? 24.496 20.866 72.191 1.00 22.70 174 LEU B CA 1
ATOM 4239 C C . LEU B 1 174 ? 23.433 20.896 71.083 1.00 23.54 174 LEU B C 1
ATOM 4240 O O . LEU B 1 174 ? 22.283 20.505 71.303 1.00 22.21 174 LEU B O 1
ATOM 4245 N N . ILE B 1 175 ? 23.826 21.328 69.886 1.00 22.24 175 ILE B N 1
ATOM 4246 C CA . ILE B 1 175 ? 22.889 21.382 68.768 1.00 22.93 175 ILE B CA 1
ATOM 4247 C C . ILE B 1 175 ? 22.327 19.996 68.467 1.00 22.47 175 ILE B C 1
ATOM 4248 O O . ILE B 1 175 ? 21.138 19.838 68.233 1.00 20.00 175 ILE B O 1
ATOM 4253 N N . ARG B 1 176 ? 23.189 18.990 68.480 1.00 25.00 176 ARG B N 1
ATOM 4254 C CA . ARG B 1 176 ? 22.756 17.624 68.211 1.00 27.26 176 ARG B CA 1
ATOM 4255 C C . ARG B 1 176 ? 21.833 17.147 69.326 1.00 28.40 176 ARG B C 1
ATOM 4256 O O . ARG B 1 176 ? 20.982 16.294 69.109 1.00 30.24 176 ARG B O 1
ATOM 4264 N N . GLU B 1 177 ? 21.990 17.724 70.513 1.00 29.54 177 GLU B N 1
ATOM 4265 C CA . GLU B 1 177 ? 21.139 17.380 71.647 1.00 32.71 177 GLU B CA 1
ATOM 4266 C C . GLU B 1 177 ? 19.750 17.999 71.479 1.00 30.31 177 GLU B C 1
ATOM 4267 O O . GLU B 1 177 ? 18.740 17.313 71.555 1.00 29.42 177 GLU B O 1
ATOM 4273 N N . LEU B 1 178 ? 19.717 19.306 71.246 1.00 29.32 178 LEU B N 1
ATOM 4274 C CA . LEU B 1 178 ? 18.465 20.048 71.109 1.00 28.75 178 LEU B CA 1
ATOM 4275 C C . LEU B 1 178 ? 17.694 19.913 69.792 1.00 26.42 178 LEU B C 1
ATOM 4276 O O . LEU B 1 178 ? 16.507 20.228 69.735 1.00 25.21 178 LEU B O 1
ATOM 4281 N N . SER B 1 179 ? 18.356 19.447 68.739 1.00 25.38 179 SER B N 1
ATOM 4282 C CA . SER B 1 179 ? 17.705 19.367 67.435 1.00 24.51 179 SER B CA 1
ATOM 4283 C C . SER B 1 179 ? 17.985 18.083 66.678 1.00 24.55 179 SER B C 1
ATOM 4284 O O . SER B 1 179 ? 18.470 17.111 67.247 1.00 25.20 179 SER B O 1
ATOM 4287 N N . ASP B 1 180 ? 17.652 18.094 65.389 1.00 25.48 180 ASP B N 1
ATOM 4288 C CA . ASP B 1 180 ? 17.873 16.959 64.510 1.00 27.19 180 ASP B CA 1
ATOM 4289 C C . ASP B 1 180 ? 19.343 16.902 64.098 1.00 28.26 180 ASP B C 1
ATOM 4290 O O . ASP B 1 180 ? 19.804 15.899 63.560 1.00 31.30 180 ASP B O 1
ATOM 4295 N N . GLY B 1 181 ? 20.077 17.978 64.349 1.00 27.56 181 GLY B N 1
ATOM 4296 C CA . GLY B 1 181 ? 21.485 17.991 64.004 1.00 26.49 181 GLY B CA 1
ATOM 4297 C C . GLY B 1 181 ? 21.989 19.357 63.594 1.00 26.73 181 GLY B C 1
ATOM 4298 O O . GLY B 1 181 ? 21.213 20.303 63.409 1.00 26.35 181 GLY B O 1
ATOM 4299 N N . ILE B 1 182 ? 23.304 19.464 63.466 1.00 24.78 182 ILE B N 1
ATOM 4300 C CA . ILE B 1 182 ? 23.921 20.708 63.052 1.00 23.71 182 ILE B CA 1
ATOM 4301 C C . ILE B 1 182 ? 23.640 20.945 61.574 1.00 23.46 182 ILE B C 1
ATOM 4302 O O . ILE B 1 182 ? 23.657 20.012 60.788 1.00 24.84 182 ILE B O 1
ATOM 4307 N N . ALA B 1 183 ? 23.379 22.194 61.201 1.00 23.72 183 ALA B N 1
ATOM 4308 C CA . ALA B 1 183 ? 23.118 22.536 59.806 1.00 23.47 183 ALA B CA 1
ATOM 4309 C C . ALA B 1 183 ? 24.442 22.562 59.043 1.00 23.34 183 ALA B C 1
ATOM 4310 O O . ALA B 1 183 ? 24.459 22.508 57.819 1.00 23.55 183 ALA B O 1
ATOM 4312 N N . PHE B 1 184 ? 25.543 22.652 59.784 1.00 23.49 184 PHE B N 1
ATOM 4313 C CA . PHE B 1 184 ? 26.882 22.672 59.209 1.00 23.94 184 PHE B CA 1
ATOM 4314 C C . PHE B 1 184 ? 27.897 22.699 60.356 1.00 24.46 184 PHE B C 1
ATOM 4315 O O . PHE B 1 184 ? 27.525 22.921 61.503 1.00 26.73 184 PHE B O 1
ATOM 4323 N N . GLU B 1 185 ? 29.165 22.455 60.071 1.00 24.44 185 GLU B N 1
ATOM 4324 C CA . GLU B 1 185 ? 30.158 22.459 61.139 1.00 27.94 185 GLU B CA 1
ATOM 4325 C C . GLU B 1 185 ? 30.213 23.804 61.832 1.00 26.45 185 GLU B C 1
ATOM 4326 O O . GLU B 1 185 ? 30.472 24.829 61.206 1.00 29.17 185 GLU B O 1
ATOM 4332 N N . PRO B 1 186 ? 29.952 23.826 63.142 1.00 25.58 186 PRO B N 1
ATOM 4333 C CA . PRO B 1 186 ? 29.993 25.114 63.839 1.00 24.24 186 PRO B CA 1
ATOM 4334 C C . PRO B 1 186 ? 31.318 25.828 63.608 1.00 23.73 186 PRO B C 1
ATOM 4335 O O . PRO B 1 186 ? 32.333 25.201 63.310 1.00 26.00 186 PRO B O 1
ATOM 4339 N N . ILE B 1 187 ? 31.305 27.144 63.733 1.00 22.37 187 ILE B N 1
ATOM 4340 C CA . ILE B 1 187 ? 32.515 27.915 63.536 1.00 21.95 187 ILE B CA 1
ATOM 4341 C C . ILE B 1 187 ? 32.779 28.822 64.720 1.00 22.00 187 ILE B C 1
ATOM 4342 O O . ILE B 1 187 ? 31.936 29.629 65.087 1.00 23.34 187 ILE B O 1
ATOM 4347 N N . VAL B 1 188 ? 33.953 28.672 65.319 1.00 19.31 188 VAL B N 1
ATOM 4348 C CA . VAL B 1 188 ? 34.365 29.518 66.414 1.00 17.77 188 VAL B CA 1
ATOM 4349 C C . VAL B 1 188 ? 35.668 30.165 65.944 1.00 19.96 188 VAL B C 1
ATOM 4350 O O . VAL B 1 188 ? 36.640 29.463 65.644 1.00 19.50 188 VAL B O 1
ATOM 4354 N N . ALA B 1 189 ? 35.678 31.492 65.863 1.00 19.89 189 ALA B N 1
ATOM 4355 C CA . ALA B 1 189 ? 36.857 32.226 65.422 1.00 22.24 189 ALA B CA 1
ATOM 4356 C C . ALA B 1 189 ? 37.135 33.283 66.473 1.00 23.71 189 ALA B C 1
ATOM 4357 O O . ALA B 1 189 ? 36.340 34.212 66.657 1.00 23.56 189 ALA B O 1
ATOM 4359 N N . SER B 1 190 ? 38.278 33.140 67.145 1.00 23.37 190 SER B N 1
ATOM 4360 C CA . SER B 1 190 ? 38.666 34.031 68.242 1.00 22.95 190 SER B CA 1
ATOM 4361 C C . SER B 1 190 ? 39.869 34.914 67.966 1.00 23.54 190 SER B C 1
ATOM 4362 O O . SER B 1 190 ? 40.749 34.562 67.170 1.00 22.28 190 SER B O 1
ATOM 4365 N N . GLY B 1 191 ? 39.917 36.040 68.673 1.00 24.18 191 GLY B N 1
ATOM 4366 C CA . GLY B 1 191 ? 41.018 36.978 68.521 1.00 24.91 191 GLY B CA 1
ATOM 4367 C C . GLY B 1 191 ? 41.223 37.332 67.065 1.00 25.91 191 GLY B C 1
ATOM 4368 O O . GLY B 1 191 ? 40.246 37.463 66.313 1.00 25.81 191 GLY B O 1
ATOM 4369 N N . GLU B 1 192 ? 42.484 37.468 66.660 1.00 24.56 192 GLU B N 1
ATOM 4370 C CA . GLU B 1 192 ? 42.808 37.811 65.283 1.00 27.21 192 GLU B CA 1
ATOM 4371 C C . GLU B 1 192 ? 42.194 36.846 64.244 1.00 27.83 192 GLU B C 1
ATOM 4372 O O . GLU B 1 192 ? 42.022 37.215 63.082 1.00 28.59 192 GLU B O 1
ATOM 4378 N N . ASN B 1 193 ? 41.854 35.625 64.658 1.00 25.95 193 ASN B N 1
ATOM 4379 C CA . ASN B 1 193 ? 41.257 34.646 63.749 1.00 26.05 193 ASN B CA 1
ATOM 4380 C C . ASN B 1 193 ? 39.857 35.080 63.280 1.00 26.20 193 ASN B C 1
ATOM 4381 O O . ASN B 1 193 ? 39.359 34.611 62.253 1.00 25.01 193 ASN B O 1
ATOM 4386 N N . ALA B 1 194 ? 39.219 35.967 64.033 1.00 24.70 194 ALA B N 1
ATOM 4387 C CA . ALA B 1 194 ? 37.889 36.432 63.657 1.00 25.25 194 ALA B CA 1
ATOM 4388 C C . ALA B 1 194 ? 37.961 37.308 62.408 1.00 24.93 194 ALA B C 1
ATOM 4389 O O . ALA B 1 194 ? 36.933 37.686 61.838 1.00 23.56 194 ALA B O 1
ATOM 4391 N N . ALA B 1 195 ? 39.179 37.628 61.986 1.00 25.61 195 ALA B N 1
ATOM 4392 C CA . ALA B 1 195 ? 39.371 38.461 60.803 1.00 26.52 195 ALA B CA 1
ATOM 4393 C C . ALA B 1 195 ? 39.110 37.657 59.537 1.00 25.76 195 ALA B C 1
ATOM 4394 O O . ALA B 1 195 ? 38.916 38.215 58.473 1.00 25.44 195 ALA B O 1
ATOM 4396 N N . ASN B 1 196 ? 39.103 36.337 59.658 1.00 26.18 196 ASN B N 1
ATOM 4397 C CA . ASN B 1 196 ? 38.857 35.482 58.504 1.00 26.46 196 ASN B CA 1
ATOM 4398 C C . ASN B 1 196 ? 37.412 34.974 58.492 1.00 28.37 196 ASN B C 1
ATOM 4399 O O . ASN B 1 196 ? 37.065 34.046 59.214 1.00 27.02 196 ASN B O 1
ATOM 4404 N N . PRO B 1 197 ? 36.556 35.572 57.650 1.00 29.32 197 PRO B N 1
ATOM 4405 C CA . PRO B 1 197 ? 35.157 35.137 57.590 1.00 30.84 197 PRO B CA 1
ATOM 4406 C C . PRO B 1 197 ? 34.994 33.634 57.391 1.00 31.12 197 PRO B C 1
ATOM 4407 O O . PRO B 1 197 ? 34.021 33.054 57.858 1.00 31.36 197 PRO B O 1
ATOM 4411 N N . HIS B 1 198 ? 35.955 32.999 56.722 1.00 32.04 198 HIS B N 1
ATOM 4412 C CA . HIS B 1 198 ? 35.886 31.554 56.497 1.00 33.36 198 HIS B CA 1
ATOM 4413 C C . HIS B 1 198 ? 36.854 30.752 57.358 1.00 32.11 198 HIS B C 1
ATOM 4414 O O . HIS B 1 198 ? 37.300 29.671 56.972 1.00 33.11 198 HIS B O 1
ATOM 4421 N N . HIS B 1 199 ? 37.157 31.278 58.538 1.00 31.81 199 HIS B N 1
ATOM 4422 C CA . HIS B 1 199 ? 38.063 30.612 59.455 1.00 31.46 199 HIS B CA 1
ATOM 4423 C C . HIS B 1 199 ? 37.589 29.213 59.799 1.00 32.08 199 HIS B C 1
ATOM 4424 O O . HIS B 1 199 ? 36.388 28.965 59.916 1.00 31.10 199 HIS B O 1
ATOM 4431 N N . GLU B 1 200 ? 38.542 28.297 59.947 1.00 31.80 200 GLU B N 1
ATOM 4432 C CA . GLU B 1 200 ? 38.223 26.919 60.317 1.00 33.91 200 GLU B CA 1
ATOM 4433 C C . GLU B 1 200 ? 38.714 26.755 61.761 1.00 34.03 200 GLU B C 1
ATOM 4434 O O . GLU B 1 200 ? 39.903 26.879 62.038 1.00 34.07 200 GLU B O 1
ATOM 4440 N N . PRO B 1 201 ? 37.791 26.489 62.702 1.00 33.70 201 PRO B N 1
ATOM 4441 C CA . PRO B 1 201 ? 38.138 26.320 64.114 1.00 34.88 201 PRO B CA 1
ATOM 4442 C C . PRO B 1 201 ? 39.422 25.522 64.267 1.00 36.04 201 PRO B C 1
ATOM 4443 O O . PRO B 1 201 ? 39.595 24.510 63.597 1.00 36.51 201 PRO B O 1
ATOM 4447 N N . GLY B 1 202 ? 40.306 25.987 65.151 1.00 36.50 202 GLY B N 1
ATOM 4448 C CA . GLY B 1 202 ? 41.579 25.323 65.370 1.00 36.58 202 GLY B CA 1
ATOM 4449 C C . GLY B 1 202 ? 42.053 25.184 66.811 1.00 38.51 202 GLY B C 1
ATOM 4450 O O . GLY B 1 202 ? 41.253 25.070 67.750 1.00 38.93 202 GLY B O 1
ATOM 4451 N N . GLU B 1 203 ? 43.371 25.198 66.991 1.00 38.47 203 GLU B N 1
ATOM 4452 C CA . GLU B 1 203 ? 43.975 25.033 68.310 1.00 37.56 203 GLU B CA 1
ATOM 4453 C C . GLU B 1 203 ? 44.151 26.293 69.151 1.00 35.74 203 GLU B C 1
ATOM 4454 O O . GLU B 1 203 ? 44.469 26.205 70.343 1.00 34.12 203 GLU B O 1
ATOM 4460 N N . ARG B 1 204 ? 43.965 27.462 68.550 1.00 33.11 204 ARG B N 1
ATOM 4461 C CA . ARG B 1 204 ? 44.126 28.702 69.305 1.00 32.04 204 ARG B CA 1
ATOM 4462 C C . ARG B 1 204 ? 43.348 28.666 70.618 1.00 33.16 204 ARG B C 1
ATOM 4463 O O . ARG B 1 204 ? 42.186 28.235 70.660 1.00 33.12 204 ARG B O 1
ATOM 4471 N N . LYS B 1 205 ? 43.986 29.119 71.691 1.00 33.11 205 LYS B N 1
ATOM 4472 C CA . LYS B 1 205 ? 43.331 29.143 72.986 1.00 33.18 205 LYS B CA 1
ATOM 4473 C C . LYS B 1 205 ? 42.609 30.471 73.188 1.00 32.69 205 LYS B C 1
ATOM 4474 O O . LYS B 1 205 ? 43.175 31.539 72.940 1.00 32.72 205 LYS B O 1
ATOM 4480 N N . ILE B 1 206 ? 41.360 30.410 73.638 1.00 32.11 206 ILE B N 1
ATOM 4481 C CA . ILE B 1 206 ? 40.587 31.625 73.888 1.00 32.35 206 ILE B CA 1
ATOM 4482 C C . ILE B 1 206 ? 41.091 32.321 75.153 1.00 33.80 206 ILE B C 1
ATOM 4483 O O . ILE B 1 206 ? 41.179 31.709 76.214 1.00 35.42 206 ILE B O 1
ATOM 4488 N N . ARG B 1 207 ? 41.427 33.598 75.041 1.00 35.57 207 ARG B N 1
ATOM 4489 C CA . ARG B 1 207 ? 41.935 34.334 76.194 1.00 38.75 207 ARG B CA 1
ATOM 4490 C C . ARG B 1 207 ? 41.085 35.556 76.529 1.00 39.10 207 ARG B C 1
ATOM 4491 O O . ARG B 1 207 ? 40.262 36.004 75.725 1.00 38.42 207 ARG B O 1
ATOM 4499 N N . LYS B 1 208 ? 41.294 36.087 77.729 1.00 39.40 208 LYS B N 1
ATOM 4500 C CA . LYS B 1 208 ? 40.592 37.282 78.165 1.00 40.11 208 LYS B CA 1
ATOM 4501 C C . LYS B 1 208 ? 40.969 38.352 77.152 1.00 39.04 208 LYS B C 1
ATOM 4502 O O . LYS B 1 208 ? 42.106 38.384 76.680 1.00 39.78 208 LYS B O 1
ATOM 4508 N N . GLY B 1 209 ? 40.019 39.215 76.808 1.00 37.67 209 GLY B N 1
ATOM 4509 C CA . GLY B 1 209 ? 40.294 40.273 75.847 1.00 33.92 209 GLY B CA 1
ATOM 4510 C C . GLY B 1 209 ? 39.952 39.916 74.403 1.00 32.02 209 GLY B C 1
ATOM 4511 O O . GLY B 1 209 ? 39.920 40.788 73.535 1.00 31.09 209 GLY B O 1
ATOM 4512 N N . ASP B 1 210 ? 39.680 38.642 74.143 1.00 29.27 210 ASP B N 1
ATOM 4513 C CA . ASP B 1 210 ? 39.365 38.201 72.792 1.00 27.47 210 ASP B CA 1
ATOM 4514 C C . ASP B 1 210 ? 37.922 38.410 72.343 1.00 27.73 210 ASP B C 1
ATOM 4515 O O . ASP B 1 210 ? 36.972 38.219 73.104 1.00 25.59 210 ASP B O 1
ATOM 4520 N N . ILE B 1 211 ? 37.768 38.794 71.083 1.00 28.12 211 ILE B N 1
ATOM 4521 C CA . ILE B 1 211 ? 36.453 38.950 70.510 1.00 27.86 211 ILE B CA 1
ATOM 4522 C C . ILE B 1 211 ? 36.225 37.559 69.939 1.00 27.65 211 ILE B C 1
ATOM 4523 O O . ILE B 1 211 ? 37.183 36.887 69.564 1.00 27.10 211 ILE B O 1
ATOM 4528 N N . ILE B 1 212 ? 34.980 37.106 69.892 1.00 25.65 212 ILE B N 1
ATOM 4529 C CA . ILE B 1 212 ? 34.708 35.775 69.368 1.00 25.22 212 ILE B CA 1
ATOM 4530 C C . ILE B 1 212 ? 33.480 35.761 68.477 1.00 24.44 212 ILE B C 1
ATOM 4531 O O . ILE B 1 212 ? 32.414 36.231 68.862 1.00 24.04 212 ILE B O 1
ATOM 4536 N N . ILE B 1 213 ? 33.635 35.221 67.281 1.00 25.09 213 ILE B N 1
ATOM 4537 C CA . ILE B 1 213 ? 32.519 35.117 66.365 1.00 22.96 213 ILE B CA 1
ATOM 4538 C C . ILE B 1 213 ? 32.038 33.691 66.537 1.00 23.71 213 ILE B C 1
ATOM 4539 O O . ILE B 1 213 ? 32.841 32.751 66.498 1.00 21.35 213 ILE B O 1
ATOM 4544 N N . LEU B 1 214 ? 30.736 33.542 66.770 1.00 22.67 214 LEU B N 1
ATOM 4545 C CA . LEU B 1 214 ? 30.115 32.240 66.953 1.00 21.56 214 LEU B CA 1
ATOM 4546 C C . LEU B 1 214 ? 29.118 32.103 65.816 1.00 21.96 214 LEU B C 1
ATOM 4547 O O . LEU B 1 214 ? 28.157 32.882 65.705 1.00 20.35 214 LEU B O 1
ATOM 4552 N N . ASP B 1 215 ? 29.347 31.103 64.975 1.00 21.45 215 ASP B N 1
ATOM 4553 C CA . ASP B 1 215 ? 28.513 30.875 63.809 1.00 20.82 215 ASP B CA 1
ATOM 4554 C C . ASP B 1 215 ? 28.103 29.422 63.761 1.00 18.44 215 ASP B C 1
ATOM 4555 O O . ASP B 1 215 ? 28.946 28.557 63.590 1.00 18.78 215 ASP B O 1
ATOM 4560 N N . TYR B 1 216 ? 26.807 29.158 63.874 1.00 16.23 216 TYR B N 1
ATOM 4561 C CA . TYR B 1 216 ? 26.307 27.787 63.871 1.00 18.15 216 TYR B CA 1
ATOM 4562 C C . TYR B 1 216 ? 24.846 27.756 63.463 1.00 17.76 216 TYR B C 1
ATOM 4563 O O . TYR B 1 216 ? 24.185 28.791 63.418 1.00 20.08 216 TYR B O 1
ATOM 4572 N N . GLY B 1 217 ? 24.345 26.565 63.167 1.00 19.05 217 GLY B N 1
ATOM 4573 C CA . GLY B 1 217 ? 22.955 26.428 62.781 1.00 20.42 217 GLY B CA 1
ATOM 4574 C C . GLY B 1 217 ? 22.410 25.091 63.219 1.00 21.12 217 GLY B C 1
ATOM 4575 O O . GLY B 1 217 ? 23.165 24.146 63.383 1.00 23.42 217 GLY B O 1
ATOM 4576 N N . ALA B 1 218 ? 21.104 25.004 63.424 1.00 20.77 218 ALA B N 1
ATOM 4577 C CA . ALA B 1 218 ? 20.496 23.746 63.818 1.00 20.90 218 ALA B CA 1
ATOM 4578 C C . ALA B 1 218 ? 19.583 23.285 62.687 1.00 22.55 218 ALA B C 1
ATOM 4579 O O . ALA B 1 218 ? 19.337 24.031 61.728 1.00 22.81 218 ALA B O 1
ATOM 4581 N N . ARG B 1 219 ? 19.112 22.048 62.785 1.00 20.89 219 ARG B N 1
ATOM 4582 C CA . ARG B 1 219 ? 18.209 21.500 61.798 1.00 23.62 219 ARG B CA 1
ATOM 4583 C C . ARG B 1 219 ? 17.000 20.980 62.524 1.00 23.21 219 ARG B C 1
ATOM 4584 O O . ARG B 1 219 ? 17.132 20.271 63.519 1.00 23.60 219 ARG B O 1
ATOM 4592 N N . TRP B 1 220 ? 15.823 21.335 62.024 1.00 23.08 220 TRP B N 1
ATOM 4593 C CA . TRP B 1 220 ? 14.577 20.873 62.607 1.00 22.59 220 TRP B CA 1
ATOM 4594 C C . TRP B 1 220 ? 13.664 20.319 61.509 1.00 22.15 220 TRP B C 1
ATOM 4595 O O . TRP B 1 220 ? 13.178 21.065 60.655 1.00 22.72 220 TRP B O 1
ATOM 4606 N N . LYS B 1 221 ? 13.449 19.006 61.527 1.00 22.91 221 LYS B N 1
ATOM 4607 C CA . LYS B 1 221 ? 12.596 18.336 60.540 1.00 25.04 221 LYS B CA 1
ATOM 4608 C C . LYS B 1 221 ? 13.068 18.646 59.132 1.00 25.63 221 LYS B C 1
ATOM 4609 O O . LYS B 1 221 ? 12.255 18.738 58.200 1.00 25.96 221 LYS B O 1
ATOM 4615 N N . GLY B 1 222 ? 14.381 18.821 58.988 1.00 23.66 222 GLY B N 1
ATOM 4616 C CA . GLY B 1 222 ? 14.955 19.118 57.693 1.00 21.98 222 GLY B CA 1
ATOM 4617 C C . GLY B 1 222 ? 15.231 20.590 57.440 1.00 23.10 222 GLY B C 1
ATOM 4618 O O . GLY B 1 222 ? 16.069 20.923 56.598 1.00 25.24 222 GLY B O 1
ATOM 4619 N N . TYR B 1 223 ? 14.552 21.481 58.156 1.00 20.75 223 TYR B N 1
ATOM 4620 C CA . TYR B 1 223 ? 14.752 22.923 57.951 1.00 19.79 223 TYR B CA 1
ATOM 4621 C C . TYR B 1 223 ? 15.864 23.529 58.823 1.00 20.06 223 TYR B C 1
ATOM 4622 O O . TYR B 1 223 ? 16.011 23.179 59.996 1.00 17.86 223 TYR B O 1
ATOM 4631 N N . CYS B 1 224 ? 16.653 24.423 58.221 1.00 17.96 224 CYS B N 1
ATOM 4632 C CA . CYS B 1 224 ? 17.800 25.018 58.893 1.00 17.17 224 CYS B CA 1
ATOM 4633 C C . CYS B 1 224 ? 17.665 26.415 59.459 1.00 17.48 224 CYS B C 1
ATOM 4634 O O . CYS B 1 224 ? 16.842 27.215 59.040 1.00 17.08 224 CYS B O 1
ATOM 4637 N N . SER B 1 225 ? 18.514 26.683 60.436 1.00 17.24 225 SER B N 1
ATOM 4638 C CA . SER B 1 225 ? 18.620 27.989 61.041 1.00 18.51 225 SER B CA 1
ATOM 4639 C C . SER B 1 225 ? 20.114 28.261 60.844 1.00 17.45 225 SER B C 1
ATOM 4640 O O . SER B 1 225 ? 20.906 27.326 60.631 1.00 16.88 225 SER B O 1
ATOM 4643 N N . ASP B 1 226 ? 20.496 29.530 60.878 1.00 17.08 226 ASP B N 1
ATOM 4644 C CA . ASP B 1 226 ? 21.890 29.917 60.689 1.00 17.08 226 ASP B CA 1
ATOM 4645 C C . ASP B 1 226 ? 22.067 31.241 61.411 1.00 17.25 226 ASP B C 1
ATOM 4646 O O . ASP B 1 226 ? 21.611 32.276 60.929 1.00 18.56 226 ASP B O 1
ATOM 4651 N N . ILE B 1 227 ? 22.743 31.216 62.553 1.00 16.48 227 ILE B N 1
ATOM 4652 C CA . ILE B 1 227 ? 22.897 32.424 63.329 1.00 18.50 227 ILE B CA 1
ATOM 4653 C C . ILE B 1 227 ? 24.369 32.734 63.522 1.00 20.00 227 ILE B C 1
ATOM 4654 O O . ILE B 1 227 ? 25.234 31.877 63.312 1.00 21.12 227 ILE B O 1
ATOM 4659 N N . THR B 1 228 ? 24.648 33.978 63.873 1.00 18.51 228 THR B N 1
ATOM 4660 C CA . THR B 1 228 ? 26.005 34.419 64.118 1.00 19.05 228 THR B CA 1
ATOM 4661 C C . THR B 1 228 ? 25.942 35.547 65.137 1.00 20.70 228 THR B C 1
ATOM 4662 O O . THR B 1 228 ? 25.164 36.492 64.991 1.00 19.08 228 THR B O 1
ATOM 4666 N N . ARG B 1 229 ? 26.733 35.415 66.195 1.00 20.38 229 ARG B N 1
ATOM 4667 C CA . ARG B 1 229 ? 26.797 36.434 67.220 1.00 20.70 229 ARG B CA 1
ATOM 4668 C C . ARG B 1 229 ? 28.258 36.597 67.559 1.00 22.56 229 ARG B C 1
ATOM 4669 O O . ARG B 1 229 ? 29.028 35.642 67.490 1.00 21.17 229 ARG B O 1
ATOM 4677 N N . THR B 1 230 ? 28.642 37.823 67.879 1.00 24.69 230 THR B N 1
ATOM 4678 C CA . THR B 1 230 ? 30.010 38.115 68.242 1.00 26.50 230 THR B CA 1
ATOM 4679 C C . THR B 1 230 ? 30.001 38.595 69.692 1.00 28.19 230 THR B C 1
ATOM 4680 O O . THR B 1 230 ? 29.313 39.557 70.030 1.00 25.57 230 THR B O 1
ATOM 4684 N N . ILE B 1 231 ? 30.758 37.911 70.546 1.00 28.69 231 ILE B N 1
ATOM 4685 C CA . ILE B 1 231 ? 30.835 38.286 71.950 1.00 29.26 231 ILE B CA 1
ATOM 4686 C C . ILE B 1 231 ? 32.262 38.663 72.303 1.00 30.60 231 ILE B C 1
ATOM 4687 O O . ILE B 1 231 ? 33.192 38.392 71.546 1.00 31.61 231 ILE B O 1
ATOM 4692 N N . GLY B 1 232 ? 32.423 39.288 73.463 1.00 31.10 232 GLY B N 1
ATOM 4693 C CA . GLY B 1 232 ? 33.738 39.682 73.928 1.00 32.65 232 GLY B CA 1
ATOM 4694 C C . GLY B 1 232 ? 34.001 39.076 75.295 1.00 33.98 232 GLY B C 1
ATOM 4695 O O . GLY B 1 232 ? 33.075 38.849 76.070 1.00 32.60 232 GLY B O 1
ATOM 4696 N N . LEU B 1 233 ? 35.264 38.786 75.578 1.00 35.04 233 LEU B N 1
ATOM 4697 C CA . LEU B 1 233 ? 35.657 38.226 76.865 1.00 36.03 233 LEU B CA 1
ATOM 4698 C C . LEU B 1 233 ? 36.379 39.338 77.616 1.00 37.79 233 LEU B C 1
ATOM 4699 O O . LEU B 1 233 ? 37.421 39.814 77.173 1.00 37.37 233 LEU B O 1
ATOM 4704 N N . GLY B 1 234 ? 35.828 39.764 78.746 1.00 40.20 234 GLY B N 1
ATOM 4705 C CA . GLY B 1 234 ? 36.452 40.857 79.467 1.00 44.99 234 GLY B CA 1
ATOM 4706 C C . GLY B 1 234 ? 36.397 42.092 78.579 1.00 48.86 234 GLY B C 1
ATOM 4707 O O . GLY B 1 234 ? 35.530 42.195 77.711 1.00 50.49 234 GLY B O 1
ATOM 4708 N N . GLU B 1 235 ? 37.324 43.023 78.764 1.00 51.49 235 GLU B N 1
ATOM 4709 C CA . GLU B 1 235 ? 37.329 44.237 77.956 1.00 53.13 235 GLU B CA 1
ATOM 4710 C C . GLU B 1 235 ? 38.002 44.065 76.589 1.00 52.47 235 GLU B C 1
ATOM 4711 O O . GLU B 1 235 ? 39.155 43.630 76.486 1.00 52.93 235 GLU B O 1
ATOM 4717 N N . LEU B 1 236 ? 37.250 44.409 75.547 1.00 50.69 236 LEU B N 1
ATOM 4718 C CA . LEU B 1 236 ? 37.698 44.312 74.166 1.00 49.28 236 LEU B CA 1
ATOM 4719 C C . LEU B 1 236 ? 38.515 45.522 73.729 1.00 48.55 236 LEU B C 1
ATOM 4720 O O . LEU B 1 236 ? 38.331 46.622 74.247 1.00 48.85 236 LEU B O 1
ATOM 4725 N N . ASP B 1 237 ? 39.414 45.301 72.772 1.00 46.60 237 ASP B N 1
ATOM 4726 C CA . ASP B 1 237 ? 40.236 46.359 72.191 1.00 45.84 237 ASP B CA 1
ATOM 4727 C C . ASP B 1 237 ? 39.227 47.417 71.739 1.00 45.72 237 ASP B C 1
ATOM 4728 O O . ASP B 1 237 ? 38.221 47.077 71.111 1.00 45.19 237 ASP B O 1
ATOM 4733 N N . GLU B 1 238 ? 39.483 48.687 72.041 1.00 44.66 238 GLU B N 1
ATOM 4734 C CA . GLU B 1 238 ? 38.537 49.740 71.672 1.00 44.31 238 GLU B CA 1
ATOM 4735 C C . GLU B 1 238 ? 38.167 49.798 70.194 1.00 42.13 238 GLU B C 1
ATOM 4736 O O . GLU B 1 238 ? 37.058 50.190 69.862 1.00 42.81 238 GLU B O 1
ATOM 4742 N N . ARG B 1 239 ? 39.085 49.408 69.310 1.00 41.11 239 ARG B N 1
ATOM 4743 C CA . ARG B 1 239 ? 38.822 49.435 67.871 1.00 39.78 239 ARG B CA 1
ATOM 4744 C C . ARG B 1 239 ? 37.756 48.430 67.436 1.00 39.86 239 ARG B C 1
ATOM 4745 O O . ARG B 1 239 ? 37.077 48.632 66.431 1.00 40.24 239 ARG B O 1
ATOM 4753 N N . LEU B 1 240 ? 37.616 47.351 68.197 1.00 37.92 240 LEU B N 1
ATOM 4754 C CA . LEU B 1 240 ? 36.628 46.317 67.908 1.00 37.83 240 LEU B CA 1
ATOM 4755 C C . LEU B 1 240 ? 35.248 46.679 68.477 1.00 38.51 240 LEU B C 1
ATOM 4756 O O . LEU B 1 240 ? 34.223 46.239 67.958 1.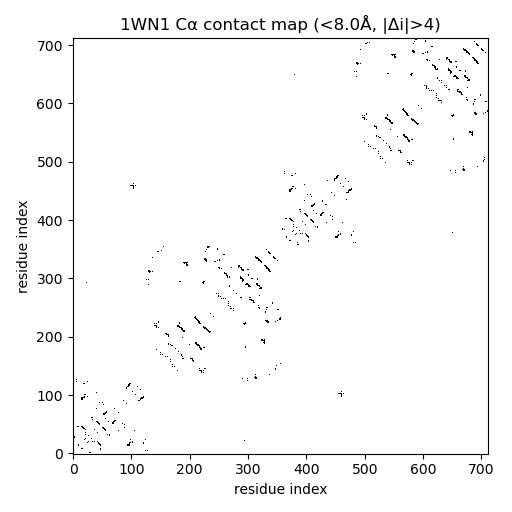00 37.01 240 LEU B O 1
ATOM 4761 N N . VAL B 1 241 ? 35.214 47.483 69.538 1.00 39.52 241 VAL B N 1
ATOM 4762 C CA . VAL B 1 241 ? 33.933 47.875 70.118 1.00 40.53 241 VAL B CA 1
ATOM 4763 C C . VAL B 1 241 ? 33.237 48.829 69.154 1.00 41.26 241 VAL B C 1
ATOM 4764 O O . VAL B 1 241 ? 32.020 48.762 68.960 1.00 40.93 241 VAL B O 1
ATOM 4768 N N . LYS B 1 242 ? 34.018 49.712 68.541 1.00 41.36 242 LYS B N 1
ATOM 4769 C CA . LYS B 1 242 ? 33.462 50.665 67.597 1.00 42.11 242 LYS B CA 1
ATOM 4770 C C . LYS B 1 242 ? 32.909 49.894 66.401 1.00 41.32 242 LYS B C 1
ATOM 4771 O O . LYS B 1 242 ? 31.754 50.075 66.008 1.00 41.22 242 LYS B O 1
ATOM 4777 N N . ILE B 1 243 ? 33.737 49.017 65.842 1.00 40.38 243 ILE B N 1
ATOM 4778 C CA . ILE B 1 243 ? 33.345 48.194 64.701 1.00 38.92 243 ILE B CA 1
ATOM 4779 C C . ILE B 1 243 ? 32.030 47.457 64.950 1.00 38.65 243 ILE B C 1
ATOM 4780 O O . ILE B 1 243 ? 31.164 47.385 64.070 1.00 38.69 243 ILE B O 1
ATOM 4785 N N . TYR B 1 244 ? 31.887 46.908 66.152 1.00 37.48 244 TYR B N 1
ATOM 4786 C CA . TYR B 1 244 ? 30.683 46.170 66.504 1.00 36.15 244 TYR B CA 1
ATOM 4787 C C . TYR B 1 244 ? 29.447 47.031 66.340 1.00 35.55 244 TYR B C 1
ATOM 4788 O O . TYR B 1 244 ? 28.523 46.659 65.639 1.00 34.89 244 TYR B O 1
ATOM 4797 N N . GLU B 1 245 ? 29.431 48.186 66.992 1.00 37.15 245 GLU B N 1
ATOM 4798 C CA . GLU B 1 245 ? 28.283 49.084 66.908 1.00 38.78 245 GLU B CA 1
ATOM 4799 C C . GLU B 1 245 ? 27.931 49.409 65.455 1.00 37.94 245 GLU B C 1
ATOM 4800 O O . GLU B 1 245 ? 26.755 49.531 65.113 1.00 39.40 245 GLU B O 1
ATOM 4806 N N . VAL B 1 246 ? 28.943 49.539 64.601 1.00 35.48 246 VAL B N 1
ATOM 4807 C CA . VAL B 1 246 ? 28.707 49.818 63.185 1.00 34.11 246 VAL B CA 1
ATOM 4808 C C . VAL B 1 246 ? 27.989 48.625 62.536 1.00 34.23 246 VAL B C 1
ATOM 4809 O O . VAL B 1 246 ? 26.940 48.785 61.911 1.00 33.75 246 VAL B O 1
ATOM 4813 N N . VAL B 1 247 ? 28.548 47.426 62.686 1.00 32.28 247 VAL B N 1
ATOM 4814 C CA . VAL B 1 247 ? 27.914 46.259 62.106 1.00 29.47 247 VAL B CA 1
ATOM 4815 C C . VAL B 1 247 ? 26.497 46.140 62.657 1.00 30.13 247 VAL B C 1
ATOM 4816 O O . VAL B 1 247 ? 25.569 45.822 61.924 1.00 31.50 247 VAL B O 1
ATOM 4820 N N . LYS B 1 248 ? 26.315 46.419 63.940 1.00 31.66 248 LYS B N 1
ATOM 4821 C CA . LYS B 1 248 ? 24.988 46.306 64.530 1.00 33.75 248 LYS B CA 1
ATOM 4822 C C . LYS B 1 248 ? 24.037 47.223 63.777 1.00 35.34 248 LYS B C 1
ATOM 4823 O O . LYS B 1 248 ? 22.932 46.823 63.390 1.00 35.39 248 LYS B O 1
ATOM 4829 N N . ASP B 1 249 ? 24.477 48.456 63.568 1.00 36.63 249 ASP B N 1
ATOM 4830 C CA . ASP B 1 249 ? 23.681 49.427 62.842 1.00 38.24 249 ASP B CA 1
ATOM 4831 C C . ASP B 1 249 ? 23.397 48.988 61.407 1.00 36.03 249 ASP B C 1
ATOM 4832 O O . ASP B 1 249 ? 22.281 49.130 60.925 1.00 35.33 249 ASP B O 1
ATOM 4837 N N . ALA B 1 250 ? 24.410 48.463 60.728 1.00 34.06 250 ALA B N 1
ATOM 4838 C CA . ALA B 1 250 ? 24.235 47.996 59.361 1.00 31.49 250 ALA B CA 1
ATOM 4839 C C . ALA B 1 250 ? 23.207 46.860 59.310 1.00 31.86 250 ALA B C 1
ATOM 4840 O O . ALA B 1 250 ? 22.298 46.874 58.480 1.00 31.26 250 ALA B O 1
ATOM 4842 N N . GLN B 1 251 ? 23.333 45.885 60.207 1.00 30.98 251 GLN B N 1
ATOM 4843 C CA . GLN B 1 251 ? 22.405 44.760 60.208 1.00 30.89 251 GLN B CA 1
ATOM 4844 C C . GLN B 1 251 ? 20.964 45.165 60.462 1.00 30.34 251 GLN B C 1
ATOM 4845 O O . GLN B 1 251 ? 20.056 44.664 59.796 1.00 29.93 251 GLN B O 1
ATOM 4851 N N . GLU B 1 252 ? 20.749 46.050 61.433 1.00 30.05 252 GLU B N 1
ATOM 4852 C CA . GLU B 1 252 ? 19.399 46.509 61.742 1.00 31.06 252 GLU B CA 1
ATOM 4853 C C . GLU B 1 252 ? 18.900 47.316 60.549 1.00 30.97 252 GLU B C 1
ATOM 4854 O O . GLU B 1 252 ? 17.747 47.206 60.150 1.00 30.33 252 GLU B O 1
ATOM 4860 N N . SER B 1 253 ? 19.784 48.102 59.952 1.00 30.74 253 SER B N 1
ATOM 4861 C CA . SER B 1 253 ? 19.385 48.910 58.813 1.00 32.84 253 SER B CA 1
ATOM 4862 C C . SER B 1 253 ? 18.923 48.039 57.651 1.00 32.68 253 SER B C 1
ATOM 4863 O O . SER B 1 253 ? 17.843 48.257 57.091 1.00 32.88 253 SER B O 1
ATOM 4866 N N . ALA B 1 254 ? 19.737 47.049 57.296 1.00 32.79 254 ALA B N 1
ATOM 4867 C CA . ALA B 1 254 ? 19.403 46.137 56.204 1.00 31.45 254 ALA B CA 1
ATOM 4868 C C . ALA B 1 254 ? 18.067 45.440 56.499 1.00 30.77 254 ALA B C 1
ATOM 4869 O O . ALA B 1 254 ? 17.242 45.247 55.607 1.00 31.31 254 ALA B O 1
ATOM 4871 N N . PHE B 1 255 ? 17.848 45.082 57.759 1.00 30.18 255 PHE B N 1
ATOM 4872 C CA . PHE B 1 255 ? 16.610 44.427 58.145 1.00 30.95 255 PHE B CA 1
ATOM 4873 C C . PHE B 1 255 ? 15.379 45.320 57.953 1.00 32.33 255 PHE B C 1
ATOM 4874 O O . PHE B 1 255 ? 14.380 44.885 57.391 1.00 31.74 255 PHE B O 1
ATOM 4882 N N . LYS B 1 256 ? 15.434 46.560 58.432 1.00 33.97 256 LYS B N 1
ATOM 4883 C CA . LYS B 1 256 ? 14.282 47.458 58.291 1.00 34.84 256 LYS B CA 1
ATOM 4884 C C . LYS B 1 256 ? 13.907 47.641 56.821 1.00 33.87 256 LYS B C 1
ATOM 4885 O O . LYS B 1 256 ? 12.729 47.746 56.487 1.00 34.74 256 LYS B O 1
ATOM 4891 N N . ALA B 1 257 ? 14.904 47.672 55.941 1.00 32.39 257 ALA B N 1
ATOM 4892 C CA . ALA B 1 257 ? 14.635 47.836 54.512 1.00 31.65 257 ALA B CA 1
ATOM 4893 C C . ALA B 1 257 ? 13.852 46.665 53.922 1.00 31.94 257 ALA B C 1
ATOM 4894 O O . ALA B 1 257 ? 13.179 46.822 52.914 1.00 32.97 257 ALA B O 1
ATOM 4896 N N . VAL B 1 258 ? 13.931 45.491 54.539 1.00 30.19 258 VAL B N 1
ATOM 4897 C CA . VAL B 1 258 ? 13.224 44.343 53.986 1.00 29.43 258 VAL B CA 1
ATOM 4898 C C . VAL B 1 258 ? 11.737 44.605 53.772 1.00 29.33 258 VAL B C 1
ATOM 4899 O O . VAL B 1 258 ? 10.987 44.867 54.713 1.00 27.20 258 VAL B O 1
ATOM 4903 N N . ARG B 1 259 ? 11.325 44.517 52.514 1.00 29.74 259 ARG B N 1
ATOM 4904 C CA . ARG B 1 259 ? 9.939 44.770 52.133 1.00 32.39 259 ARG B CA 1
ATOM 4905 C C . ARG B 1 259 ? 9.657 44.034 50.839 1.00 31.00 259 ARG B C 1
ATOM 4906 O O . ARG B 1 259 ? 10.554 43.844 50.017 1.00 29.05 259 ARG B O 1
ATOM 4914 N N . GLU B 1 260 ? 8.410 43.629 50.651 1.00 29.48 260 GLU B N 1
ATOM 4915 C CA . GLU B 1 260 ? 8.040 42.962 49.427 1.00 29.79 260 GLU B CA 1
ATOM 4916 C C . GLU B 1 260 ? 8.228 43.995 48.326 1.00 29.30 260 GLU B C 1
ATOM 4917 O O . GLU B 1 260 ? 7.881 45.154 48.516 1.00 30.94 260 GLU B O 1
ATOM 4923 N N . GLY B 1 261 ? 8.791 43.603 47.191 1.00 30.18 261 GLY B N 1
ATOM 4924 C CA . GLY B 1 261 ? 8.960 44.559 46.107 1.00 30.63 261 GLY B CA 1
ATOM 4925 C C . GLY B 1 261 ? 10.351 45.108 45.848 1.00 32.94 261 GLY B C 1
ATOM 4926 O O . GLY B 1 261 ? 10.630 45.596 44.745 1.00 32.07 261 GLY B O 1
ATOM 4927 N N . ILE B 1 262 ? 11.228 45.063 46.849 1.00 34.00 262 ILE B N 1
ATOM 4928 C CA . ILE B 1 262 ? 12.598 45.551 46.654 1.00 34.89 262 ILE B CA 1
ATOM 4929 C C . ILE B 1 262 ? 13.492 44.404 46.210 1.00 34.01 262 ILE B C 1
ATOM 4930 O O . ILE B 1 262 ? 13.255 43.253 46.570 1.00 35.37 262 ILE B O 1
ATOM 4935 N N . LYS B 1 263 ? 14.504 44.721 45.414 1.00 34.19 263 LYS B N 1
ATOM 4936 C CA . LYS B 1 263 ? 15.440 43.716 44.930 1.00 34.24 263 LYS B CA 1
ATOM 4937 C C . LYS B 1 263 ? 16.388 43.353 46.060 1.00 33.65 263 LYS B C 1
ATOM 4938 O O . LYS B 1 263 ? 16.720 44.197 46.903 1.00 32.79 263 LYS B O 1
ATOM 4944 N N . ALA B 1 264 ? 16.822 42.097 46.062 1.00 31.37 264 ALA B N 1
ATOM 4945 C CA . ALA B 1 264 ? 17.734 41.586 47.068 1.00 30.08 264 ALA B CA 1
ATOM 4946 C C . ALA B 1 264 ? 18.959 42.464 47.171 1.00 30.71 264 ALA B C 1
ATOM 4947 O O . ALA B 1 264 ? 19.419 42.758 48.272 1.00 31.22 264 ALA B O 1
ATOM 4949 N N . LYS B 1 265 ? 19.492 42.889 46.031 1.00 30.33 265 LYS B N 1
ATOM 4950 C CA . LYS B 1 265 ? 20.681 43.736 46.050 1.00 32.39 265 LYS B CA 1
ATOM 4951 C C . LYS B 1 265 ? 20.479 45.035 46.834 1.00 32.08 265 LYS B C 1
ATOM 4952 O O . LYS B 1 265 ? 21.438 45.590 47.370 1.00 31.94 265 LYS B O 1
ATOM 4958 N N . ASP B 1 266 ? 19.244 45.518 46.910 1.00 32.60 266 ASP B N 1
ATOM 4959 C CA . ASP B 1 266 ? 18.983 46.755 47.638 1.00 35.24 266 ASP B CA 1
ATOM 4960 C C . ASP B 1 266 ? 19.107 46.558 49.144 1.00 35.10 266 ASP B C 1
ATOM 4961 O O . ASP B 1 266 ? 19.473 47.482 49.869 1.00 34.77 266 ASP B O 1
ATOM 4966 N N . VAL B 1 267 ? 18.805 45.353 49.617 1.00 35.18 267 VAL B N 1
ATOM 4967 C CA . VAL B 1 267 ? 18.939 45.056 51.037 1.00 35.02 267 VAL B CA 1
ATOM 4968 C C . VAL B 1 267 ? 20.436 45.077 51.328 1.00 35.35 267 VAL B C 1
ATOM 4969 O O . VAL B 1 267 ? 20.884 45.682 52.296 1.00 35.73 267 VAL B O 1
ATOM 4973 N N . ASP B 1 268 ? 21.209 44.427 50.468 1.00 36.99 268 ASP B N 1
ATOM 4974 C CA . ASP B 1 268 ? 22.658 44.387 50.628 1.00 38.78 268 ASP B CA 1
ATOM 4975 C C . ASP B 1 268 ? 23.228 45.795 50.632 1.00 40.17 268 ASP B C 1
ATOM 4976 O O . ASP B 1 268 ? 24.111 46.113 51.426 1.00 41.50 268 ASP B O 1
ATOM 4981 N N . SER B 1 269 ? 22.720 46.637 49.739 1.00 41.21 269 SER B N 1
ATOM 4982 C CA . SER B 1 269 ? 23.190 48.010 49.638 1.00 41.56 269 SER B CA 1
ATOM 4983 C C . SER B 1 269 ? 22.875 48.814 50.899 1.00 41.74 269 SER B C 1
ATOM 4984 O O . SER B 1 269 ? 23.652 49.677 51.301 1.00 40.52 269 SER B O 1
ATOM 4987 N N . ARG B 1 270 ? 21.741 48.521 51.525 1.00 42.66 270 ARG B N 1
ATOM 4988 C CA . ARG B 1 270 ? 21.331 49.229 52.730 1.00 43.94 270 ARG B CA 1
ATOM 4989 C C . ARG B 1 270 ? 22.267 48.968 53.916 1.00 43.42 270 ARG B C 1
ATOM 4990 O O . ARG B 1 270 ? 22.458 49.841 54.762 1.00 45.08 270 ARG B O 1
ATOM 4998 N N . ALA B 1 271 ? 22.849 47.775 53.985 1.00 41.82 271 ALA B N 1
ATOM 4999 C CA . ALA B 1 271 ? 23.780 47.456 55.069 1.00 41.03 271 ALA B CA 1
ATOM 5000 C C . ALA B 1 271 ? 25.165 47.918 54.635 1.00 40.84 271 ALA B C 1
ATOM 5001 O O . ALA B 1 271 ? 25.969 48.394 55.438 1.00 38.89 271 ALA B O 1
ATOM 5003 N N . ARG B 1 272 ? 25.425 47.772 53.343 1.00 40.20 272 ARG B N 1
ATOM 5004 C CA . ARG B 1 272 ? 26.696 48.154 52.756 1.00 41.17 272 ARG B CA 1
ATOM 5005 C C . ARG B 1 272 ? 27.012 49.628 52.967 1.00 42.59 272 ARG B C 1
ATOM 5006 O O . ARG B 1 272 ? 28.123 49.977 53.353 1.00 44.01 272 ARG B O 1
ATOM 5014 N N . GLU B 1 273 ? 26.037 50.493 52.709 1.00 43.54 273 GLU B N 1
ATOM 5015 C CA . GLU B 1 273 ? 26.246 51.927 52.868 1.00 44.80 273 GLU B CA 1
ATOM 5016 C C . GLU B 1 273 ? 26.541 52.338 54.308 1.00 43.66 273 GLU B C 1
ATOM 5017 O O . GLU B 1 273 ? 27.345 53.239 54.546 1.00 44.63 273 GLU B O 1
ATOM 5023 N N . VAL B 1 274 ? 25.910 51.681 55.274 1.00 42.51 274 VAL B N 1
ATOM 5024 C CA . VAL B 1 274 ? 26.153 52.019 56.672 1.00 41.63 274 VAL B CA 1
ATOM 5025 C C . VAL B 1 274 ? 27.610 51.775 57.023 1.00 42.98 274 VAL B C 1
ATOM 5026 O O . VAL B 1 274 ? 28.229 52.565 57.733 1.00 43.76 274 VAL B O 1
ATOM 5030 N N . ILE B 1 275 ? 28.156 50.678 56.515 1.00 43.31 275 ILE B N 1
ATOM 5031 C CA . ILE B 1 275 ? 29.542 50.323 56.774 1.00 45.43 275 ILE B CA 1
ATOM 5032 C C . ILE B 1 275 ? 30.556 51.193 56.012 1.00 47.74 275 ILE B C 1
ATOM 5033 O O . ILE B 1 275 ? 31.675 51.404 56.485 1.00 47.34 275 ILE B O 1
ATOM 5038 N N . SER B 1 276 ? 30.170 51.692 54.840 1.00 50.20 276 SER B N 1
ATOM 5039 C CA . SER B 1 276 ? 31.051 52.548 54.045 1.00 52.13 276 SER B CA 1
ATOM 5040 C C . SER B 1 276 ? 31.133 53.945 54.662 1.00 52.72 276 SER B C 1
ATOM 5041 O O . SER B 1 276 ? 32.208 54.536 54.748 1.00 53.98 276 SER B O 1
ATOM 5044 N N . LYS B 1 277 ? 29.986 54.458 55.094 1.00 53.56 277 LYS B N 1
ATOM 5045 C CA . LYS B 1 277 ? 29.902 55.776 55.711 1.00 54.30 277 LYS B CA 1
ATOM 5046 C C . LYS B 1 277 ? 30.780 55.891 56.947 1.00 54.88 277 LYS B C 1
ATOM 5047 O O . LYS B 1 277 ? 31.146 56.995 57.355 1.00 55.49 277 LYS B O 1
ATOM 5053 N N . ALA B 1 278 ? 31.112 54.750 57.543 1.00 54.31 278 ALA B N 1
ATOM 5054 C CA . ALA B 1 278 ? 31.946 54.720 58.739 1.00 53.12 278 ALA B CA 1
ATOM 5055 C C . ALA B 1 278 ? 33.413 54.479 58.392 1.00 52.69 278 ALA B C 1
ATOM 5056 O O . ALA B 1 278 ? 34.267 54.460 59.274 1.00 52.91 278 ALA B O 1
ATOM 5058 N N . GLY B 1 279 ? 33.697 54.280 57.107 1.00 52.68 279 GLY B N 1
ATOM 5059 C CA . GLY B 1 279 ? 35.070 54.080 56.671 1.00 53.49 279 GLY B CA 1
ATOM 5060 C C . GLY B 1 279 ? 35.627 52.666 56.639 1.00 53.39 279 GLY B C 1
ATOM 5061 O O . GLY B 1 279 ? 36.820 52.484 56.383 1.00 54.11 279 GLY B O 1
ATOM 5062 N N . TYR B 1 280 ? 34.785 51.663 56.881 1.00 52.49 280 TYR B N 1
ATOM 5063 C CA . TYR B 1 280 ? 35.248 50.273 56.876 1.00 51.42 280 TYR B CA 1
ATOM 5064 C C . TYR B 1 280 ? 34.816 49.490 55.632 1.00 50.56 280 TYR B C 1
ATOM 5065 O O . TYR B 1 280 ? 34.869 48.262 55.621 1.00 50.14 280 TYR B O 1
ATOM 5074 N N . GLY B 1 281 ? 34.400 50.199 54.589 1.00 49.41 281 GLY B N 1
ATOM 5075 C CA . GLY B 1 281 ? 33.961 49.538 53.371 1.00 47.75 281 GLY B CA 1
ATOM 5076 C C . GLY B 1 281 ? 34.855 48.432 52.827 1.00 46.78 281 GLY B C 1
ATOM 5077 O O . GLY B 1 281 ? 34.362 47.405 52.358 1.00 47.20 281 GLY B O 1
ATOM 5078 N N . GLU B 1 282 ? 36.165 48.627 52.892 1.00 44.45 282 GLU B N 1
ATOM 5079 C CA . GLU B 1 282 ? 37.113 47.642 52.373 1.00 44.18 282 GLU B CA 1
ATOM 5080 C C . GLU B 1 282 ? 37.185 46.334 53.176 1.00 43.00 282 GLU B C 1
ATOM 5081 O O . GLU B 1 282 ? 37.643 45.306 52.664 1.00 40.36 282 GLU B O 1
ATOM 5087 N N . TYR B 1 283 ? 36.723 46.380 54.423 1.00 43.18 283 TYR B N 1
ATOM 5088 C CA . TYR B 1 283 ? 36.755 45.217 55.315 1.00 42.24 283 TYR B CA 1
ATOM 5089 C C . TYR B 1 283 ? 35.502 44.341 55.284 1.00 41.65 283 TYR B C 1
ATOM 5090 O O . TYR B 1 283 ? 35.488 43.271 55.892 1.00 42.40 283 TYR B O 1
ATOM 5099 N N . PHE B 1 284 ? 34.458 44.801 54.595 1.00 39.96 284 PHE B N 1
ATOM 5100 C CA . PHE B 1 284 ? 33.191 44.068 54.468 1.00 39.55 284 PHE B CA 1
ATOM 5101 C C . PHE B 1 284 ? 33.320 43.202 53.211 1.00 40.47 284 PHE B C 1
ATOM 5102 O O . PHE B 1 284 ? 32.718 43.472 52.172 1.00 40.08 284 PHE B O 1
ATOM 5110 N N . ILE B 1 285 ? 34.109 42.143 53.346 1.00 42.18 285 ILE B N 1
ATOM 5111 C CA . ILE B 1 285 ? 34.452 41.222 52.264 1.00 43.43 285 ILE B CA 1
ATOM 5112 C C . ILE B 1 285 ? 33.469 40.084 51.876 1.00 41.84 285 ILE B C 1
ATOM 5113 O O . ILE B 1 285 ? 33.878 38.962 51.570 1.00 40.46 285 ILE B O 1
ATOM 5118 N N . HIS B 1 286 ? 32.169 40.369 51.872 1.00 40.02 286 HIS B N 1
ATOM 5119 C CA . HIS B 1 286 ? 31.196 39.341 51.472 1.00 37.58 286 HIS B CA 1
ATOM 5120 C C . HIS B 1 286 ? 29.756 39.829 51.306 1.00 36.83 286 HIS B C 1
ATOM 5121 O O . HIS B 1 286 ? 29.413 40.944 51.708 1.00 34.86 286 HIS B O 1
ATOM 5128 N N . ARG B 1 287 ? 28.922 38.993 50.690 1.00 34.68 287 ARG B N 1
ATOM 5129 C CA . ARG B 1 287 ? 27.530 39.349 50.486 1.00 35.64 287 ARG B CA 1
ATOM 5130 C C . ARG B 1 287 ? 26.883 39.528 51.845 1.00 34.79 287 ARG B C 1
ATOM 5131 O O . ARG B 1 287 ? 27.339 38.955 52.833 1.00 36.13 287 ARG B O 1
ATOM 5139 N N . THR B 1 288 ? 25.813 40.313 51.894 1.00 31.80 288 THR B N 1
ATOM 5140 C CA . THR B 1 288 ? 25.102 40.560 53.143 1.00 28.86 288 THR B CA 1
ATOM 5141 C C . THR B 1 288 ? 24.302 39.356 53.634 1.00 26.54 288 THR B C 1
ATOM 5142 O O . THR B 1 288 ? 24.022 39.237 54.810 1.00 25.59 288 THR B O 1
ATOM 5146 N N . GLY B 1 289 ? 23.928 38.456 52.741 1.00 26.12 289 GLY B N 1
ATOM 5147 C CA . GLY B 1 289 ? 23.162 37.315 53.188 1.00 25.36 289 GLY B CA 1
ATOM 5148 C C . GLY B 1 289 ? 22.882 36.285 52.124 1.00 23.97 289 GLY B C 1
ATOM 5149 O O . GLY B 1 289 ? 23.239 36.454 50.969 1.00 21.33 289 GLY B O 1
ATOM 5150 N N . HIS B 1 290 ? 22.211 35.216 52.526 1.00 21.70 290 HIS B N 1
ATOM 5151 C CA . HIS B 1 290 ? 21.891 34.132 51.614 1.00 20.80 290 HIS B CA 1
ATOM 5152 C C . HIS B 1 290 ? 20.571 33.555 52.093 1.00 19.64 290 HIS B C 1
ATOM 5153 O O . HIS B 1 290 ? 20.206 33.698 53.265 1.00 16.21 290 HIS B O 1
ATOM 5160 N N . GLY B 1 291 ? 19.850 32.911 51.189 1.00 18.10 291 GLY B N 1
ATOM 5161 C CA . GLY B 1 291 ? 18.595 32.299 51.577 1.00 18.78 291 GLY B CA 1
ATOM 5162 C C . GLY B 1 291 ? 18.879 30.987 52.294 1.00 18.49 291 GLY B C 1
ATOM 5163 O O . GLY B 1 291 ? 20.005 30.496 52.268 1.00 18.60 291 GLY B O 1
ATOM 5164 N N . LEU B 1 292 ? 17.874 30.439 52.962 1.00 18.22 292 LEU B N 1
ATOM 5165 C CA . LEU B 1 292 ? 18.014 29.165 53.647 1.00 19.86 292 LEU B CA 1
ATOM 5166 C C . LEU B 1 292 ? 16.644 28.485 53.730 1.00 19.19 292 LEU B C 1
ATOM 5167 O O . LEU B 1 292 ? 15.614 29.115 53.521 1.00 20.12 292 LEU B O 1
ATOM 5172 N N . GLY B 1 293 ? 16.652 27.189 54.002 1.00 18.55 293 GLY B N 1
ATOM 5173 C CA . GLY B 1 293 ? 15.438 26.407 54.100 1.00 15.40 293 GLY B CA 1
ATOM 5174 C C . GLY B 1 293 ? 15.917 24.989 54.360 1.00 18.81 293 GLY B C 1
ATOM 5175 O O . GLY B 1 293 ? 16.417 24.678 55.455 1.00 17.92 293 GLY B O 1
ATOM 5176 N N . LEU B 1 294 ? 15.787 24.123 53.361 1.00 17.06 294 LEU B N 1
ATOM 5177 C CA . LEU B 1 294 ? 16.252 22.747 53.509 1.00 19.45 294 LEU B CA 1
ATOM 5178 C C . LEU B 1 294 ? 17.778 22.748 53.487 1.00 21.01 294 LEU B C 1
ATOM 5179 O O . LEU B 1 294 ? 18.411 21.790 53.925 1.00 21.51 294 LEU B O 1
ATOM 5184 N N . ASP B 1 295 ? 18.358 23.821 52.958 1.00 20.80 295 ASP B N 1
ATOM 5185 C CA . ASP B 1 295 ? 19.808 23.968 52.923 1.00 22.25 295 ASP B CA 1
ATOM 5186 C C . ASP B 1 295 ? 20.207 25.253 53.647 1.00 23.48 295 ASP B C 1
ATOM 5187 O O . ASP B 1 295 ? 19.371 26.153 53.881 1.00 22.57 295 ASP B O 1
ATOM 5192 N N . VAL B 1 296 ? 21.491 25.337 53.977 1.00 22.21 296 VAL B N 1
ATOM 5193 C CA . VAL B 1 296 ? 22.034 26.506 54.651 1.00 23.44 296 VAL B CA 1
ATOM 5194 C C . VAL B 1 296 ? 22.191 27.625 53.627 1.00 22.81 296 VAL B C 1
ATOM 5195 O O . VAL B 1 296 ? 22.061 28.792 53.948 1.00 24.11 296 VAL B O 1
ATOM 5199 N N . HIS B 1 297 ? 22.479 27.249 52.388 1.00 23.36 297 HIS B N 1
ATOM 5200 C CA . HIS B 1 297 ? 22.664 28.206 51.303 1.00 25.52 297 HIS B CA 1
ATOM 5201 C C . HIS B 1 297 ? 21.774 27.886 50.109 1.00 24.06 297 HIS B C 1
ATOM 5202 O O . HIS B 1 297 ? 21.983 26.889 49.422 1.00 22.71 297 HIS B O 1
ATOM 5209 N N . GLU B 1 298 ? 20.793 28.745 49.864 1.00 22.97 298 GLU B N 1
ATOM 5210 C CA . GLU B 1 298 ? 19.885 28.593 48.730 1.00 22.23 298 GLU B CA 1
ATOM 5211 C C . GLU B 1 298 ? 19.401 29.980 48.328 1.00 23.87 298 GLU B C 1
ATOM 5212 O O . GLU B 1 298 ? 19.787 30.972 48.951 1.00 23.18 298 GLU B O 1
ATOM 5218 N N . GLU B 1 299 ? 18.571 30.055 47.292 1.00 23.96 299 GLU B N 1
ATOM 5219 C CA . GLU B 1 299 ? 18.046 31.332 46.817 1.00 23.23 299 GLU B CA 1
ATOM 5220 C C . GLU B 1 299 ? 17.095 31.946 47.845 1.00 23.87 299 GLU B C 1
ATOM 5221 O O . GLU B 1 299 ? 16.430 31.226 48.589 1.00 22.40 299 GLU B O 1
ATOM 5227 N N . PRO B 1 300 ? 16.980 33.288 47.870 1.00 23.77 300 PRO B N 1
ATOM 5228 C CA . PRO B 1 300 ? 17.708 34.255 47.039 1.00 24.76 300 PRO B CA 1
ATOM 5229 C C . PRO B 1 300 ? 18.981 34.755 47.707 1.00 27.01 300 PRO B C 1
ATOM 5230 O O . PRO B 1 300 ? 19.117 34.696 48.940 1.00 27.88 300 PRO B O 1
ATOM 5234 N N . TYR B 1 301 ? 19.915 35.262 46.910 1.00 25.61 301 TYR B N 1
ATOM 5235 C CA . TYR B 1 301 ? 21.144 35.765 47.487 1.00 25.85 301 TYR B CA 1
ATOM 5236 C C . TYR B 1 301 ? 21.036 37.255 47.729 1.00 25.86 301 TYR B C 1
ATOM 5237 O O . TYR B 1 301 ? 20.486 37.995 46.920 1.00 25.26 301 TYR B O 1
ATOM 5246 N N . ILE B 1 302 ? 21.528 37.677 48.882 1.00 24.85 302 ILE B N 1
ATOM 5247 C CA . ILE B 1 302 ? 21.451 39.064 49.279 1.00 25.23 302 ILE B CA 1
ATOM 5248 C C . ILE B 1 302 ? 22.804 39.720 49.121 1.00 27.45 302 ILE B C 1
ATOM 5249 O O . ILE B 1 302 ? 23.459 40.042 50.111 1.00 29.10 302 ILE B O 1
ATOM 5254 N N . GLY B 1 303 ? 23.223 39.909 47.879 1.00 27.59 303 GLY B N 1
ATOM 5255 C CA . GLY B 1 303 ? 24.511 40.524 47.627 1.00 30.34 303 GLY B CA 1
ATOM 5256 C C . GLY B 1 303 ? 24.377 41.594 46.570 1.00 32.38 303 GLY B C 1
ATOM 5257 O O . GLY B 1 303 ? 23.275 41.822 46.081 1.00 32.88 303 GLY B O 1
ATOM 5258 N N . PRO B 1 304 ? 25.468 42.284 46.201 1.00 34.89 304 PRO B N 1
ATOM 5259 C CA . PRO B 1 304 ? 25.367 43.327 45.176 1.00 35.81 304 PRO B CA 1
ATOM 5260 C C . PRO B 1 304 ? 24.900 42.772 43.836 1.00 37.33 304 PRO B C 1
ATOM 5261 O O . PRO B 1 304 ? 24.533 43.523 42.936 1.00 38.50 304 PRO B O 1
ATOM 5265 N N . ASP B 1 305 ? 24.883 41.449 43.726 1.00 38.53 305 ASP B N 1
ATOM 5266 C CA . ASP B 1 305 ? 24.457 40.783 42.502 1.00 39.45 305 ASP B CA 1
ATOM 5267 C C . ASP B 1 305 ? 23.110 40.073 42.641 1.00 38.81 305 ASP B C 1
ATOM 5268 O O . ASP B 1 305 ? 22.741 39.281 41.777 1.00 40.60 305 ASP B O 1
ATOM 5273 N N . GLY B 1 306 ? 22.377 40.343 43.719 1.00 37.14 306 GLY B N 1
ATOM 5274 C CA . GLY B 1 306 ? 21.090 39.688 43.908 1.00 36.36 306 GLY B CA 1
ATOM 5275 C C . GLY B 1 306 ? 19.973 40.364 43.138 1.00 37.24 306 GLY B C 1
ATOM 5276 O O . GLY B 1 306 ? 19.557 41.463 43.502 1.00 38.73 306 GLY B O 1
ATOM 5277 N N . GLU B 1 307 ? 19.475 39.713 42.088 1.00 35.07 307 GLU B N 1
ATOM 5278 C CA . GLU B 1 307 ? 18.414 40.286 41.254 1.00 34.08 307 GLU B CA 1
ATOM 5279 C C . GLU B 1 307 ? 16.996 39.918 41.675 1.00 33.39 307 GLU B C 1
ATOM 5280 O O . GLU B 1 307 ? 16.030 40.510 41.192 1.00 33.81 307 GLU B O 1
ATOM 5286 N N . VAL B 1 308 ? 16.865 38.943 42.566 1.00 30.13 308 VAL B N 1
ATOM 5287 C CA . VAL B 1 308 ? 15.549 38.519 43.012 1.00 27.86 308 VAL B CA 1
ATOM 5288 C C . VAL B 1 308 ? 14.759 39.638 43.694 1.00 27.72 308 VAL B C 1
ATOM 5289 O O . VAL B 1 308 ? 15.302 40.408 44.484 1.00 25.33 308 VAL B O 1
ATOM 5293 N N . ILE B 1 309 ? 13.471 39.718 43.375 1.00 28.09 309 ILE B N 1
ATOM 5294 C CA . ILE B 1 309 ? 12.577 40.706 43.984 1.00 29.44 309 ILE B CA 1
ATOM 5295 C C . ILE B 1 309 ? 11.927 39.974 45.156 1.00 28.96 309 ILE B C 1
ATOM 5296 O O . ILE B 1 309 ? 11.194 39.006 44.950 1.00 28.15 309 ILE B O 1
ATOM 5301 N N . LEU B 1 310 ? 12.188 40.436 46.374 1.00 28.06 310 LEU B N 1
ATOM 5302 C CA . LEU B 1 310 ? 11.638 39.808 47.574 1.00 27.08 310 LEU B CA 1
ATOM 5303 C C . LEU B 1 310 ? 10.130 39.702 47.547 1.00 27.86 310 LEU B C 1
ATOM 5304 O O . LEU B 1 310 ? 9.447 40.609 47.083 1.00 28.94 310 LEU B O 1
ATOM 5309 N N . LYS B 1 311 ? 9.619 38.589 48.062 1.00 28.50 311 LYS B N 1
ATOM 5310 C CA . LYS B 1 311 ? 8.187 38.353 48.118 1.00 29.40 311 LYS B CA 1
ATOM 5311 C C . LYS B 1 311 ? 7.886 37.617 49.404 1.00 29.21 311 LYS B C 1
ATOM 5312 O O . LYS B 1 311 ? 8.784 37.035 50.020 1.00 28.31 311 LYS B O 1
ATOM 5318 N N . ASN B 1 312 ? 6.625 37.644 49.811 1.00 27.80 312 ASN B N 1
ATOM 5319 C CA . ASN B 1 312 ? 6.232 36.966 51.025 1.00 28.49 312 ASN B CA 1
ATOM 5320 C C . ASN B 1 312 ? 6.610 35.501 50.909 1.00 27.97 312 ASN B C 1
ATOM 5321 O O . ASN B 1 312 ? 6.438 34.886 49.856 1.00 26.64 312 ASN B O 1
ATOM 5326 N N . GLY B 1 313 ? 7.134 34.955 52.001 1.00 25.90 313 GLY B N 1
ATOM 5327 C CA . GLY B 1 313 ? 7.506 33.556 52.032 1.00 25.57 313 GLY B CA 1
ATOM 5328 C C . GLY B 1 313 ? 8.985 33.298 51.866 1.00 23.22 313 GLY B C 1
ATOM 5329 O O . GLY B 1 313 ? 9.467 32.231 52.210 1.00 27.32 313 GLY B O 1
ATOM 5330 N N . MET B 1 314 ? 9.715 34.263 51.337 1.00 22.64 314 MET B N 1
ATOM 5331 C CA . MET B 1 314 ? 11.142 34.068 51.145 1.00 23.23 314 MET B CA 1
ATOM 5332 C C . MET B 1 314 ? 11.869 34.110 52.474 1.00 22.71 314 MET B C 1
ATOM 5333 O O . MET B 1 314 ? 11.504 34.867 53.372 1.00 24.36 314 MET B O 1
ATOM 5338 N N . THR B 1 315 ? 12.892 33.282 52.600 1.00 20.59 315 THR B N 1
ATOM 5339 C CA . THR B 1 315 ? 13.664 33.228 53.827 1.00 20.00 315 THR B CA 1
ATOM 5340 C C . THR B 1 315 ? 15.137 33.381 53.511 1.00 19.85 315 THR B C 1
ATOM 5341 O O . THR B 1 315 ? 15.664 32.740 52.605 1.00 19.22 315 THR B O 1
ATOM 5345 N N . PHE B 1 316 ? 15.812 34.235 54.263 1.00 19.16 316 PHE B N 1
ATOM 5346 C CA . PHE B 1 316 ? 17.228 34.467 54.008 1.00 18.67 316 PHE B CA 1
ATOM 5347 C C . PHE B 1 316 ? 17.870 35.119 55.213 1.00 18.01 316 PHE B C 1
ATOM 5348 O O . PHE B 1 316 ? 17.186 35.540 56.155 1.00 16.21 316 PHE B O 1
ATOM 5356 N N . THR B 1 317 ? 19.190 35.230 55.166 1.00 16.29 317 THR B N 1
ATOM 5357 C CA . THR B 1 317 ? 19.904 35.816 56.269 1.00 18.63 317 THR B CA 1
ATOM 5358 C C . THR B 1 317 ? 20.405 37.214 55.978 1.00 19.37 317 THR B C 1
ATOM 5359 O O . THR B 1 317 ? 20.523 37.635 54.818 1.00 18.04 317 THR B O 1
ATOM 5363 N N . ILE B 1 318 ? 20.683 37.927 57.061 1.00 19.17 318 ILE B N 1
ATOM 5364 C CA . ILE B 1 318 ? 21.229 39.270 56.997 1.00 20.73 318 ILE B CA 1
ATOM 5365 C C . ILE B 1 318 ? 22.384 39.246 57.977 1.00 21.43 318 ILE B C 1
ATOM 5366 O O . ILE B 1 318 ? 22.189 39.184 59.205 1.00 20.11 318 ILE B O 1
ATOM 5371 N N . GLU B 1 319 ? 23.591 39.293 57.432 1.00 20.81 319 GLU B N 1
ATOM 5372 C CA . GLU B 1 319 ? 24.768 39.194 58.257 1.00 22.64 319 GLU B CA 1
ATOM 5373 C C . GLU B 1 319 ? 25.965 39.982 57.778 1.00 23.64 319 GLU B C 1
ATOM 5374 O O . GLU B 1 319 ? 27.004 39.398 57.460 1.00 23.83 319 GLU B O 1
ATOM 5380 N N . PRO B 1 320 ? 25.847 41.315 57.706 1.00 24.59 320 PRO B N 1
ATOM 5381 C CA . PRO B 1 320 ? 27.014 42.076 57.254 1.00 25.01 320 PRO B CA 1
ATOM 5382 C C . PRO B 1 320 ? 28.132 41.890 58.276 1.00 26.07 320 PRO B C 1
ATOM 5383 O O . PRO B 1 320 ? 27.870 41.561 59.426 1.00 28.08 320 PRO B O 1
ATOM 5387 N N . GLY B 1 321 ? 29.377 42.068 57.861 1.00 26.63 321 GLY B N 1
ATOM 5388 C CA . GLY B 1 321 ? 30.470 41.936 58.804 1.00 26.53 321 GLY B CA 1
ATOM 5389 C C . GLY B 1 321 ? 31.619 42.868 58.459 1.00 28.50 321 GLY B C 1
ATOM 5390 O O . GLY B 1 321 ? 31.691 43.376 57.339 1.00 26.31 321 GLY B O 1
ATOM 5391 N N . ILE B 1 322 ? 32.505 43.111 59.422 1.00 28.93 322 ILE B N 1
ATOM 5392 C CA . ILE B 1 322 ? 33.676 43.957 59.204 1.00 28.97 322 ILE B CA 1
ATOM 5393 C C . ILE B 1 322 ? 34.881 43.139 59.666 1.00 30.24 322 ILE B C 1
ATOM 5394 O O . ILE B 1 322 ? 34.941 42.704 60.816 1.00 32.23 322 ILE B O 1
ATOM 5399 N N . TYR B 1 323 ? 35.819 42.897 58.755 1.00 29.21 323 TYR B N 1
ATOM 5400 C CA . TYR B 1 323 ? 36.992 42.095 59.075 1.00 29.56 323 TYR B CA 1
ATOM 5401 C C . TYR B 1 323 ? 38.298 42.860 58.897 1.00 30.31 323 TYR B C 1
ATOM 5402 O O . TYR B 1 323 ? 38.643 43.268 57.792 1.00 29.62 323 TYR B O 1
ATOM 5411 N N . VAL B 1 324 ? 39.022 43.028 60.001 1.00 31.14 324 VAL B N 1
ATOM 5412 C CA . VAL B 1 324 ? 40.288 43.749 60.020 1.00 32.70 324 VAL B CA 1
ATOM 5413 C C . VAL B 1 324 ? 41.452 42.819 60.377 1.00 33.84 324 VAL B C 1
ATOM 5414 O O . VAL B 1 324 ? 41.645 42.470 61.538 1.00 34.59 324 VAL B O 1
ATOM 5418 N N . PRO B 1 325 ? 42.246 42.413 59.376 1.00 34.17 325 PRO B N 1
ATOM 5419 C CA . PRO B 1 325 ? 43.398 41.520 59.553 1.00 35.33 325 PRO B CA 1
ATOM 5420 C C . PRO B 1 325 ? 44.349 41.930 60.685 1.00 35.02 325 PRO B C 1
ATOM 5421 O O . PRO B 1 325 ? 44.730 43.093 60.801 1.00 34.33 325 PRO B O 1
ATOM 5425 N N . GLY B 1 326 ? 44.724 40.960 61.515 1.00 35.54 326 GLY B N 1
ATOM 5426 C CA . GLY B 1 326 ? 45.623 41.233 62.624 1.00 35.81 326 GLY B CA 1
ATOM 5427 C C . GLY B 1 326 ? 44.916 41.740 63.868 1.00 37.06 326 GLY B C 1
ATOM 5428 O O . GLY B 1 326 ? 45.512 41.804 64.944 1.00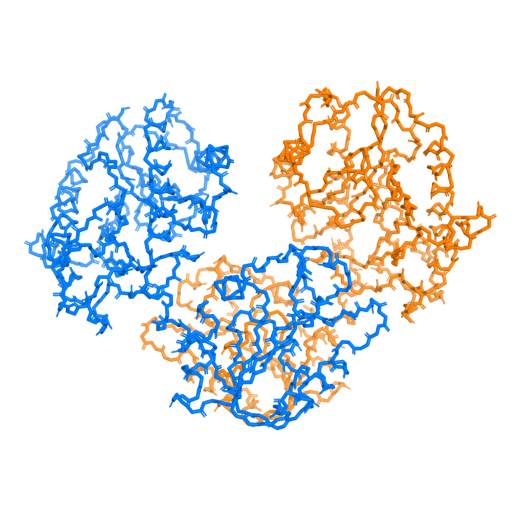 36.99 326 GLY B O 1
ATOM 5429 N N . LEU B 1 327 ? 43.639 42.089 63.727 1.00 35.86 327 LEU B N 1
ATOM 5430 C CA . LEU B 1 327 ? 42.860 42.611 64.844 1.00 33.05 327 LEU B CA 1
ATOM 5431 C C . LEU B 1 327 ? 41.631 41.757 65.161 1.00 32.77 327 LEU B C 1
ATOM 5432 O O . LEU B 1 327 ? 41.399 41.409 66.313 1.00 32.48 327 LEU B O 1
ATOM 5437 N N . GLY B 1 328 ? 40.842 41.431 64.138 1.00 31.78 328 GLY B N 1
ATOM 5438 C CA . GLY B 1 328 ? 39.661 40.616 64.350 1.00 31.37 328 GLY B CA 1
ATOM 5439 C C . GLY B 1 328 ? 38.495 40.931 63.426 1.00 31.81 328 GLY B C 1
ATOM 5440 O O . GLY B 1 328 ? 38.676 41.477 62.337 1.00 31.55 328 GLY B O 1
ATOM 5441 N N . GLY B 1 329 ? 37.291 40.582 63.864 1.00 30.21 329 GLY B N 1
ATOM 5442 C CA . GLY B 1 329 ? 36.120 40.839 63.051 1.00 29.97 329 GLY B CA 1
ATOM 5443 C C . GLY B 1 329 ? 34.825 40.710 63.823 1.00 29.65 329 GLY B C 1
ATOM 5444 O O . GLY B 1 329 ? 34.789 40.204 64.941 1.00 31.08 329 GLY B O 1
ATOM 5445 N N . VAL B 1 330 ? 33.749 41.179 63.214 1.00 28.31 330 VAL B N 1
ATOM 5446 C CA . VAL B 1 330 ? 32.445 41.116 63.828 1.00 26.42 330 VAL B CA 1
ATOM 5447 C C . VAL B 1 330 ? 31.364 40.862 62.788 1.00 27.39 330 VAL B C 1
ATOM 5448 O O . VAL B 1 330 ? 31.351 41.499 61.725 1.00 27.37 330 VAL B O 1
ATOM 5452 N N . ARG B 1 331 ? 30.459 39.937 63.097 1.00 24.51 331 ARG B N 1
ATOM 5453 C CA . ARG B 1 331 ? 29.346 39.649 62.208 1.00 23.93 331 ARG B CA 1
ATOM 5454 C C . ARG B 1 331 ? 28.121 39.364 63.063 1.00 24.25 331 ARG B C 1
ATOM 5455 O O . ARG B 1 331 ? 28.201 38.652 64.072 1.00 25.22 331 ARG B O 1
ATOM 5463 N N . ILE B 1 332 ? 26.990 39.929 62.663 1.00 22.69 332 ILE B N 1
ATOM 5464 C CA . ILE B 1 332 ? 25.738 39.713 63.366 1.00 21.13 332 ILE B CA 1
ATOM 5465 C C . ILE B 1 332 ? 24.744 39.188 62.328 1.00 22.66 332 ILE B C 1
ATOM 5466 O O . ILE B 1 332 ? 24.412 39.873 61.360 1.00 23.50 332 ILE B O 1
ATOM 5471 N N . GLU B 1 333 ? 24.292 37.955 62.515 1.00 23.12 333 GLU B N 1
ATOM 5472 C CA . GLU B 1 333 ? 23.372 37.345 61.566 1.00 20.95 333 GLU B CA 1
ATOM 5473 C C . GLU B 1 333 ? 22.048 36.877 62.148 1.00 20.35 333 GLU B C 1
ATOM 5474 O O . GLU B 1 333 ? 21.997 36.265 63.219 1.00 22.91 333 GLU B O 1
ATOM 5480 N N . ASP B 1 334 ? 20.977 37.174 61.423 1.00 17.40 334 ASP B N 1
ATOM 5481 C CA . ASP B 1 334 ? 19.645 36.733 61.785 1.00 19.43 334 ASP B CA 1
ATOM 5482 C C . ASP B 1 334 ? 19.023 36.046 60.573 1.00 20.92 334 ASP B C 1
ATOM 5483 O O . ASP B 1 334 ? 19.405 36.295 59.427 1.00 19.88 334 ASP B O 1
ATOM 5488 N N . ASP B 1 335 ? 18.078 35.159 60.829 1.00 21.67 335 ASP B N 1
ATOM 5489 C CA . ASP B 1 335 ? 17.381 34.514 59.742 1.00 23.27 335 ASP B CA 1
ATOM 5490 C C . ASP B 1 335 ? 16.095 35.332 59.657 1.00 23.29 335 ASP B C 1
ATOM 5491 O O . ASP B 1 335 ? 15.426 35.553 60.668 1.00 25.23 335 ASP B O 1
ATOM 5496 N N . ILE B 1 336 ? 15.781 35.816 58.462 1.00 21.37 336 ILE B N 1
ATOM 5497 C CA . ILE B 1 336 ? 14.600 36.633 58.258 1.00 20.07 336 ILE B CA 1
ATOM 5498 C C . ILE B 1 336 ? 13.601 36.001 57.310 1.00 21.86 336 ILE B C 1
ATOM 5499 O O . ILE B 1 336 ? 13.968 35.322 56.340 1.00 21.26 336 ILE B O 1
ATOM 5504 N N . VAL B 1 337 ? 12.327 36.221 57.601 1.00 21.00 337 VAL B N 1
ATOM 5505 C CA . VAL B 1 337 ? 11.265 35.718 56.748 1.00 22.55 337 VAL B CA 1
ATOM 5506 C C . VAL B 1 337 ? 10.418 36.922 56.296 1.00 25.32 337 VAL B C 1
ATOM 5507 O O . VAL B 1 337 ? 10.048 37.766 57.117 1.00 25.93 337 VAL B O 1
ATOM 5511 N N . VAL B 1 338 ? 10.146 37.040 54.998 1.00 25.00 338 VAL B N 1
ATOM 5512 C CA . VAL B 1 338 ? 9.315 38.146 54.544 1.00 25.79 338 VAL B CA 1
ATOM 5513 C C . VAL B 1 338 ? 7.888 37.745 54.894 1.00 25.68 338 VAL B C 1
ATOM 5514 O O . VAL B 1 338 ? 7.386 36.741 54.401 1.00 26.78 338 VAL B O 1
ATOM 5518 N N . ASP B 1 339 ? 7.247 38.531 55.752 1.00 26.92 339 ASP B N 1
ATOM 5519 C CA . ASP B 1 339 ? 5.897 38.232 56.221 1.00 29.37 339 ASP B CA 1
ATOM 5520 C C . ASP B 1 339 ? 4.988 39.469 56.204 1.00 30.53 339 ASP B C 1
ATOM 5521 O O . ASP B 1 339 ? 5.361 40.538 56.682 1.00 29.76 339 ASP B O 1
ATOM 5526 N N . GLU B 1 340 ? 3.793 39.314 55.643 1.00 35.11 340 GLU B N 1
ATOM 5527 C CA . GLU B 1 340 ? 2.838 40.415 55.551 1.00 37.31 340 GLU B CA 1
ATOM 5528 C C . GLU B 1 340 ? 3.532 41.601 54.883 1.00 36.55 340 GLU B C 1
ATOM 5529 O O . GLU B 1 340 ? 3.323 42.746 55.272 1.00 37.45 340 GLU B O 1
ATOM 5535 N N . GLY B 1 341 ? 4.387 41.316 53.902 1.00 35.39 341 GLY B N 1
ATOM 5536 C CA . GLY B 1 341 ? 5.098 42.364 53.186 1.00 34.31 341 GLY B CA 1
ATOM 5537 C C . GLY B 1 341 ? 6.217 43.061 53.937 1.00 35.08 341 GLY B C 1
ATOM 5538 O O . GLY B 1 341 ? 6.752 44.053 53.464 1.00 37.07 341 GLY B O 1
ATOM 5539 N N . LYS B 1 342 ? 6.596 42.537 55.095 1.00 36.40 342 LYS B N 1
ATOM 5540 C CA . LYS B 1 342 ? 7.647 43.154 55.911 1.00 36.24 342 LYS B CA 1
ATOM 5541 C C . LYS B 1 342 ? 8.663 42.123 56.429 1.00 34.35 342 LYS B C 1
ATOM 5542 O O . LYS B 1 342 ? 8.371 40.934 56.493 1.00 33.67 342 LYS B O 1
ATOM 5548 N N . GLY B 1 343 ? 9.855 42.574 56.797 1.00 31.97 343 GLY B N 1
ATOM 5549 C CA . GLY B 1 343 ? 10.832 41.644 57.325 1.00 31.55 343 GLY B CA 1
ATOM 5550 C C . GLY B 1 343 ? 10.482 41.257 58.762 1.00 31.01 343 GLY B C 1
ATOM 5551 O O . GLY B 1 343 ? 10.099 42.108 59.559 1.00 31.92 343 GLY B O 1
ATOM 5552 N N . ARG B 1 344 ? 10.595 39.973 59.092 1.00 30.32 344 ARG B N 1
ATOM 5553 C CA . ARG B 1 344 ? 10.323 39.484 60.444 1.00 28.77 344 ARG B CA 1
ATOM 5554 C C . ARG B 1 344 ? 11.460 38.551 60.893 1.00 28.97 344 ARG B C 1
ATOM 5555 O O . ARG B 1 344 ? 11.735 37.545 60.236 1.00 28.79 344 ARG B O 1
ATOM 5563 N N . ARG B 1 345 ? 12.114 38.890 62.004 1.00 26.79 345 ARG B N 1
ATOM 5564 C CA . ARG B 1 345 ? 13.221 38.096 62.534 1.00 24.78 345 ARG B CA 1
ATOM 5565 C C . ARG B 1 345 ? 12.793 36.746 63.093 1.00 24.49 345 ARG B C 1
ATOM 5566 O O . ARG B 1 345 ? 11.931 36.665 63.970 1.00 26.39 345 ARG B O 1
ATOM 5574 N N . LEU B 1 346 ? 13.397 35.683 62.578 1.00 23.56 346 LEU B N 1
ATOM 5575 C CA . LEU B 1 346 ? 13.096 34.331 63.038 1.00 24.54 346 LEU B CA 1
ATOM 5576 C C . LEU B 1 346 ? 13.949 34.032 64.275 1.00 24.45 346 LEU B C 1
ATOM 5577 O O . LEU B 1 346 ? 13.554 33.250 65.132 1.00 26.91 346 LEU B O 1
ATOM 5582 N N . THR B 1 347 ? 15.114 34.669 64.353 1.00 23.83 347 THR B N 1
ATOM 5583 C CA . THR B 1 347 ? 16.031 34.518 65.484 1.00 26.76 347 THR B CA 1
ATOM 5584 C C . THR B 1 347 ? 15.934 35.773 66.391 1.00 27.97 347 THR B C 1
ATOM 5585 O O . THR B 1 347 ? 16.024 36.912 65.907 1.00 28.10 347 THR B O 1
ATOM 5589 N N . LYS B 1 348 ? 15.760 35.565 67.698 1.00 29.79 348 LYS B N 1
ATOM 5590 C CA . LYS B 1 348 ? 15.595 36.679 68.644 1.00 30.83 348 LYS B CA 1
ATOM 5591 C C . LYS B 1 348 ? 16.783 36.976 69.564 1.00 32.49 348 LYS B C 1
ATOM 5592 O O . LYS B 1 348 ? 16.788 37.990 70.265 1.00 34.31 348 LYS B O 1
ATOM 5598 N N . ALA B 1 349 ? 17.771 36.092 69.582 1.00 31.52 349 ALA B N 1
ATOM 5599 C CA . ALA B 1 349 ? 18.952 36.273 70.416 1.00 30.49 349 ALA B CA 1
ATOM 5600 C C . ALA B 1 349 ? 19.487 37.715 70.481 1.00 30.99 349 ALA B C 1
ATOM 5601 O O . ALA B 1 349 ? 19.429 38.470 69.504 1.00 29.89 349 ALA B O 1
ATOM 5603 N N . GLU B 1 350 ? 20.008 38.064 71.656 1.00 31.59 350 GLU B N 1
ATOM 5604 C CA . GLU B 1 350 ? 20.611 39.368 71.970 1.00 32.71 350 GLU B CA 1
ATOM 5605 C C . GLU B 1 350 ? 21.504 39.930 70.856 1.00 33.15 350 GLU B C 1
ATOM 5606 O O . GLU B 1 350 ? 22.414 39.251 70.373 1.00 35.10 350 GLU B O 1
ATOM 5612 N N . ARG B 1 351 ? 21.266 41.179 70.473 1.00 32.54 351 ARG B N 1
ATOM 5613 C CA . ARG B 1 351 ? 22.058 41.818 69.423 1.00 34.00 351 ARG B CA 1
ATOM 5614 C C . ARG B 1 351 ? 23.089 42.794 69.971 1.00 35.15 351 ARG B C 1
ATOM 5615 O O . ARG B 1 351 ? 24.067 43.106 69.289 1.00 34.06 351 ARG B O 1
ATOM 5623 N N . GLU B 1 352 ? 22.867 43.279 71.193 1.00 36.05 352 GLU B N 1
ATOM 5624 C CA . GLU B 1 352 ? 23.795 44.218 71.816 1.00 38.81 352 GLU B CA 1
ATOM 5625 C C . GLU B 1 352 ? 25.097 43.499 72.181 1.00 37.54 352 GLU B C 1
ATOM 5626 O O . GLU B 1 352 ? 25.092 42.314 72.484 1.00 37.88 352 GLU B O 1
ATOM 5632 N N . LEU B 1 353 ? 26.207 44.222 72.142 1.00 36.22 353 LEU B N 1
ATOM 5633 C CA . LEU B 1 353 ? 27.503 43.640 72.457 1.00 35.54 353 LEU B CA 1
ATOM 5634 C C . LEU B 1 353 ? 27.553 43.068 73.881 1.00 34.71 353 LEU B C 1
ATOM 5635 O O . LEU B 1 353 ? 27.412 43.802 74.857 1.00 35.28 353 LEU B O 1
ATOM 5640 N N . ILE B 1 354 ? 27.751 41.755 73.990 1.00 31.72 354 ILE B N 1
ATOM 5641 C CA . ILE B 1 354 ? 27.832 41.086 75.288 1.00 30.01 354 ILE B CA 1
ATOM 5642 C C . ILE B 1 354 ? 29.285 40.854 75.704 1.00 31.44 354 ILE B C 1
ATOM 5643 O O . ILE B 1 354 ? 30.060 40.217 74.981 1.00 28.10 354 ILE B O 1
ATOM 5648 N N . ILE B 1 355 ? 29.644 41.359 76.878 1.00 30.87 355 ILE B N 1
ATOM 5649 C CA . ILE B 1 355 ? 30.995 41.207 77.401 1.00 31.84 355 ILE B CA 1
ATOM 5650 C C . ILE B 1 355 ? 30.963 40.267 78.597 1.00 32.42 355 ILE B C 1
ATOM 5651 O O . ILE B 1 355 ? 30.524 40.650 79.682 1.00 34.00 355 ILE B O 1
ATOM 5656 N N . LEU B 1 356 ? 31.412 39.032 78.405 1.00 31.68 356 LEU B N 1
ATOM 5657 C CA . LEU B 1 356 ? 31.427 38.083 79.506 1.00 33.25 356 LEU B CA 1
ATOM 5658 C C . LEU B 1 356 ? 32.549 38.421 80.495 1.00 35.48 356 LEU B C 1
ATOM 5659 O O . LEU B 1 356 ? 32.302 38.322 81.717 1.00 37.59 356 LEU B O 1
#